Protein AF-A0A098RZW2-F1 (afdb_monomer_lite)

Organism: NCBI:txid1524460

pLDDT: mean 72.77, std 22.87, range [28.34, 98.12]

Structure (mmCIF, N/CA/C/O backbone):
data_AF-A0A098RZW2-F1
#
_entry.id   AF-A0A098RZW2-F1
#
loop_
_atom_site.group_PDB
_atom_site.id
_atom_site.type_symbol
_atom_site.label_atom_id
_atom_site.label_alt_id
_atom_site.label_comp_id
_atom_site.label_asym_id
_atom_site.label_entity_id
_atom_site.label_seq_id
_atom_site.pdbx_PDB_ins_code
_atom_site.Cartn_x
_atom_site.Cartn_y
_atom_site.Cartn_z
_atom_site.occupancy
_atom_site.B_iso_or_equiv
_atom_site.auth_seq_id
_atom_site.auth_comp_id
_atom_site.auth_asym_id
_atom_site.auth_atom_id
_atom_site.pdbx_PDB_model_num
ATOM 1 N N . MET A 1 1 ? -29.520 7.492 3.521 1.00 73.06 1 MET A N 1
ATOM 2 C CA . MET A 1 1 ? -28.733 7.380 4.770 1.00 73.06 1 MET A CA 1
ATOM 3 C C . MET A 1 1 ? -27.603 8.402 4.726 1.00 73.06 1 MET A C 1
ATOM 5 O O . MET A 1 1 ? -27.168 8.719 3.629 1.00 73.06 1 MET A O 1
ATOM 9 N N . ASN A 1 2 ? -27.138 8.924 5.867 1.00 81.81 2 ASN A N 1
ATOM 10 C CA . ASN A 1 2 ? -25.893 9.693 5.912 1.00 81.81 2 ASN A CA 1
ATOM 11 C C . ASN A 1 2 ? -24.693 8.715 5.957 1.00 81.81 2 ASN A C 1
ATOM 13 O O . ASN A 1 2 ? -24.561 8.015 6.963 1.00 81.81 2 ASN A O 1
ATOM 17 N N . PRO A 1 3 ? -23.817 8.656 4.932 1.00 80.69 3 PRO A N 1
ATOM 18 C CA . PRO A 1 3 ? -22.719 7.680 4.871 1.00 80.69 3 PRO A CA 1
ATOM 19 C C . PRO A 1 3 ? -21.754 7.750 6.066 1.00 80.69 3 PRO A C 1
ATOM 21 O O . PRO A 1 3 ? -21.123 6.758 6.421 1.00 80.69 3 PRO A O 1
ATOM 24 N N . SER A 1 4 ? -21.683 8.897 6.751 1.00 85.31 4 SER A N 1
ATOM 25 C CA . SER A 1 4 ? -20.840 9.068 7.947 1.00 85.31 4 SER A CA 1
ATOM 26 C C . SER A 1 4 ? -21.289 8.226 9.150 1.00 85.31 4 SER A C 1
ATOM 28 O O . SER A 1 4 ? -20.526 8.035 10.095 1.00 85.31 4 SER A O 1
ATOM 30 N N . GLN A 1 5 ? -22.513 7.688 9.118 1.00 93.06 5 GLN A N 1
ATOM 31 C CA . GLN A 1 5 ? -23.053 6.804 10.155 1.00 93.06 5 GLN A CA 1
ATOM 32 C C . GLN A 1 5 ? -22.566 5.354 10.026 1.00 93.06 5 GLN A C 1
ATOM 34 O O . GLN A 1 5 ? -22.768 4.560 10.952 1.00 93.06 5 GLN A O 1
ATOM 39 N N . ILE A 1 6 ? -21.931 4.987 8.906 1.00 96.81 6 ILE A N 1
ATOM 40 C CA . ILE A 1 6 ? -21.407 3.636 8.685 1.00 96.81 6 ILE A CA 1
ATOM 41 C C . ILE A 1 6 ? -20.361 3.305 9.756 1.00 96.81 6 ILE A C 1
ATOM 43 O O . ILE A 1 6 ? -19.492 4.106 10.080 1.00 96.81 6 ILE A O 1
ATOM 47 N N . ASN A 1 7 ? -20.460 2.108 10.328 1.00 95.75 7 ASN A N 1
ATOM 48 C CA . ASN A 1 7 ? -19.708 1.600 11.475 1.00 95.75 7 ASN A CA 1
ATOM 49 C C . ASN A 1 7 ? -19.841 2.408 12.788 1.00 95.75 7 ASN A C 1
ATOM 51 O O . ASN A 1 7 ? -19.197 2.057 13.781 1.00 95.75 7 ASN A O 1
ATOM 55 N N . GLU A 1 8 ? -20.684 3.441 12.832 1.00 94.69 8 GLU A N 1
ATOM 56 C CA . GLU A 1 8 ? -21.035 4.177 14.055 1.00 94.69 8 GLU A CA 1
ATOM 57 C C . GLU A 1 8 ? -22.432 3.778 14.547 1.00 94.69 8 GLU A C 1
ATOM 59 O O . GLU A 1 8 ? -22.591 3.311 15.678 1.00 94.69 8 GLU A O 1
ATOM 64 N N . GLU A 1 9 ? -23.424 3.863 13.660 1.00 96.38 9 GLU A N 1
ATOM 65 C CA . GLU A 1 9 ? -24.832 3.533 13.927 1.00 96.38 9 GLU A CA 1
ATOM 66 C C . GLU A 1 9 ? -25.322 2.329 13.117 1.00 96.38 9 GLU A C 1
ATOM 68 O O . GLU A 1 9 ? -26.240 1.627 13.535 1.00 96.38 9 GLU A O 1
ATOM 73 N N . VAL A 1 10 ? -24.704 2.069 11.964 1.00 97.50 10 VAL A N 1
ATOM 74 C CA . VAL A 1 10 ? -25.138 1.046 11.004 1.00 97.50 10 VAL A CA 1
ATOM 75 C C . VAL A 1 10 ? -23.948 0.309 10.397 1.00 97.50 10 VAL A C 1
ATOM 77 O O . VAL A 1 10 ? -22.856 0.856 10.296 1.00 97.50 10 VAL A O 1
ATOM 80 N N . ILE A 1 11 ? -24.146 -0.930 9.965 1.00 98.12 11 ILE A N 1
ATOM 81 C CA . ILE A 1 11 ? -23.205 -1.682 9.132 1.00 98.12 11 ILE A CA 1
ATOM 82 C C . ILE A 1 11 ? -23.680 -1.583 7.686 1.00 98.12 11 ILE A C 1
ATOM 84 O O . ILE A 1 11 ? -24.841 -1.876 7.413 1.00 98.12 11 ILE A O 1
ATOM 88 N N . CYS A 1 12 ? -22.793 -1.184 6.776 1.00 98.06 12 CYS A N 1
ATOM 89 C CA . CYS A 1 12 ? -23.043 -1.241 5.337 1.00 98.06 12 CYS A CA 1
ATOM 90 C C . CYS A 1 12 ? -22.848 -2.686 4.868 1.00 98.06 12 CYS A C 1
ATOM 92 O O . CYS A 1 12 ? -21.824 -3.296 5.190 1.00 98.06 12 CYS A O 1
ATOM 94 N N . VAL A 1 13 ? -23.822 -3.249 4.158 1.00 97.75 13 VAL A N 1
ATOM 95 C CA . VAL A 1 13 ? -23.821 -4.650 3.726 1.00 97.75 13 VAL A CA 1
ATOM 96 C C . VAL A 1 13 ? -24.128 -4.782 2.238 1.00 97.75 13 VAL A C 1
ATOM 98 O O . VAL A 1 13 ? -24.783 -3.927 1.651 1.00 97.75 13 VAL A O 1
ATOM 101 N N . LEU A 1 14 ? -23.670 -5.880 1.642 1.00 97.62 14 LEU A N 1
ATOM 102 C CA . LEU A 1 14 ? -24.132 -6.351 0.338 1.00 97.62 14 LEU A CA 1
ATOM 103 C C . LEU A 1 14 ? -25.110 -7.504 0.532 1.00 97.62 14 LEU A C 1
ATOM 105 O O . LEU A 1 14 ? -24.832 -8.422 1.306 1.00 97.62 14 LEU A O 1
ATOM 109 N N . VAL A 1 15 ? -26.231 -7.457 -0.181 1.00 97.44 15 VAL A N 1
ATOM 110 C CA . VAL A 1 15 ? -27.291 -8.474 -0.151 1.00 97.44 15 VAL A CA 1
ATOM 111 C C . VAL A 1 15 ? -27.825 -8.713 -1.560 1.00 97.44 15 VAL A C 1
ATOM 113 O O . VAL A 1 15 ? -27.774 -7.809 -2.397 1.00 97.44 15 VAL A O 1
ATOM 116 N N . PHE A 1 16 ? -28.379 -9.898 -1.811 1.00 96.00 16 PHE A N 1
ATOM 117 C CA . PHE A 1 16 ? -29.177 -10.136 -3.015 1.00 96.00 16 PHE A CA 1
ATOM 118 C C . PHE A 1 16 ? -30.482 -9.336 -2.972 1.00 96.00 16 PHE A C 1
ATOM 120 O O . PHE A 1 16 ? -31.093 -9.158 -1.912 1.00 96.00 16 PHE A O 1
ATOM 127 N N . ILE A 1 17 ? -30.913 -8.852 -4.132 1.00 93.69 17 ILE A N 1
ATOM 128 C CA . ILE A 1 17 ? -32.257 -8.315 -4.323 1.00 93.69 17 ILE A CA 1
ATOM 129 C C . ILE A 1 17 ? -33.229 -9.501 -4.341 1.00 93.69 17 ILE A C 1
ATOM 131 O O . ILE A 1 17 ? -32.948 -10.551 -4.911 1.00 93.69 17 ILE A O 1
ATOM 135 N N . GLU A 1 18 ? -34.371 -9.366 -3.666 1.00 88.94 18 GLU A N 1
ATOM 136 C CA . GLU A 1 18 ? -35.338 -10.461 -3.596 1.00 88.94 18 GLU A CA 1
ATOM 137 C C . GLU A 1 18 ? -35.838 -10.843 -4.994 1.00 88.94 18 GLU A C 1
ATOM 139 O O . GLU A 1 18 ? -36.313 -9.993 -5.746 1.00 88.94 18 GLU A O 1
ATOM 144 N N . ASN A 1 19 ? -35.776 -12.141 -5.301 1.00 86.94 19 ASN A N 1
ATOM 145 C CA . ASN A 1 19 ? -36.199 -12.737 -6.571 1.00 86.94 19 ASN A CA 1
ATOM 146 C C . ASN A 1 19 ? -35.394 -12.292 -7.805 1.00 86.94 19 ASN A C 1
ATOM 148 O O . ASN A 1 19 ? -35.893 -12.422 -8.922 1.00 86.94 19 ASN A O 1
ATOM 152 N N . THR A 1 20 ? -34.168 -11.791 -7.633 1.00 90.25 20 THR A N 1
ATOM 153 C CA . THR A 1 20 ? -33.243 -11.557 -8.750 1.00 90.25 20 THR A CA 1
ATOM 154 C C . THR A 1 20 ? -31.840 -12.060 -8.408 1.00 90.25 20 THR A C 1
ATOM 156 O O . THR A 1 20 ? -31.501 -12.231 -7.237 1.00 90.25 20 THR A O 1
ATOM 159 N N . ASP A 1 21 ? -31.008 -12.254 -9.432 1.00 90.12 21 ASP A N 1
ATOM 160 C CA . ASP A 1 21 ? -29.583 -12.586 -9.275 1.00 90.12 21 ASP A CA 1
ATOM 161 C C . ASP A 1 21 ? -28.707 -11.332 -9.140 1.00 90.12 21 ASP A C 1
ATOM 163 O O . ASP A 1 21 ? -27.492 -11.391 -9.291 1.00 90.12 21 ASP A O 1
ATOM 167 N N . GLN A 1 22 ? -29.310 -10.172 -8.873 1.00 94.81 22 GLN A N 1
ATOM 168 C CA . GLN A 1 22 ? -28.591 -8.922 -8.659 1.00 94.81 22 GLN A CA 1
ATOM 169 C C . GLN A 1 22 ? -28.338 -8.690 -7.170 1.00 94.81 22 GLN A C 1
ATOM 171 O O . GLN A 1 22 ? -29.108 -9.106 -6.302 1.00 94.81 22 GLN A O 1
ATOM 176 N N . ILE A 1 23 ? -27.297 -7.924 -6.867 1.00 97.12 23 ILE A N 1
ATOM 177 C CA . ILE A 1 23 ? -26.988 -7.468 -5.516 1.00 97.12 23 ILE A CA 1
ATOM 178 C C . ILE A 1 23 ? -27.193 -5.963 -5.380 1.00 97.12 23 ILE A C 1
ATOM 180 O O . ILE A 1 23 ? -27.094 -5.193 -6.339 1.00 97.12 23 ILE A O 1
ATOM 184 N N . LYS A 1 24 ? -27.446 -5.533 -4.149 1.00 97.38 24 LYS A N 1
ATOM 185 C CA . LYS A 1 24 ? -27.540 -4.123 -3.771 1.00 97.38 24 LYS A CA 1
ATOM 186 C C . LYS A 1 24 ? -26.815 -3.857 -2.461 1.00 97.38 24 LYS A C 1
ATOM 188 O O . LYS A 1 24 ? -26.574 -4.764 -1.662 1.00 97.38 24 LYS A O 1
ATOM 193 N N . VAL A 1 25 ? -26.522 -2.581 -2.241 1.00 97.56 25 VAL A N 1
ATOM 194 C CA . VAL A 1 25 ? -26.095 -2.077 -0.938 1.00 97.56 25 VAL A CA 1
ATOM 195 C C . VAL A 1 25 ? -27.316 -1.938 -0.034 1.00 97.56 25 VAL A C 1
ATOM 197 O O . VAL A 1 25 ? -28.351 -1.414 -0.448 1.00 97.56 25 VAL A O 1
ATOM 200 N N . ASP A 1 26 ? -27.188 -2.411 1.199 1.00 97.19 26 ASP A N 1
ATOM 201 C CA . ASP A 1 26 ? -28.191 -2.276 2.251 1.00 97.19 26 ASP A CA 1
ATOM 202 C C . ASP A 1 26 ? -27.504 -1.975 3.593 1.00 97.19 26 ASP A C 1
ATOM 204 O O . ASP A 1 26 ? -26.272 -1.889 3.678 1.00 97.19 26 ASP A O 1
ATOM 208 N N . TYR A 1 27 ? -28.285 -1.793 4.656 1.00 96.94 27 TYR A N 1
ATOM 209 C CA . TYR A 1 27 ? -27.768 -1.396 5.956 1.00 96.94 27 TYR A CA 1
ATOM 210 C C . TYR A 1 27 ? -28.439 -2.112 7.119 1.00 96.94 27 TYR A C 1
ATOM 212 O O . TYR A 1 27 ? -29.646 -2.336 7.142 1.00 96.94 27 TYR A O 1
ATOM 220 N N . ILE A 1 28 ? -27.641 -2.407 8.144 1.00 96.50 28 ILE A N 1
ATOM 221 C CA . ILE A 1 28 ? -28.104 -3.072 9.363 1.00 96.50 28 ILE A CA 1
ATOM 222 C C . ILE A 1 28 ? -27.774 -2.209 10.568 1.00 96.50 28 ILE A C 1
ATOM 224 O O . ILE A 1 28 ? -26.615 -1.865 10.791 1.00 96.50 28 ILE A O 1
ATOM 228 N N . GLU A 1 29 ? -28.776 -1.900 11.383 1.00 96.81 29 GLU A N 1
ATOM 229 C CA . GLU A 1 29 ? -28.581 -1.128 12.608 1.00 96.81 29 GLU A CA 1
ATOM 230 C C . GLU A 1 29 ? -27.676 -1.842 13.621 1.00 96.81 29 GLU A C 1
ATOM 232 O O . GLU A 1 29 ? -27.773 -3.052 13.871 1.00 96.81 29 GLU A O 1
ATOM 237 N N . ILE A 1 30 ? -26.798 -1.061 14.249 1.00 97.38 30 ILE A N 1
ATOM 238 C CA . ILE A 1 30 ? -25.941 -1.510 15.339 1.00 97.38 30 ILE A CA 1
ATOM 239 C C . ILE A 1 30 ? -26.738 -1.433 16.646 1.00 97.38 30 ILE A C 1
ATOM 241 O O . ILE A 1 30 ? -27.025 -0.364 17.177 1.00 97.38 30 ILE A O 1
ATOM 245 N N . GLU A 1 31 ? -27.054 -2.592 17.220 1.00 95.62 31 GLU A N 1
ATOM 246 C CA . GLU A 1 31 ? -27.819 -2.678 18.469 1.00 95.62 31 GLU A CA 1
ATOM 247 C C . GLU A 1 31 ? -27.019 -2.186 19.697 1.00 95.62 31 GLU A C 1
ATOM 249 O O . GLU A 1 31 ? -26.135 -2.885 20.215 1.00 95.62 31 GLU A O 1
ATOM 254 N N . LYS A 1 32 ? -27.393 -1.024 20.248 1.00 94.31 32 LYS A N 1
ATOM 255 C CA . LYS A 1 32 ? -26.732 -0.392 21.407 1.00 94.31 32 LYS A CA 1
ATOM 256 C C . LYS A 1 32 ? -27.305 -0.827 22.763 1.00 94.31 32 LYS A C 1
ATOM 258 O O . LYS A 1 32 ? -27.933 -0.076 23.502 1.00 94.31 32 LYS A O 1
ATOM 263 N N . GLY A 1 33 ? -27.043 -2.074 23.147 1.00 92.12 33 GLY A N 1
ATOM 264 C CA . GLY A 1 33 ? -27.660 -2.698 24.332 1.00 92.12 33 GLY A CA 1
ATOM 265 C C . GLY A 1 33 ? -27.181 -2.246 25.728 1.00 92.12 33 GLY A C 1
ATOM 266 O O . GLY A 1 33 ? -27.674 -2.785 26.722 1.00 92.12 33 GLY A O 1
ATOM 267 N N . LEU A 1 34 ? -26.210 -1.330 25.850 1.00 94.62 34 LEU A N 1
ATOM 268 C CA . LEU A 1 34 ? -25.591 -0.945 27.136 1.00 94.62 34 LEU A CA 1
ATOM 269 C C . LEU A 1 34 ? -25.679 0.557 27.465 1.00 94.62 34 LEU A C 1
ATOM 271 O O . LEU A 1 34 ? -25.070 1.005 28.439 1.00 94.62 34 LEU A O 1
ATOM 275 N N . GLU A 1 35 ? -26.451 1.340 26.711 1.00 91.88 35 GLU A N 1
ATOM 276 C CA . GLU A 1 35 ? -26.533 2.801 26.873 1.00 91.88 35 GLU A CA 1
ATOM 277 C C . GLU A 1 35 ? -26.961 3.229 28.278 1.00 91.88 35 GLU A C 1
ATOM 279 O O . GLU A 1 35 ? -26.336 4.103 28.877 1.00 91.88 35 GLU A O 1
ATOM 284 N N . LYS A 1 36 ? -27.976 2.571 28.855 1.00 92.81 36 LYS A N 1
ATOM 285 C CA . LYS A 1 36 ? -28.454 2.877 30.213 1.00 92.81 36 LYS A CA 1
ATOM 286 C C . LYS A 1 36 ? -27.355 2.678 31.260 1.00 92.81 36 LYS A C 1
ATOM 288 O O . LYS A 1 36 ? -27.180 3.519 32.139 1.00 92.81 36 LYS A O 1
ATOM 293 N N . GLN A 1 37 ? -26.614 1.570 31.178 1.00 94.81 37 GLN A N 1
ATOM 294 C CA . GLN A 1 37 ? -25.516 1.282 32.106 1.00 94.81 37 GLN A CA 1
ATOM 295 C C . GLN A 1 37 ? -24.357 2.259 31.899 1.00 94.81 37 GLN A C 1
ATOM 297 O O . GLN A 1 37 ? -23.789 2.747 32.874 1.00 94.81 37 GLN A O 1
ATOM 302 N N . PHE A 1 38 ? -24.035 2.580 30.645 1.00 94.19 38 PHE A N 1
ATOM 303 C CA . PHE A 1 38 ? -22.964 3.516 30.328 1.00 94.19 38 PHE A CA 1
ATOM 304 C C . PHE A 1 38 ? -23.295 4.948 30.766 1.00 94.19 38 PHE A C 1
ATOM 306 O O . PHE A 1 38 ? -22.446 5.617 31.343 1.00 94.19 38 PHE A O 1
ATOM 313 N N . LYS A 1 39 ? -24.546 5.400 30.616 1.00 93.19 39 LYS A N 1
ATOM 314 C CA . LYS A 1 39 ? -25.008 6.697 31.138 1.00 93.19 39 LYS A CA 1
ATOM 315 C C . LYS A 1 39 ? -24.866 6.780 32.663 1.00 93.19 39 LYS A C 1
ATOM 317 O O . LYS A 1 39 ? -24.437 7.803 33.185 1.00 93.19 39 LYS A O 1
ATOM 322 N N . GLY A 1 40 ? -25.140 5.681 33.373 1.00 92.25 40 GLY A N 1
ATOM 323 C CA . GLY A 1 40 ? -24.851 5.571 34.807 1.00 92.25 40 GLY A CA 1
ATOM 324 C C . GLY A 1 40 ? -23.356 5.702 35.124 1.00 92.25 40 GLY A C 1
ATOM 325 O O . GLY A 1 40 ? -22.988 6.404 36.064 1.00 92.25 40 GLY A O 1
ATOM 326 N N . LEU A 1 41 ? -22.491 5.090 34.310 1.00 93.75 41 LEU A N 1
ATOM 327 C CA . LEU A 1 41 ? -21.036 5.203 34.431 1.00 93.75 41 LEU A CA 1
ATOM 328 C C . LEU A 1 41 ? -20.537 6.643 34.191 1.00 93.75 41 LEU A C 1
ATOM 330 O O . LEU A 1 41 ? -19.656 7.087 34.923 1.00 93.75 41 LEU A O 1
ATOM 334 N N . LEU A 1 42 ? -21.111 7.389 33.235 1.00 93.88 42 LEU A N 1
ATOM 335 C CA . LEU A 1 42 ? -20.737 8.789 32.956 1.00 93.88 42 LEU A CA 1
ATOM 336 C C . LEU A 1 42 ? -20.842 9.682 34.200 1.00 93.88 42 LEU A C 1
ATOM 338 O O . LEU A 1 42 ? -19.936 10.470 34.464 1.00 93.88 42 LEU A O 1
ATOM 342 N N . SER A 1 43 ? -21.864 9.469 35.036 1.00 92.31 43 SER A N 1
ATOM 343 C CA . SER A 1 43 ? -22.033 10.218 36.291 1.00 92.31 43 SER A CA 1
ATOM 344 C C . SER A 1 43 ? -20.867 10.053 37.281 1.00 92.31 43 SER A C 1
ATOM 346 O O . SER A 1 43 ? -20.690 10.875 38.178 1.00 92.31 43 SER A O 1
ATOM 348 N N . LEU A 1 44 ? -20.057 8.991 37.157 1.00 92.19 44 LEU A N 1
ATOM 349 C CA . LEU A 1 44 ? -18.862 8.789 37.983 1.00 92.19 44 LEU A CA 1
ATOM 350 C C . LEU A 1 44 ? -17.664 9.605 37.489 1.00 92.19 44 LEU A C 1
ATOM 352 O O . LEU A 1 44 ? -16.810 9.963 38.298 1.00 92.19 44 LEU A O 1
ATOM 356 N N . PHE A 1 45 ? -17.601 9.919 36.194 1.00 92.62 45 PHE A N 1
ATOM 357 C CA . PHE A 1 45 ? -16.544 10.760 35.629 1.00 92.62 45 PHE A CA 1
ATOM 358 C C . PHE A 1 45 ? -16.710 12.230 36.032 1.00 92.62 45 PHE A C 1
ATOM 360 O O . PHE A 1 45 ? -15.714 12.904 36.285 1.00 92.62 45 PHE A O 1
ATOM 367 N N . GLU A 1 46 ? -17.952 12.695 36.179 1.00 89.31 46 GLU A N 1
ATOM 368 C CA . GLU A 1 46 ? -18.296 14.069 36.576 1.00 89.31 46 GLU A CA 1
ATOM 369 C C . GLU A 1 46 ? -18.023 14.357 38.064 1.00 89.31 46 GLU A C 1
ATOM 371 O O . GLU A 1 46 ? -17.842 15.506 38.464 1.00 89.31 46 GLU A O 1
ATOM 376 N N . LYS A 1 47 ? -17.958 13.321 38.910 1.00 89.69 47 LYS A N 1
ATOM 377 C CA . LYS A 1 47 ? -17.762 13.481 40.357 1.00 89.69 47 LYS A CA 1
ATOM 378 C C . LYS A 1 47 ? -16.317 13.885 40.689 1.00 89.69 47 LYS A C 1
ATOM 380 O O . LYS A 1 47 ? -15.397 13.104 40.418 1.00 89.69 47 LYS A O 1
ATOM 385 N N . PRO A 1 48 ? -16.082 15.015 41.390 1.00 81.50 48 PRO A N 1
ATOM 386 C CA . PRO A 1 48 ? -14.728 15.477 41.721 1.00 81.50 48 PRO A CA 1
ATOM 387 C C . PRO A 1 48 ? -13.930 14.480 42.573 1.00 81.50 48 PRO A C 1
ATOM 389 O O . PRO A 1 48 ? -12.744 14.270 42.342 1.00 81.50 48 PRO A O 1
ATOM 392 N N . LYS A 1 49 ? -14.595 13.812 43.527 1.00 82.31 49 LYS A N 1
ATOM 393 C CA . LYS A 1 49 ? -13.955 12.885 44.480 1.00 82.31 49 LYS A CA 1
ATOM 394 C C . LYS A 1 49 ? -13.606 11.515 43.894 1.00 82.31 49 LYS A C 1
ATOM 396 O O . LYS A 1 49 ? -12.854 10.764 44.509 1.00 82.31 49 LYS A O 1
ATOM 401 N N . THR A 1 50 ? -14.166 11.155 42.745 1.00 89.88 50 THR A N 1
ATOM 402 C CA . THR A 1 50 ? -13.900 9.860 42.115 1.00 89.88 50 THR A CA 1
ATOM 403 C C . THR A 1 50 ? -12.572 9.930 41.365 1.00 89.88 50 THR A C 1
ATOM 405 O O . THR A 1 50 ? -12.290 10.942 40.740 1.00 89.88 50 THR A O 1
ATOM 408 N N . THR A 1 51 ? -11.743 8.888 41.410 1.00 93.69 51 THR A N 1
ATOM 409 C CA . THR A 1 51 ? -10.481 8.807 40.648 1.00 93.69 51 THR A CA 1
ATOM 410 C C . THR A 1 51 ? -10.622 7.855 39.462 1.00 93.69 51 THR A C 1
ATOM 412 O O . THR A 1 51 ? -11.510 6.999 39.471 1.00 93.69 51 THR A O 1
ATOM 415 N N . ALA A 1 52 ? -9.750 7.959 38.453 1.00 94.69 52 ALA A N 1
ATOM 416 C CA . ALA A 1 52 ? -9.755 7.024 37.324 1.00 94.69 52 ALA A CA 1
ATOM 417 C C . ALA A 1 52 ? -9.561 5.576 37.807 1.00 94.69 52 ALA A C 1
ATOM 419 O O . ALA A 1 52 ? -10.343 4.701 37.436 1.00 94.69 52 ALA A O 1
ATOM 420 N N . LYS A 1 53 ? -8.635 5.342 38.750 1.00 95.19 53 LYS A N 1
ATOM 421 C CA . LYS A 1 53 ? -8.461 4.045 39.425 1.00 95.19 53 LYS A CA 1
ATOM 422 C C . LYS A 1 53 ? -9.752 3.540 40.073 1.00 95.19 53 LYS A C 1
ATOM 424 O O . LYS A 1 53 ? -10.102 2.372 39.926 1.00 95.19 53 LYS A O 1
ATOM 429 N N . GLY A 1 54 ? -10.486 4.414 40.767 1.00 94.56 54 GLY A N 1
ATOM 430 C CA . GLY A 1 54 ? -11.778 4.072 41.365 1.00 94.56 54 GLY A CA 1
ATOM 431 C C . GLY A 1 54 ? -12.814 3.647 40.320 1.00 94.56 54 GLY A C 1
ATOM 432 O O . GLY A 1 54 ? -13.508 2.650 40.511 1.00 94.56 54 GLY A O 1
ATOM 433 N N . ILE A 1 55 ? -12.874 4.349 39.186 1.00 95.75 55 ILE A N 1
ATOM 434 C CA . ILE A 1 55 ? -13.771 4.013 38.069 1.00 95.75 55 ILE A CA 1
ATOM 435 C C . ILE A 1 55 ? -13.389 2.666 37.449 1.00 95.75 55 ILE A C 1
ATOM 437 O O . ILE A 1 55 ? -14.268 1.839 37.211 1.00 95.75 55 ILE A O 1
ATOM 441 N N . VAL A 1 56 ? -12.094 2.403 37.249 1.00 95.94 56 VAL A N 1
ATOM 442 C CA . VAL A 1 56 ? -11.601 1.110 36.747 1.00 95.94 56 VAL A CA 1
ATOM 443 C C . VAL A 1 56 ? -12.064 -0.038 37.649 1.00 95.94 56 VAL A C 1
ATOM 445 O O . VAL A 1 56 ? -12.603 -1.025 37.149 1.00 95.94 56 VAL A O 1
ATOM 448 N N . GLN A 1 57 ? -11.964 0.112 38.975 1.00 94.75 57 GLN A N 1
ATOM 449 C CA . GLN A 1 57 ? -12.457 -0.901 39.919 1.00 94.75 57 GLN A CA 1
ATOM 450 C C . GLN A 1 57 ? -13.972 -1.121 39.821 1.00 94.75 57 GLN A C 1
ATOM 452 O O . GLN A 1 57 ? -14.437 -2.261 39.905 1.00 94.75 57 GLN A O 1
ATOM 457 N N . VAL A 1 58 ? -14.749 -0.052 39.619 1.00 94.38 58 VAL A N 1
ATOM 458 C CA . VAL A 1 58 ? -16.201 -0.154 39.408 1.00 94.38 58 VAL A CA 1
ATOM 459 C C . VAL A 1 58 ? -16.506 -0.926 38.126 1.00 94.38 58 VAL A C 1
ATOM 461 O O . VAL A 1 58 ? -17.298 -1.865 38.169 1.00 94.38 58 VAL A O 1
ATOM 464 N N . ILE A 1 59 ? -15.862 -0.589 37.003 1.00 94.94 59 ILE A N 1
ATOM 465 C CA . ILE A 1 59 ? -16.075 -1.265 35.711 1.00 94.94 59 ILE A CA 1
ATOM 466 C C . ILE A 1 59 ? -15.710 -2.749 35.812 1.00 94.94 59 ILE A C 1
ATOM 468 O O . ILE A 1 59 ? -16.509 -3.597 35.412 1.00 94.94 59 ILE A O 1
ATOM 472 N N . LYS A 1 60 ? -14.555 -3.070 36.410 1.00 93.25 60 LYS A N 1
ATOM 473 C CA . LYS A 1 60 ? -14.064 -4.444 36.601 1.00 93.25 60 LYS A CA 1
ATOM 474 C C . LYS A 1 60 ? -15.063 -5.321 37.359 1.00 93.25 60 LYS A C 1
ATOM 476 O O . LYS A 1 60 ? -15.287 -6.470 36.985 1.00 93.25 60 LYS A O 1
ATOM 481 N N . LYS A 1 61 ? -15.694 -4.776 38.405 1.00 93.81 61 LYS A N 1
ATOM 482 C CA . LYS A 1 61 ? -16.680 -5.493 39.235 1.00 93.81 61 LYS A CA 1
ATOM 483 C C . LYS A 1 61 ? -18.096 -5.475 38.651 1.00 93.81 61 LYS A C 1
ATOM 485 O O . LYS A 1 61 ? -18.952 -6.246 39.081 1.00 93.81 61 LYS A O 1
ATOM 490 N N . HIS A 1 62 ? -18.376 -4.612 37.677 1.00 94.81 62 HIS A N 1
ATOM 491 C CA . HIS A 1 62 ? -19.720 -4.447 37.143 1.00 94.81 62 HIS A CA 1
ATOM 492 C C . HIS A 1 62 ? -20.101 -5.601 36.199 1.00 94.81 62 HIS A C 1
ATOM 494 O O . HIS A 1 62 ? -19.507 -5.785 35.138 1.00 94.81 62 HIS A O 1
ATOM 500 N N . LYS A 1 63 ? -21.205 -6.303 36.504 1.00 93.44 63 LYS A N 1
ATOM 501 C CA . LYS A 1 63 ? -21.682 -7.495 35.767 1.00 93.44 63 LYS A CA 1
ATOM 502 C C . LYS A 1 63 ? -21.730 -7.325 34.239 1.00 93.44 63 LYS A C 1
ATOM 504 O O . LYS A 1 63 ? -21.282 -8.213 33.523 1.00 93.44 63 LYS A O 1
ATOM 509 N N . LYS A 1 64 ? -22.283 -6.202 33.755 1.00 94.12 64 LYS A N 1
ATOM 510 C CA . LYS A 1 64 ? -22.390 -5.883 32.315 1.00 94.12 64 LYS A CA 1
ATOM 511 C C . LYS A 1 64 ? -21.208 -5.094 31.729 1.00 94.12 64 LYS A C 1
ATOM 513 O O . LYS A 1 64 ? -20.772 -5.424 30.640 1.00 94.12 64 LYS A O 1
ATOM 518 N N . LEU A 1 65 ? -20.697 -4.067 32.417 1.00 94.94 65 LEU A N 1
ATOM 519 C CA . LEU A 1 65 ? -19.669 -3.163 31.883 1.00 94.94 65 LEU A CA 1
ATOM 520 C C . LEU A 1 65 ? -18.245 -3.733 31.909 1.00 94.94 65 LEU A C 1
ATOM 522 O O . LEU A 1 65 ? -17.388 -3.183 31.224 1.00 94.94 65 LEU A O 1
ATOM 526 N N . LYS A 1 66 ? -17.985 -4.848 32.607 1.00 93.69 66 LYS A N 1
ATOM 527 C CA . LYS A 1 66 ? -16.672 -5.519 32.571 1.00 93.69 66 LYS A CA 1
ATOM 528 C C . LYS A 1 66 ? -16.193 -5.858 31.151 1.00 93.69 66 LYS A C 1
ATOM 530 O O . LYS A 1 66 ? -14.993 -5.886 30.909 1.00 93.69 66 LYS A O 1
ATOM 535 N N . ILE A 1 67 ? -17.129 -6.032 30.211 1.00 93.06 67 ILE A N 1
ATOM 536 C CA . ILE A 1 67 ? -16.862 -6.231 28.778 1.00 93.06 67 ILE A CA 1
ATOM 537 C C . ILE A 1 67 ? -16.000 -5.119 28.181 1.00 93.06 67 ILE A C 1
ATOM 539 O O . ILE A 1 67 ? -15.281 -5.361 27.219 1.00 93.06 67 ILE A O 1
ATOM 543 N N . LEU A 1 68 ? -16.037 -3.898 28.732 1.00 93.12 68 LEU A N 1
ATOM 544 C CA . LEU A 1 68 ? -15.243 -2.784 28.216 1.00 93.12 68 LEU A CA 1
ATOM 545 C C . LEU A 1 68 ? -13.747 -3.101 28.297 1.00 93.12 68 LEU A C 1
ATOM 547 O O . LEU A 1 68 ? -12.983 -2.640 27.457 1.00 93.12 68 LEU A O 1
ATOM 551 N N . PHE A 1 69 ? -13.328 -3.926 29.255 1.00 91.50 69 PHE A N 1
ATOM 552 C CA . PHE A 1 69 ? -11.931 -4.311 29.448 1.00 91.50 69 PHE A CA 1
ATOM 553 C C . PHE A 1 69 ? -11.548 -5.616 28.739 1.00 91.50 69 PHE A C 1
ATOM 555 O O . PHE A 1 69 ? -10.450 -6.122 28.943 1.00 91.50 69 PHE A O 1
ATOM 562 N N . GLU A 1 70 ? -12.415 -6.152 27.876 1.00 90.69 70 GLU A N 1
ATOM 563 C CA . GLU A 1 70 ? -12.045 -7.241 26.970 1.00 90.69 70 GLU A CA 1
ATOM 564 C C . GLU A 1 70 ? -11.140 -6.757 25.828 1.00 90.69 70 GLU A C 1
ATOM 566 O O . GLU A 1 70 ? -10.957 -5.557 25.595 1.00 90.69 70 GLU A O 1
ATOM 571 N N . ARG A 1 71 ? -10.587 -7.718 25.084 1.00 91.12 71 ARG A N 1
ATOM 572 C CA . ARG A 1 71 ? -9.822 -7.448 23.869 1.00 91.12 71 ARG A CA 1
ATOM 573 C C . ARG A 1 71 ? -10.746 -7.231 22.672 1.00 91.12 71 ARG A C 1
ATOM 575 O O . ARG A 1 71 ? -11.655 -8.035 22.419 1.00 91.12 71 ARG A O 1
ATOM 582 N N . TYR A 1 72 ? -10.469 -6.172 21.916 1.00 91.19 72 TYR A N 1
ATOM 583 C CA . TYR A 1 72 ? -11.180 -5.844 20.687 1.00 91.19 72 TYR A CA 1
ATOM 584 C C . TYR A 1 72 ? -10.223 -5.532 19.544 1.00 91.19 72 TYR A C 1
ATOM 586 O O . TYR A 1 72 ? -9.316 -4.709 19.671 1.00 91.19 72 TYR A O 1
ATOM 594 N N . ASP A 1 73 ? -10.517 -6.162 18.414 1.00 89.12 73 ASP A N 1
ATOM 595 C CA . ASP A 1 73 ? -9.985 -5.824 17.104 1.00 89.12 73 ASP A CA 1
ATOM 596 C C . ASP A 1 73 ? -10.802 -4.652 16.529 1.00 89.12 73 ASP A C 1
ATOM 598 O O . ASP A 1 73 ? -11.856 -4.839 15.914 1.00 89.12 73 ASP A O 1
ATOM 602 N N . TYR A 1 74 ? -10.387 -3.429 16.872 1.00 92.12 74 TYR A N 1
ATOM 603 C CA . TYR A 1 74 ? -11.085 -2.198 16.502 1.00 92.12 74 TYR A CA 1
ATOM 604 C C . TYR A 1 74 ? -10.139 -1.009 16.303 1.00 92.12 74 TYR A C 1
ATOM 606 O O . TYR A 1 74 ? -9.355 -0.662 17.190 1.00 92.12 74 TYR A O 1
ATOM 614 N N . CYS A 1 75 ? -10.276 -0.350 15.155 1.00 93.12 75 CYS A N 1
ATOM 615 C CA . CYS A 1 75 ? -9.492 0.795 14.726 1.00 93.12 75 CYS A CA 1
ATOM 616 C C . CYS A 1 75 ? -10.289 2.095 14.906 1.00 93.12 75 CYS A C 1
ATOM 618 O O . CYS A 1 75 ? -11.245 2.351 14.174 1.00 93.12 75 CYS A O 1
ATOM 620 N N . VAL A 1 76 ? -9.876 2.942 15.856 1.00 90.31 76 VAL A N 1
ATOM 621 C CA . VAL A 1 76 ? -10.540 4.218 16.213 1.00 90.31 76 VAL A CA 1
ATOM 622 C C . VAL A 1 76 ? -10.458 5.268 15.099 1.00 90.31 76 VAL A C 1
ATOM 624 O O . VAL A 1 76 ? -11.342 6.112 14.956 1.00 90.31 76 VAL A O 1
ATOM 627 N N . SER A 1 77 ? -9.414 5.239 14.286 1.00 89.69 77 SER A N 1
ATOM 628 C CA . SER A 1 77 ? -9.160 6.140 13.164 1.00 89.69 77 SER A CA 1
ATOM 629 C C . SER A 1 77 ? -8.396 5.362 12.098 1.00 89.69 77 SER A C 1
ATOM 631 O O . SER A 1 77 ? -7.235 5.012 12.291 1.00 89.69 77 SER A O 1
ATOM 633 N N . LEU A 1 78 ? -9.044 5.109 10.962 1.00 90.06 78 LEU A N 1
ATOM 634 C CA . LEU A 1 78 ? -8.555 4.159 9.957 1.00 90.06 78 LEU A CA 1
ATOM 635 C C . LEU A 1 78 ? -7.148 4.499 9.423 1.00 90.06 78 LEU A C 1
ATOM 637 O O . LEU A 1 78 ? -6.388 3.596 9.083 1.00 90.06 78 LEU A O 1
ATOM 641 N N . ASN A 1 79 ? -6.781 5.785 9.427 1.00 83.12 79 ASN A N 1
ATOM 642 C CA . ASN A 1 79 ? -5.534 6.342 8.894 1.00 83.12 79 ASN A CA 1
ATOM 643 C C . ASN A 1 79 ? -4.450 6.678 9.944 1.00 83.12 79 ASN A C 1
ATOM 645 O O . ASN A 1 79 ? -3.463 7.328 9.602 1.00 83.12 79 ASN A O 1
ATOM 649 N N . LYS A 1 80 ? -4.600 6.308 11.224 1.00 84.50 80 LYS A N 1
ATOM 650 C CA . LYS A 1 80 ? -3.621 6.635 12.287 1.00 84.50 80 LYS A CA 1
ATOM 651 C C . LYS A 1 80 ? -2.927 5.379 12.825 1.00 84.50 80 LYS A C 1
ATOM 653 O O . LYS A 1 80 ? -3.572 4.345 12.901 1.00 84.50 80 LYS A O 1
ATOM 658 N N . PRO A 1 81 ? -1.642 5.433 13.219 1.00 80.75 81 PRO A N 1
ATOM 659 C CA . PRO A 1 81 ? -0.894 4.239 13.614 1.00 80.75 81 PRO A CA 1
ATOM 660 C C . PRO A 1 81 ? -1.217 3.752 15.043 1.00 80.75 81 PRO A C 1
ATOM 662 O O . PRO A 1 81 ? -1.614 4.552 15.894 1.00 80.75 81 PRO A O 1
ATOM 665 N N . TYR A 1 82 ? -0.978 2.459 15.310 1.00 68.19 82 TYR A N 1
ATOM 666 C CA . TYR A 1 82 ? -1.017 1.802 16.634 1.00 68.19 82 TYR A CA 1
ATOM 667 C C . TYR A 1 82 ? -2.369 1.860 17.351 1.00 68.19 82 TYR A C 1
ATOM 669 O O . TYR A 1 82 ? -2.467 2.192 18.534 1.00 68.19 82 TYR A O 1
ATOM 677 N N . GLN A 1 83 ? -3.436 1.538 16.628 1.00 70.00 83 GLN A N 1
ATOM 678 C CA . GLN A 1 83 ? -4.792 1.655 17.146 1.00 70.00 83 GLN A CA 1
ATOM 679 C C . GLN A 1 83 ? -5.419 0.283 17.297 1.00 70.00 83 GLN A C 1
ATOM 681 O O . GLN A 1 83 ? -5.871 -0.271 16.315 1.00 70.00 83 GLN A O 1
ATOM 686 N N . GLY A 1 84 ? -5.444 -0.258 18.513 1.00 73.06 84 GLY A N 1
ATOM 687 C CA . GLY A 1 84 ? -6.147 -1.495 18.839 1.00 73.06 84 GLY A CA 1
ATOM 688 C C . GLY A 1 84 ? -6.325 -1.647 20.345 1.00 73.06 84 GLY A C 1
ATOM 689 O O . GLY A 1 84 ? -5.545 -1.107 21.134 1.00 73.06 84 GLY A O 1
ATOM 690 N N . PHE A 1 85 ? -7.371 -2.355 20.768 1.00 84.12 85 PHE A N 1
ATOM 691 C CA . PHE A 1 85 ? -7.695 -2.530 22.185 1.00 84.12 85 PHE A CA 1
ATOM 692 C C . PHE A 1 85 ? -7.318 -3.927 22.658 1.00 84.12 85 PHE A C 1
ATOM 694 O O . PHE A 1 85 ? -8.176 -4.737 22.998 1.00 84.12 85 PHE A O 1
ATOM 701 N N . TYR A 1 86 ? -6.015 -4.195 22.700 1.00 82.62 86 TYR A N 1
ATOM 702 C CA . TYR A 1 86 ? -5.470 -5.501 23.085 1.00 82.62 86 TYR A CA 1
ATOM 703 C C . TYR A 1 86 ? -5.144 -5.623 24.576 1.00 82.62 86 TYR A C 1
ATOM 705 O O . TYR A 1 86 ? -4.792 -6.712 25.033 1.00 82.62 86 TYR A O 1
ATOM 713 N N . SER A 1 87 ? -5.289 -4.531 25.333 1.00 82.12 87 SER A N 1
ATOM 714 C CA . SER A 1 87 ? -4.849 -4.504 26.724 1.00 82.12 87 SER A CA 1
ATOM 715 C C . SER A 1 87 ? -5.635 -5.465 27.617 1.00 82.12 87 SER A C 1
ATOM 717 O O . SER A 1 87 ? -6.861 -5.539 27.483 1.00 82.12 87 SER A O 1
ATOM 719 N N . THR A 1 88 ? -4.953 -6.156 28.536 1.00 85.75 88 THR A N 1
ATOM 720 C CA . THR A 1 88 ? -5.603 -6.930 29.611 1.00 85.75 88 THR A CA 1
ATOM 721 C C . THR A 1 88 ? -6.223 -6.010 30.665 1.00 85.75 88 THR A C 1
ATOM 723 O O . THR A 1 88 ? -5.984 -4.799 30.681 1.00 85.75 88 THR A O 1
ATOM 726 N N . VAL A 1 89 ? -7.029 -6.574 31.571 1.00 86.19 89 VAL A N 1
ATOM 727 C CA . VAL A 1 89 ? -7.607 -5.814 32.692 1.00 86.19 89 VAL A CA 1
ATOM 728 C C . VAL A 1 89 ? -6.496 -5.229 33.569 1.00 86.19 89 VAL A C 1
ATOM 730 O O . VAL A 1 89 ? -6.576 -4.069 33.964 1.00 86.19 89 VAL A O 1
ATOM 733 N N . GLU A 1 90 ? -5.444 -6.004 33.822 1.00 87.88 90 GLU A N 1
ATOM 734 C CA . GLU A 1 90 ? -4.293 -5.625 34.644 1.00 87.88 90 GLU A CA 1
ATOM 735 C C . GLU A 1 90 ? -3.489 -4.488 33.994 1.00 87.88 90 GLU A C 1
ATOM 737 O O . GLU A 1 90 ? -3.099 -3.532 34.663 1.00 87.88 90 GLU A O 1
ATOM 742 N N . GLU A 1 91 ? -3.293 -4.537 32.673 1.00 90.19 91 GLU A N 1
ATOM 743 C CA . GLU A 1 91 ? -2.635 -3.462 31.921 1.00 90.19 91 GLU A CA 1
ATOM 744 C C . GLU A 1 91 ? -3.464 -2.172 31.937 1.00 90.19 91 GLU A C 1
ATOM 746 O O . GLU A 1 91 ? -2.920 -1.076 32.063 1.00 90.19 91 GLU A O 1
ATOM 751 N N . ILE A 1 92 ? -4.795 -2.273 31.844 1.00 89.69 92 ILE A N 1
ATOM 752 C CA . ILE A 1 92 ? -5.680 -1.111 31.999 1.00 89.69 92 ILE A CA 1
ATOM 753 C C . ILE A 1 92 ? -5.549 -0.540 33.415 1.00 89.69 92 ILE A C 1
ATOM 755 O O . ILE A 1 92 ? -5.387 0.667 33.560 1.00 89.69 92 ILE A O 1
ATOM 759 N N . GLU A 1 93 ? -5.563 -1.376 34.456 1.00 90.44 93 GLU A N 1
ATOM 760 C CA . GLU A 1 93 ? -5.355 -0.932 35.842 1.00 90.44 93 GLU A CA 1
ATOM 761 C C . GLU A 1 93 ? -4.011 -0.212 36.025 1.00 90.44 93 GLU A C 1
ATOM 763 O O . GLU A 1 93 ? -3.959 0.830 36.680 1.00 90.44 93 GLU A O 1
ATOM 768 N N . SER A 1 94 ? -2.944 -0.720 35.403 1.00 91.38 94 SER A N 1
ATOM 769 C CA . SER A 1 94 ? -1.613 -0.106 35.433 1.00 91.38 94 SER A CA 1
ATOM 770 C C . SER A 1 94 ? -1.557 1.254 34.723 1.00 91.38 94 SER A C 1
ATOM 772 O O . SER A 1 94 ? -0.855 2.153 35.183 1.00 91.38 94 SER A O 1
ATOM 774 N N . ASN A 1 95 ? -2.336 1.444 33.652 1.00 92.06 95 ASN A N 1
ATOM 775 C CA . ASN A 1 95 ? -2.395 2.700 32.893 1.00 92.06 95 ASN A CA 1
ATOM 776 C C . ASN A 1 95 ? -3.134 3.842 33.616 1.00 92.06 95 ASN A C 1
ATOM 778 O O . ASN A 1 95 ? -2.999 5.006 33.219 1.00 92.06 95 ASN A O 1
ATOM 782 N N . TYR A 1 96 ? -3.910 3.520 34.657 1.00 94.19 96 TYR A N 1
ATOM 783 C CA . TYR A 1 96 ? -4.692 4.481 35.442 1.00 94.19 96 TYR A CA 1
ATOM 784 C C . TYR A 1 96 ? -4.436 4.322 36.950 1.00 94.19 96 TYR A C 1
ATOM 786 O O . TYR A 1 96 ? -5.354 3.980 37.706 1.00 94.19 96 TYR A O 1
ATOM 794 N N . PRO A 1 97 ? -3.195 4.551 37.423 1.00 93.19 97 PRO A N 1
ATOM 795 C CA . PRO A 1 97 ? -2.839 4.357 38.825 1.00 93.19 97 PRO A CA 1
ATOM 796 C C . PRO A 1 97 ? -3.460 5.415 39.743 1.00 93.19 97 PRO A C 1
ATOM 798 O O . PRO A 1 97 ? -3.573 5.178 40.949 1.00 93.19 97 PRO A O 1
ATOM 801 N N . SER A 1 98 ? -3.848 6.576 39.197 1.00 93.50 98 SER A N 1
ATOM 802 C CA . SER A 1 98 ? -4.262 7.751 39.967 1.00 93.50 98 SER A CA 1
ATOM 803 C C . SER A 1 98 ? -3.270 8.150 41.071 1.00 93.50 98 SER A C 1
ATOM 805 O O . SER A 1 98 ? -3.670 8.655 42.122 1.00 93.50 98 SER A O 1
ATOM 807 N N . ASP A 1 99 ? -1.974 7.925 40.832 1.00 92.19 99 ASP A N 1
ATOM 808 C CA . ASP A 1 99 ? -0.883 8.388 41.689 1.00 92.19 99 ASP A CA 1
ATOM 809 C C . ASP A 1 99 ? -0.330 9.713 41.153 1.00 92.19 99 ASP A C 1
ATOM 811 O O . ASP A 1 99 ? 0.309 9.775 40.104 1.00 92.19 99 ASP A O 1
ATOM 815 N N . PHE A 1 100 ? -0.582 10.783 41.905 1.00 91.56 100 PHE A N 1
ATOM 816 C CA . PHE A 1 100 ? -0.142 12.145 41.594 1.00 91.56 100 PHE A CA 1
ATOM 817 C C . PHE A 1 100 ? 0.773 12.709 42.689 1.00 91.56 100 PHE A C 1
ATOM 819 O O . PHE A 1 100 ? 0.918 13.928 42.822 1.00 91.56 100 PHE A O 1
ATOM 826 N N . SER A 1 101 ? 1.364 11.834 43.513 1.00 89.75 101 SER A N 1
ATOM 827 C CA . SER A 1 101 ? 2.233 12.218 44.634 1.00 89.75 101 SER A CA 1
ATOM 828 C C . SER A 1 101 ? 3.440 13.044 44.183 1.00 89.75 101 SER A C 1
ATOM 830 O O . SER A 1 101 ? 3.798 14.008 44.853 1.00 89.75 101 SER A O 1
ATOM 832 N N . LYS A 1 102 ? 3.993 12.720 43.008 1.00 89.38 102 LYS A N 1
ATOM 833 C CA . LYS A 1 102 ? 5.195 13.332 42.416 1.00 89.38 102 LYS A CA 1
ATOM 834 C C . LYS A 1 102 ? 4.961 14.660 41.679 1.00 89.38 102 LYS A C 1
ATOM 836 O O . LYS A 1 102 ? 5.903 15.207 41.118 1.00 89.38 102 LYS A O 1
ATOM 841 N N . ILE A 1 103 ? 3.723 15.153 41.602 1.00 89.50 103 ILE A N 1
ATOM 842 C CA . ILE A 1 103 ? 3.401 16.404 40.895 1.00 89.50 103 ILE A CA 1
ATOM 843 C C . ILE A 1 103 ? 3.376 17.555 41.896 1.00 89.50 103 ILE A C 1
ATOM 845 O O . ILE A 1 103 ? 2.540 17.559 42.792 1.00 89.50 103 ILE A O 1
ATOM 849 N N . ASP A 1 104 ? 4.213 18.572 41.718 1.00 87.75 104 ASP A N 1
ATOM 850 C CA . ASP A 1 104 ? 4.194 19.748 42.592 1.00 87.75 104 ASP A CA 1
ATOM 851 C C . ASP A 1 104 ? 3.117 20.763 42.179 1.00 87.75 104 ASP A C 1
ATOM 853 O O . ASP A 1 104 ? 3.026 21.177 41.020 1.00 87.75 104 ASP A O 1
ATOM 857 N N . GLY A 1 105 ? 2.311 21.199 43.154 1.00 89.25 105 GLY A N 1
ATOM 858 C CA . GLY A 1 105 ? 1.268 22.218 42.992 1.00 89.25 105 GLY A CA 1
ATOM 859 C C . GLY A 1 105 ? -0.155 21.666 42.814 1.00 89.25 105 GLY A C 1
ATOM 860 O O . GLY A 1 105 ? -0.421 20.819 41.962 1.00 89.25 105 GLY A O 1
ATOM 861 N N . LEU A 1 106 ? -1.098 22.205 43.597 1.00 88.19 106 LEU A N 1
ATOM 862 C CA . LEU A 1 106 ? -2.519 21.812 43.614 1.00 88.19 106 LEU A CA 1
ATOM 863 C C . LEU A 1 106 ? -3.184 21.893 42.233 1.00 88.19 106 LEU A C 1
ATOM 865 O O . LEU A 1 106 ? -3.818 20.935 41.801 1.00 88.19 106 LEU A O 1
ATOM 869 N N . VAL A 1 107 ? -2.978 22.995 41.508 1.00 90.62 107 VAL A N 1
ATOM 870 C CA . VAL A 1 107 ? -3.573 23.204 40.175 1.00 90.62 107 VAL A CA 1
ATOM 871 C C . VAL A 1 107 ? -3.089 22.153 39.170 1.00 90.62 107 VAL A C 1
ATOM 873 O O . VAL A 1 107 ? -3.884 21.605 38.409 1.00 90.62 107 VAL A O 1
ATOM 876 N N . LYS A 1 108 ? -1.792 21.818 39.190 1.00 90.75 108 LYS A N 1
ATOM 877 C CA . LYS A 1 108 ? -1.218 20.797 38.299 1.00 90.75 108 LYS A CA 1
ATOM 878 C C . LYS A 1 108 ? -1.719 19.395 38.650 1.00 90.75 108 LYS A C 1
ATOM 880 O O . LYS A 1 108 ? -1.988 18.615 37.741 1.00 90.75 108 LYS A O 1
ATOM 885 N N . LYS A 1 109 ? -1.893 19.091 39.944 1.00 91.12 109 LYS A N 1
ATOM 886 C CA . LYS A 1 109 ? -2.488 17.825 40.406 1.00 91.12 109 LYS A CA 1
ATOM 887 C C . LYS A 1 109 ? -3.931 17.664 39.935 1.00 91.12 109 LYS A C 1
ATOM 889 O O . LYS A 1 109 ? -4.271 16.607 39.416 1.00 91.12 109 LYS A O 1
ATOM 894 N N . GLU A 1 110 ? -4.767 18.689 40.091 1.00 89.69 110 GLU A N 1
ATOM 895 C CA . GLU A 1 110 ? -6.166 18.620 39.645 1.00 89.69 110 GLU A CA 1
ATOM 896 C C . GLU A 1 110 ? -6.277 18.497 38.123 1.00 89.69 110 GLU A C 1
ATOM 898 O O . GLU A 1 110 ? -7.049 17.673 37.635 1.00 89.69 110 GLU A O 1
ATOM 903 N N . LYS A 1 111 ? -5.433 19.212 37.368 1.00 91.56 111 LYS A N 1
ATOM 904 C CA . LYS A 1 111 ? -5.358 19.040 35.912 1.00 91.56 111 LYS A CA 1
ATOM 905 C C . LYS A 1 111 ? -4.968 17.610 35.524 1.00 91.56 111 LYS A C 1
ATOM 907 O O . LYS A 1 111 ? -5.668 16.988 34.738 1.00 91.56 111 LYS A O 1
ATOM 912 N N . ALA A 1 112 ? -3.921 17.049 36.131 1.00 91.50 112 ALA A N 1
ATOM 913 C CA . ALA A 1 112 ? -3.482 15.683 35.838 1.00 91.50 112 ALA A CA 1
ATOM 914 C C . ALA A 1 112 ? -4.551 14.622 36.169 1.00 91.50 112 ALA A C 1
ATOM 916 O O . ALA A 1 112 ? -4.716 13.659 35.419 1.00 91.50 112 ALA A O 1
ATOM 917 N N . LYS A 1 113 ? -5.311 14.807 37.259 1.00 91.81 113 LYS A N 1
ATOM 918 C CA . LYS A 1 113 ? -6.468 13.957 37.592 1.00 91.81 113 LYS A CA 1
ATOM 919 C C . LYS A 1 113 ? -7.545 14.020 36.516 1.00 91.81 113 LYS A C 1
ATOM 921 O O . LYS A 1 113 ? -8.095 12.983 36.145 1.00 91.81 113 LYS A O 1
ATOM 926 N N . GLN A 1 114 ? -7.862 15.225 36.048 1.00 91.62 114 GLN A N 1
ATOM 927 C CA . GLN A 1 114 ? -8.870 15.429 35.015 1.00 91.62 114 GLN A CA 1
ATOM 928 C C . GLN A 1 114 ? -8.429 14.824 33.679 1.00 91.62 114 GLN A C 1
ATOM 930 O O . GLN A 1 114 ? -9.196 14.078 33.075 1.00 91.62 114 GLN A O 1
ATOM 935 N N . ASP A 1 115 ? -7.176 15.047 33.281 1.00 92.88 115 ASP A N 1
ATOM 936 C CA . ASP A 1 115 ? -6.590 14.479 32.067 1.00 92.88 115 ASP A CA 1
ATOM 937 C C . ASP A 1 115 ? -6.617 12.936 32.118 1.00 92.88 115 ASP A C 1
ATOM 939 O O . ASP A 1 115 ? -7.010 12.275 31.155 1.00 92.88 115 ASP A O 1
ATOM 943 N N . GLU A 1 116 ? -6.266 12.324 33.260 1.00 94.81 116 GLU A N 1
ATOM 944 C CA . GLU A 1 116 ? -6.324 10.865 33.435 1.00 94.81 116 GLU A CA 1
ATOM 945 C C . GLU A 1 116 ? -7.759 10.322 33.291 1.00 94.81 116 GLU A C 1
ATOM 947 O O . GLU A 1 116 ? -7.973 9.323 32.594 1.00 94.81 116 GLU A O 1
ATOM 952 N N . LYS A 1 117 ? -8.749 10.994 33.898 1.00 94.69 117 LYS A N 1
ATOM 953 C CA . LYS A 1 117 ? -10.174 10.647 33.757 1.00 94.69 117 LYS A CA 1
ATOM 954 C C . LYS A 1 117 ? -10.659 10.768 32.322 1.00 94.69 117 LYS A C 1
ATOM 956 O O . LYS A 1 117 ? -11.375 9.885 31.856 1.00 94.69 117 LYS A O 1
ATOM 961 N N . GLU A 1 118 ? -10.299 11.844 31.632 1.00 94.38 118 GLU A N 1
ATOM 962 C CA . GLU A 1 118 ? -10.728 12.089 30.258 1.00 94.38 118 GLU A CA 1
ATOM 963 C C . GLU A 1 118 ? -10.172 11.024 29.307 1.00 94.38 118 GLU A C 1
ATOM 965 O O . GLU A 1 118 ? -10.915 10.469 28.491 1.00 94.38 118 GLU A O 1
ATOM 970 N N . ARG A 1 119 ? -8.899 10.638 29.474 1.00 94.19 119 ARG A N 1
ATOM 971 C CA . ARG A 1 119 ? -8.310 9.505 28.740 1.00 94.19 119 ARG A CA 1
ATOM 972 C C . ARG A 1 119 ? -9.085 8.210 28.982 1.00 94.19 119 ARG A C 1
ATOM 974 O O . ARG A 1 119 ? -9.436 7.534 28.014 1.00 94.19 119 ARG A O 1
ATOM 981 N N . LEU A 1 120 ? -9.391 7.885 30.244 1.00 95.19 120 LEU A N 1
ATOM 982 C CA . LEU A 1 120 ? -10.167 6.689 30.585 1.00 95.19 120 LEU A CA 1
ATOM 983 C C . LEU A 1 120 ? -11.572 6.737 29.969 1.00 95.19 120 LEU A C 1
ATOM 985 O O . LEU A 1 120 ? -12.036 5.731 29.432 1.00 95.19 120 LEU A O 1
ATOM 989 N N . LEU A 1 121 ? -12.241 7.893 30.007 1.00 95.38 121 LEU A N 1
ATOM 990 C CA . LEU A 1 121 ? -13.569 8.082 29.426 1.00 95.38 121 LEU A CA 1
ATOM 991 C C . LEU A 1 121 ? -13.560 7.830 27.916 1.00 95.38 121 LEU A C 1
ATOM 993 O O . LEU A 1 121 ? -14.384 7.064 27.414 1.00 95.38 121 LEU A O 1
ATOM 997 N N . ASN A 1 122 ? -12.614 8.437 27.199 1.00 93.25 122 ASN A N 1
ATOM 998 C CA . ASN A 1 122 ? -12.466 8.251 25.757 1.00 93.25 122 ASN A CA 1
ATOM 999 C C . ASN A 1 122 ? -12.156 6.789 25.417 1.00 93.25 122 ASN A C 1
ATOM 1001 O O . ASN A 1 122 ? -12.762 6.221 24.507 1.00 93.25 122 ASN A O 1
ATOM 1005 N N . GLN A 1 123 ? -11.296 6.133 26.201 1.00 92.44 123 GLN A N 1
ATOM 1006 C CA . GLN A 1 123 ? -11.023 4.708 26.029 1.00 92.44 123 GLN A CA 1
ATOM 1007 C C . GLN A 1 123 ? -12.280 3.850 26.257 1.00 92.44 123 GLN A C 1
ATOM 1009 O O . GLN A 1 123 ? -12.540 2.932 25.481 1.00 92.44 123 GLN A O 1
ATOM 1014 N N . CYS A 1 124 ? -13.087 4.159 27.278 1.00 94.56 124 CYS A N 1
ATOM 1015 C CA . CYS A 1 124 ? -14.342 3.459 27.559 1.00 94.56 124 CYS A CA 1
ATOM 1016 C C . CYS A 1 124 ? -15.369 3.639 26.432 1.00 94.56 124 CYS A C 1
ATOM 1018 O O . CYS A 1 124 ? -16.007 2.662 26.047 1.00 94.56 124 CYS A O 1
ATOM 1020 N N . LYS A 1 125 ? -15.503 4.851 25.873 1.00 94.69 125 LYS A N 1
ATOM 1021 C CA . LYS A 1 125 ? -16.387 5.127 24.726 1.00 94.69 125 LYS A CA 1
ATOM 1022 C C . LYS A 1 125 ? -15.991 4.299 23.503 1.00 94.69 125 LYS A C 1
ATOM 1024 O O . LYS A 1 125 ? -16.831 3.615 22.928 1.00 94.69 125 LYS A O 1
ATOM 1029 N N . HIS A 1 126 ? -14.708 4.289 23.147 1.00 93.81 126 HIS A N 1
ATOM 1030 C CA . HIS A 1 126 ? -14.238 3.510 22.001 1.00 93.81 126 HIS A CA 1
ATOM 1031 C C . HIS A 1 126 ? -14.371 1.996 22.218 1.00 93.81 126 HIS A C 1
ATOM 1033 O O . HIS A 1 126 ? -14.755 1.278 21.300 1.00 93.81 126 HIS A O 1
ATOM 1039 N N . ARG A 1 127 ? -14.097 1.498 23.432 1.00 93.81 127 ARG A N 1
ATOM 1040 C CA . ARG A 1 127 ? -14.280 0.078 23.785 1.00 93.81 127 ARG A CA 1
ATOM 1041 C C . ARG A 1 127 ? -15.755 -0.335 23.764 1.00 93.81 127 ARG A C 1
ATOM 1043 O O . ARG A 1 127 ? -16.063 -1.457 23.372 1.00 93.81 127 ARG A O 1
ATOM 1050 N N . LEU A 1 128 ? -16.665 0.570 24.128 1.00 95.38 128 LEU A N 1
ATOM 1051 C CA . LEU A 1 128 ? -18.103 0.344 24.001 1.00 95.38 128 LEU A CA 1
ATOM 1052 C C . LEU A 1 128 ? -18.519 0.211 22.530 1.00 95.38 128 LEU A C 1
ATOM 1054 O O . LEU A 1 128 ? -19.225 -0.736 22.186 1.00 95.38 128 LEU A O 1
ATOM 1058 N N . GLN A 1 129 ? -18.035 1.103 21.661 1.00 95.44 129 GLN A N 1
ATOM 1059 C CA . GLN A 1 129 ? -18.304 1.018 20.223 1.00 95.44 129 GLN A CA 1
ATOM 1060 C C . GLN A 1 129 ? -17.738 -0.270 19.615 1.00 95.44 129 GLN A C 1
ATOM 1062 O O . GLN A 1 129 ? -18.428 -0.979 18.884 1.00 95.44 129 GLN A O 1
ATOM 1067 N N . ALA A 1 130 ? -16.508 -0.631 19.988 1.00 95.25 130 ALA A N 1
ATOM 1068 C CA . ALA A 1 130 ? -15.874 -1.872 19.558 1.00 95.25 130 ALA A CA 1
ATOM 1069 C C . ALA A 1 130 ? -16.691 -3.116 19.954 1.00 95.25 130 ALA A C 1
ATOM 1071 O O . ALA A 1 130 ? -16.814 -4.059 19.170 1.00 95.25 130 ALA A O 1
ATOM 1072 N N . TYR A 1 131 ? -17.292 -3.110 21.148 1.00 95.81 131 TYR A N 1
ATOM 1073 C CA . TYR A 1 131 ? -18.202 -4.165 21.589 1.00 95.81 131 TYR A CA 1
ATOM 1074 C C . TYR A 1 131 ? -19.458 -4.262 20.718 1.00 95.81 131 TYR A C 1
ATOM 1076 O O . TYR A 1 131 ? -19.813 -5.362 20.281 1.00 95.81 131 TYR A O 1
ATOM 1084 N N . TYR A 1 132 ? -20.116 -3.134 20.443 1.00 97.12 132 TYR A N 1
ATOM 1085 C CA . TYR A 1 132 ? -21.317 -3.117 19.610 1.00 97.12 132 TYR A CA 1
ATOM 1086 C C . TYR A 1 132 ? -21.031 -3.605 18.189 1.00 97.12 132 TYR A C 1
ATOM 1088 O O . TYR A 1 132 ? -21.731 -4.491 17.696 1.00 97.12 132 TYR A O 1
ATOM 1096 N N . LEU A 1 133 ? -19.937 -3.143 17.582 1.00 96.56 133 LEU A N 1
ATOM 1097 C CA . LEU A 1 133 ? -19.487 -3.620 16.276 1.00 96.56 133 LEU A CA 1
ATOM 1098 C C . LEU A 1 133 ? -19.162 -5.112 16.284 1.00 96.56 133 LEU A C 1
ATOM 1100 O O . LEU A 1 133 ? -19.613 -5.839 15.406 1.00 96.56 133 LEU A O 1
ATOM 1104 N N . LYS A 1 134 ? -18.460 -5.619 17.305 1.00 95.62 134 LYS A N 1
ATOM 1105 C CA . LYS A 1 134 ? -18.178 -7.060 17.438 1.00 95.62 134 LYS A CA 1
ATOM 1106 C C . LYS A 1 134 ? -19.464 -7.890 17.471 1.00 95.62 134 LYS A C 1
ATOM 1108 O O . LYS A 1 134 ? -19.495 -8.984 16.906 1.00 95.62 134 LYS A O 1
ATOM 1113 N N . LYS A 1 135 ? -20.525 -7.396 18.122 1.00 96.00 135 LYS A N 1
ATOM 1114 C CA . LYS A 1 135 ? -21.844 -8.048 18.122 1.00 96.00 135 LYS A CA 1
ATOM 1115 C C . LYS A 1 135 ? -22.496 -7.976 16.737 1.00 96.00 135 LYS A C 1
ATOM 1117 O O . LYS A 1 135 ? -22.971 -9.003 16.255 1.00 96.00 135 LYS A O 1
ATOM 1122 N N . ALA A 1 136 ? -22.467 -6.810 16.094 1.00 97.44 136 ALA A N 1
ATOM 1123 C CA . ALA A 1 136 ? -23.020 -6.604 14.758 1.00 97.44 136 ALA A CA 1
ATOM 1124 C C . ALA A 1 136 ? -22.327 -7.489 13.709 1.00 97.44 136 ALA A C 1
ATOM 1126 O O . ALA A 1 136 ? -23.006 -8.192 12.968 1.00 97.44 136 ALA A O 1
ATOM 1127 N N . TYR A 1 137 ? -20.994 -7.584 13.722 1.00 96.75 137 TYR A N 1
ATOM 1128 C CA . TYR A 1 137 ? -20.241 -8.477 12.835 1.00 96.75 137 TYR A CA 1
ATOM 1129 C C . TYR A 1 137 ? -20.622 -9.945 13.031 1.00 96.75 137 TYR A C 1
ATOM 1131 O O . TYR A 1 137 ? -20.756 -10.676 12.058 1.00 96.75 137 TYR A O 1
ATOM 1139 N N . LYS A 1 138 ? -20.831 -10.390 14.279 1.00 96.06 138 LYS A N 1
ATOM 1140 C CA . LYS A 1 138 ? -21.295 -11.761 14.554 1.00 96.06 138 LYS A CA 1
ATOM 1141 C C . LYS A 1 138 ? -22.703 -12.019 14.022 1.00 96.06 138 LYS A C 1
ATOM 1143 O O . LYS A 1 138 ? -22.984 -13.148 13.639 1.00 96.06 138 LYS A O 1
ATOM 1148 N N . LYS A 1 139 ? -23.582 -11.013 14.043 1.00 96.12 139 LYS A N 1
ATOM 1149 C CA . LYS A 1 139 ? -24.917 -11.095 13.437 1.00 96.12 139 LYS A CA 1
ATOM 1150 C C . LYS A 1 139 ? -24.787 -11.194 11.918 1.00 96.12 139 LYS A C 1
ATOM 1152 O O . LYS A 1 139 ? -25.336 -12.125 11.346 1.00 96.12 139 LYS A O 1
ATOM 1157 N N . CYS A 1 140 ? -23.969 -10.327 11.317 1.00 96.31 140 CYS A N 1
ATOM 1158 C CA . CYS A 1 140 ? -23.749 -10.314 9.875 1.00 96.31 140 CYS A CA 1
ATOM 1159 C C . CYS A 1 140 ? -23.175 -11.643 9.372 1.00 96.31 140 CYS A C 1
ATOM 1161 O O . CYS A 1 140 ? -23.716 -12.247 8.463 1.00 96.31 140 CYS A O 1
ATOM 1163 N N . ALA A 1 141 ? -22.145 -12.165 10.042 1.00 94.44 141 ALA A N 1
ATOM 1164 C CA . ALA A 1 141 ? -21.509 -13.430 9.676 1.00 94.44 141 ALA A CA 1
ATOM 1165 C C . ALA A 1 141 ? -22.407 -14.675 9.839 1.00 94.44 141 ALA A C 1
ATOM 1167 O O . ALA A 1 141 ? -22.052 -15.745 9.355 1.00 94.44 141 ALA A O 1
ATOM 1168 N N . ARG A 1 142 ? -23.528 -14.578 10.569 1.00 95.62 142 ARG A N 1
ATOM 1169 C CA . ARG A 1 142 ? -24.488 -15.683 10.748 1.00 95.62 142 ARG A CA 1
ATOM 1170 C C . ARG A 1 142 ? -25.648 -15.626 9.764 1.00 95.62 142 ARG A C 1
ATOM 1172 O O . ARG A 1 142 ? -26.305 -16.646 9.564 1.00 95.62 142 ARG A O 1
ATOM 1179 N N . ASP A 1 143 ? -25.928 -14.455 9.210 1.00 95.44 143 ASP A N 1
ATOM 1180 C CA . ASP A 1 143 ? -27.021 -14.265 8.273 1.00 95.44 143 ASP A CA 1
ATOM 1181 C C . ASP A 1 143 ? -26.526 -14.541 6.853 1.00 95.44 143 ASP A C 1
ATOM 1183 O O . ASP A 1 143 ? -25.762 -13.771 6.279 1.00 95.44 143 ASP A O 1
ATOM 1187 N N . LYS A 1 144 ? -26.984 -15.659 6.287 1.00 91.44 144 LYS A N 1
ATOM 1188 C CA . LYS A 1 144 ? -26.602 -16.099 4.940 1.00 91.44 144 LYS A CA 1
ATOM 1189 C C . LYS A 1 144 ? -27.075 -15.150 3.836 1.00 91.44 144 LYS A C 1
ATOM 1191 O O . LYS A 1 144 ? -26.599 -15.277 2.715 1.00 91.44 144 LYS A O 1
ATOM 1196 N N . LYS A 1 145 ? -28.003 -14.228 4.125 1.00 93.69 145 LYS A N 1
ATOM 1197 C CA . LYS A 1 145 ? -28.441 -13.208 3.162 1.00 93.69 145 LYS A CA 1
ATOM 1198 C C . LYS A 1 145 ? -27.399 -12.106 2.963 1.00 93.69 145 LYS A C 1
ATOM 1200 O O . LYS A 1 145 ? -27.456 -11.397 1.962 1.00 93.69 145 LYS A O 1
ATOM 1205 N N . ILE A 1 146 ? -26.472 -11.948 3.908 1.00 96.50 146 ILE A N 1
ATOM 1206 C CA . ILE A 1 146 ? -25.420 -10.935 3.853 1.00 96.50 146 ILE A CA 1
ATOM 1207 C C . ILE A 1 146 ? -24.198 -11.527 3.168 1.00 96.50 146 ILE A C 1
ATOM 1209 O O . ILE A 1 146 ? -23.566 -12.453 3.672 1.00 96.50 146 ILE A O 1
ATOM 1213 N N . LEU A 1 147 ? -23.847 -10.938 2.033 1.00 96.31 147 LEU A N 1
ATOM 1214 C CA . LEU A 1 147 ? -22.754 -11.380 1.176 1.00 96.31 147 LEU A CA 1
ATOM 1215 C C . LEU A 1 147 ? -21.420 -10.802 1.632 1.00 96.31 147 LEU A C 1
ATOM 1217 O O . LEU A 1 147 ? -20.420 -11.506 1.675 1.00 96.31 147 LEU A O 1
ATOM 1221 N N . ALA A 1 148 ? -21.412 -9.526 2.012 1.00 96.81 148 ALA A N 1
ATOM 1222 C CA . ALA A 1 148 ? -20.256 -8.829 2.562 1.00 96.81 148 ALA A CA 1
ATOM 1223 C C . ALA A 1 148 ? -20.722 -7.705 3.491 1.00 96.81 148 ALA A C 1
ATOM 1225 O O . ALA A 1 148 ? -21.865 -7.258 3.408 1.00 96.81 148 ALA A O 1
ATOM 1226 N N . TYR A 1 149 ? -19.845 -7.232 4.378 1.00 97.44 149 TYR A N 1
ATOM 1227 C CA . TYR A 1 149 ? -20.185 -6.158 5.308 1.00 97.44 149 TYR A CA 1
ATOM 1228 C C . TYR A 1 149 ? -18.983 -5.282 5.682 1.00 97.44 149 TYR A C 1
ATOM 1230 O O . TYR A 1 149 ? -17.834 -5.734 5.679 1.00 97.44 149 TYR A O 1
ATOM 1238 N N . SER A 1 150 ? -19.260 -4.021 6.017 1.00 97.31 150 SER A N 1
ATOM 1239 C CA . SER A 1 150 ? -18.264 -3.036 6.430 1.00 97.31 150 SER A CA 1
ATOM 1240 C C . SER A 1 150 ? -17.652 -3.355 7.784 1.00 97.31 150 SER A C 1
ATOM 1242 O O . SER A 1 150 ? -18.288 -3.950 8.657 1.00 97.31 150 SER A O 1
ATOM 1244 N N . HIS A 1 151 ? -16.407 -2.929 7.994 1.00 95.62 151 HIS A N 1
ATOM 1245 C CA . HIS A 1 151 ? -15.745 -3.136 9.273 1.00 95.62 151 HIS A CA 1
ATOM 1246 C C . HIS A 1 151 ? -14.735 -2.050 9.641 1.00 95.62 151 HIS A C 1
ATOM 1248 O O . HIS A 1 151 ? -14.255 -1.274 8.820 1.00 95.62 151 HIS A O 1
ATOM 1254 N N . ARG A 1 152 ? -14.306 -2.095 10.903 1.00 94.88 152 ARG A N 1
ATOM 1255 C CA . ARG A 1 152 ? -13.222 -1.287 11.480 1.00 94.88 152 ARG A CA 1
ATOM 1256 C C . ARG A 1 152 ? -12.163 -2.141 12.183 1.00 94.88 152 ARG A C 1
ATOM 1258 O O . ARG A 1 152 ? -11.682 -1.759 13.242 1.00 94.88 152 ARG A O 1
ATOM 1265 N N . ARG A 1 153 ? -11.850 -3.321 11.645 1.00 93.12 153 ARG A N 1
ATOM 1266 C CA . ARG A 1 153 ? -10.770 -4.187 12.149 1.00 93.12 153 ARG A CA 1
ATOM 1267 C C . ARG A 1 153 ? -9.406 -3.528 11.950 1.00 93.12 153 ARG A C 1
ATOM 1269 O O . ARG A 1 153 ? -9.230 -2.763 11.009 1.00 93.12 153 ARG A O 1
ATOM 1276 N N . VAL A 1 154 ? -8.485 -3.781 12.863 1.00 91.50 154 VAL A N 1
ATOM 1277 C CA . VAL A 1 154 ? -7.122 -3.249 12.888 1.00 91.50 154 VAL A CA 1
ATOM 1278 C C . VAL A 1 154 ? -6.207 -4.184 12.121 1.00 91.50 154 VAL A C 1
ATOM 1280 O O . VAL A 1 154 ? -6.296 -5.401 12.246 1.00 91.50 154 VAL A O 1
ATOM 1283 N N . GLY A 1 155 ? -5.256 -3.603 11.402 1.00 89.44 155 GLY A N 1
ATOM 1284 C CA . GLY A 1 155 ? -4.291 -4.340 10.610 1.00 89.44 155 GLY A CA 1
ATOM 1285 C C . GLY A 1 155 ? -4.944 -5.085 9.464 1.00 89.44 155 GLY A C 1
ATOM 1286 O O . GLY A 1 155 ? -6.041 -4.736 9.021 1.00 89.44 155 GLY A O 1
ATOM 1287 N N . TRP A 1 156 ? -4.208 -6.057 8.934 1.00 91.12 156 TRP A N 1
ATOM 1288 C CA . TRP A 1 156 ? -4.585 -6.750 7.714 1.00 91.12 156 TRP A CA 1
ATOM 1289 C C . TRP A 1 156 ? -5.896 -7.515 7.884 1.00 91.12 156 TRP A C 1
ATOM 1291 O O . TRP A 1 156 ? -6.023 -8.436 8.688 1.00 91.12 156 TRP A O 1
ATOM 1301 N N . SER A 1 157 ? -6.866 -7.143 7.064 1.00 92.06 157 SER A N 1
ATOM 1302 C CA . SER A 1 157 ? -8.129 -7.839 6.878 1.00 92.06 157 SER A CA 1
ATOM 1303 C C . SER A 1 157 ? -8.353 -7.933 5.379 1.00 92.06 157 SER A C 1
ATOM 1305 O O . SER A 1 157 ? -8.273 -6.932 4.671 1.00 92.06 157 SER A O 1
ATOM 1307 N N . ALA A 1 158 ? -8.562 -9.149 4.889 1.00 91.69 158 ALA A N 1
ATOM 1308 C CA . ALA A 1 158 ? -8.749 -9.414 3.469 1.00 91.69 158 ALA A CA 1
ATOM 1309 C C . ALA A 1 158 ? -9.832 -10.484 3.241 1.00 91.69 158 ALA A C 1
ATOM 1311 O O . ALA A 1 158 ? -9.552 -11.495 2.582 1.00 91.69 158 ALA A O 1
ATOM 1312 N N . PRO A 1 159 ? -11.037 -10.325 3.835 1.00 92.50 159 PRO A N 1
ATOM 1313 C CA . PRO A 1 159 ? -12.112 -11.289 3.676 1.00 92.50 159 PRO A CA 1
ATOM 1314 C C . PRO A 1 159 ? -12.448 -11.466 2.196 1.00 92.50 159 PRO A C 1
ATOM 1316 O O . PRO A 1 159 ? -12.562 -10.491 1.449 1.00 92.50 159 PRO A O 1
ATOM 1319 N N . LYS A 1 160 ? -12.568 -12.733 1.799 1.00 93.88 160 LYS A N 1
ATOM 1320 C CA . LYS A 1 160 ? -12.959 -13.153 0.457 1.00 93.88 160 LYS A CA 1
ATOM 1321 C C . LYS A 1 160 ? -14.435 -13.519 0.482 1.00 93.88 160 LYS A C 1
ATOM 1323 O O . LYS A 1 160 ? -14.851 -14.267 1.366 1.00 93.88 160 LYS A O 1
ATOM 1328 N N . TYR A 1 161 ? -15.188 -13.012 -0.481 1.00 94.50 161 TYR A N 1
ATOM 1329 C CA . TYR A 1 161 ? -16.615 -13.272 -0.609 1.00 94.50 161 TYR A CA 1
ATOM 1330 C C . TYR A 1 161 ? -16.892 -13.807 -2.019 1.00 94.50 161 TYR A C 1
ATOM 1332 O O . TYR A 1 161 ? -16.835 -13.027 -2.975 1.00 94.50 161 TYR A O 1
ATOM 1340 N N . PRO A 1 162 ? -17.122 -15.123 -2.181 1.00 94.19 162 PRO A N 1
ATOM 1341 C CA . PRO A 1 162 ? -17.639 -15.667 -3.430 1.00 94.19 162 PRO A CA 1
ATOM 1342 C C . PRO A 1 162 ? -19.101 -15.237 -3.570 1.00 94.19 162 PRO A C 1
ATOM 1344 O O . PRO A 1 162 ? -19.916 -15.542 -2.700 1.00 94.19 162 PRO A O 1
ATOM 1347 N N . LEU A 1 163 ? -19.410 -14.469 -4.614 1.00 94.38 163 LEU A N 1
ATOM 1348 C CA . LEU A 1 163 ? -20.767 -13.981 -4.872 1.00 94.38 163 LEU A CA 1
ATOM 1349 C C . LEU A 1 163 ? -21.525 -14.954 -5.784 1.00 94.38 163 LEU A C 1
ATOM 1351 O O . LEU A 1 163 ? -22.710 -15.186 -5.575 1.00 94.38 163 LEU A O 1
ATOM 1355 N N . ASN A 1 164 ? -20.828 -15.556 -6.750 1.00 93.06 164 ASN A N 1
ATOM 1356 C CA . ASN A 1 164 ? -21.247 -16.740 -7.504 1.00 93.06 164 ASN A CA 1
ATOM 1357 C C . ASN A 1 164 ? -19.993 -17.530 -7.950 1.00 93.06 164 ASN A C 1
ATOM 1359 O O . ASN A 1 164 ? -18.889 -17.240 -7.478 1.00 93.06 164 ASN A O 1
ATOM 1363 N N . ASP A 1 165 ? -20.162 -18.524 -8.825 1.00 92.56 165 ASP A N 1
ATOM 1364 C CA . ASP A 1 165 ? -19.069 -19.394 -9.286 1.00 92.56 165 ASP A CA 1
ATOM 1365 C C . ASP A 1 165 ? -17.993 -18.636 -10.081 1.00 92.56 165 ASP A C 1
ATOM 1367 O O . ASP A 1 165 ? -16.803 -18.929 -9.958 1.00 92.56 165 ASP A O 1
ATOM 1371 N N . ASP A 1 166 ? -18.397 -17.605 -10.826 1.00 93.44 166 ASP A N 1
ATOM 1372 C CA . ASP A 1 166 ? -17.498 -16.827 -11.676 1.00 93.44 166 ASP A CA 1
ATOM 1373 C C . ASP A 1 166 ? -16.991 -15.551 -11.001 1.00 93.44 166 ASP A C 1
ATOM 1375 O O . ASP A 1 166 ? -15.944 -15.040 -11.374 1.00 93.44 166 ASP A O 1
ATOM 1379 N N . PHE A 1 167 ? -17.684 -15.015 -10.001 1.00 96.31 167 PHE A N 1
ATOM 1380 C CA . PHE A 1 167 ? -17.428 -13.693 -9.448 1.00 96.31 167 PHE A CA 1
ATOM 1381 C C . PHE A 1 167 ? -17.196 -13.765 -7.944 1.00 96.31 167 PHE A C 1
ATOM 1383 O O . PHE A 1 167 ? -18.070 -14.121 -7.148 1.00 96.31 167 PHE A O 1
ATOM 1390 N N . SER A 1 168 ? -16.015 -13.323 -7.526 1.00 97.06 168 SER A N 1
ATOM 1391 C CA . SER A 1 168 ? -15.687 -13.150 -6.117 1.00 97.06 168 SER A CA 1
ATOM 1392 C C . SER A 1 168 ? -14.987 -11.826 -5.873 1.00 97.06 168 SER A C 1
ATOM 1394 O O . SER A 1 168 ? -14.378 -11.230 -6.761 1.00 97.06 168 SER A O 1
ATOM 1396 N N . ILE A 1 169 ? -15.083 -11.350 -4.640 1.00 96.81 169 ILE A N 1
ATOM 1397 C CA . ILE A 1 169 ? -14.434 -10.115 -4.216 1.00 96.81 169 ILE A CA 1
ATOM 1398 C C . ILE A 1 169 ? -13.522 -10.366 -3.025 1.00 96.81 169 ILE A C 1
ATOM 1400 O O . ILE A 1 169 ? -13.727 -11.278 -2.221 1.00 96.81 169 ILE A O 1
ATOM 1404 N N . GLN A 1 170 ? -12.549 -9.483 -2.866 1.00 96.50 170 GLN A N 1
ATOM 1405 C CA . GLN A 1 170 ? -11.747 -9.359 -1.668 1.00 96.50 170 GLN A CA 1
ATOM 1406 C C . GLN A 1 170 ? -11.665 -7.886 -1.265 1.00 96.50 170 GLN A C 1
ATOM 1408 O O . GLN A 1 170 ? -11.237 -7.036 -2.044 1.00 96.50 170 GLN A O 1
ATOM 1413 N N . LEU A 1 171 ? -12.057 -7.586 -0.028 1.00 96.00 171 LEU A N 1
ATOM 1414 C CA . LEU A 1 171 ? -11.943 -6.244 0.551 1.00 96.00 171 LEU A CA 1
ATOM 1415 C C . LEU A 1 171 ? -10.661 -6.197 1.384 1.00 96.00 171 LEU A C 1
ATOM 1417 O O . LEU A 1 171 ? -10.643 -6.704 2.502 1.00 96.00 171 LEU A O 1
ATOM 1421 N N . LYS A 1 172 ? -9.572 -5.660 0.825 1.00 95.19 172 LYS A N 1
ATOM 1422 C CA . LYS A 1 172 ? -8.254 -5.621 1.478 1.00 95.19 172 LYS A CA 1
ATOM 1423 C C . LYS A 1 172 ? -8.081 -4.311 2.238 1.00 95.19 172 LYS A C 1
ATOM 1425 O O . LYS A 1 172 ? -8.148 -3.232 1.659 1.00 95.19 172 LYS A O 1
ATOM 1430 N N . THR A 1 173 ? -7.795 -4.400 3.527 1.00 94.75 173 THR A N 1
ATOM 1431 C CA . THR A 1 173 ? -7.535 -3.243 4.392 1.00 94.75 173 THR A CA 1
ATOM 1432 C C . THR A 1 173 ? -6.378 -3.537 5.332 1.00 94.75 173 THR A C 1
ATOM 1434 O O . THR A 1 173 ? -6.257 -4.678 5.774 1.00 94.75 173 THR A O 1
ATOM 1437 N N . ASN A 1 174 ? -5.619 -2.523 5.736 1.00 92.38 174 ASN A N 1
ATOM 1438 C CA . ASN A 1 174 ? -4.700 -2.604 6.879 1.00 92.38 174 ASN A CA 1
ATOM 1439 C C . ASN A 1 174 ? -4.835 -1.374 7.799 1.00 92.38 174 ASN A C 1
ATOM 1441 O O . ASN A 1 174 ? -3.895 -0.615 8.041 1.00 92.38 174 ASN A O 1
ATOM 1445 N N . PHE A 1 175 ? -6.045 -1.140 8.305 1.00 93.44 175 PHE A N 1
ATOM 1446 C CA . PHE A 1 175 ? -6.338 0.044 9.114 1.00 93.44 175 PHE A CA 1
ATOM 1447 C C . PHE A 1 175 ? -5.467 0.130 10.367 1.00 93.44 175 PHE A C 1
ATOM 1449 O O . PHE A 1 175 ? -5.138 -0.876 10.990 1.00 93.44 175 PHE A O 1
ATOM 1456 N N . GLY A 1 176 ? -5.130 1.342 10.800 1.00 89.00 176 GLY A N 1
ATOM 1457 C CA . GLY A 1 176 ? -4.355 1.513 12.030 1.00 89.00 176 GLY A CA 1
ATOM 1458 C C . GLY A 1 176 ? -2.834 1.524 11.829 1.00 89.00 176 GLY A C 1
ATOM 1459 O O . GLY A 1 176 ? -2.097 1.358 12.803 1.00 89.00 176 GLY A O 1
ATOM 1460 N N . TYR A 1 177 ? -2.360 1.714 10.592 1.00 86.06 177 TYR A N 1
ATOM 1461 C CA . TYR A 1 177 ? -0.944 1.737 10.187 1.00 86.06 177 TYR A CA 1
ATOM 1462 C C . TYR A 1 177 ? -0.459 3.132 9.760 1.00 86.06 177 TYR A C 1
ATOM 1464 O O . TYR A 1 177 ? 0.591 3.294 9.138 1.00 86.06 177 TYR A O 1
ATOM 1472 N N . GLY A 1 178 ? -1.207 4.180 10.115 1.00 83.38 178 GLY A N 1
ATOM 1473 C CA . GLY A 1 178 ? -0.837 5.550 9.780 1.00 83.38 178 GLY A CA 1
ATOM 1474 C C . GLY A 1 178 ? -0.807 5.765 8.269 1.00 83.38 178 GLY A C 1
ATOM 1475 O O . GLY A 1 178 ? -1.712 5.338 7.550 1.00 83.38 178 GLY A O 1
ATOM 1476 N N . SER A 1 179 ? 0.310 6.319 7.802 1.00 73.94 179 SER A N 1
ATOM 1477 C CA . SER A 1 179 ? 0.631 6.491 6.387 1.00 73.94 179 SER A CA 1
ATOM 1478 C C . SER A 1 179 ? 0.815 5.186 5.606 1.00 73.94 179 SER A C 1
ATOM 1480 O O . SER A 1 179 ? 1.012 5.232 4.406 1.00 73.94 179 SER A O 1
ATOM 1482 N N . ALA A 1 180 ? 0.756 4.011 6.219 1.00 80.31 180 ALA A N 1
ATOM 1483 C CA . ALA A 1 180 ? 0.762 2.748 5.478 1.00 80.31 180 ALA A CA 1
ATOM 1484 C C . ALA A 1 180 ? -0.630 2.087 5.407 1.00 80.31 180 ALA A C 1
ATOM 1486 O O . ALA A 1 180 ? -0.738 0.998 4.859 1.00 80.31 180 ALA A O 1
ATOM 1487 N N . SER A 1 181 ? -1.688 2.721 5.938 1.00 87.94 181 SER A N 1
ATOM 1488 C CA . SER A 1 181 ? -3.039 2.123 5.998 1.00 87.94 181 SER A CA 1
ATOM 1489 C C . SER A 1 181 ? -3.798 2.263 4.681 1.00 87.94 181 SER A C 1
ATOM 1491 O O . SER A 1 181 ? -3.972 3.381 4.247 1.00 87.94 181 SER A O 1
ATOM 1493 N N . TYR A 1 182 ? -4.367 1.223 4.097 1.00 91.12 182 TYR A N 1
ATOM 1494 C CA . TYR A 1 182 ? -5.102 1.249 2.836 1.00 91.12 182 TYR A CA 1
ATOM 1495 C C . TYR A 1 182 ? -6.500 0.642 2.952 1.00 91.12 182 TYR A C 1
ATOM 1497 O O . TYR A 1 182 ? -6.826 -0.063 3.913 1.00 91.12 182 TYR A O 1
ATOM 1505 N N . PHE A 1 183 ? -7.306 0.905 1.923 1.00 94.44 183 PHE A N 1
ATOM 1506 C CA . PHE A 1 183 ? -8.596 0.279 1.677 1.00 94.44 183 PHE A CA 1
ATOM 1507 C C . PHE A 1 183 ? -8.759 0.028 0.173 1.00 94.44 183 PHE A C 1
ATOM 1509 O O . PHE A 1 183 ? -8.867 0.969 -0.613 1.00 94.44 183 PHE A O 1
ATOM 1516 N N . TYR A 1 184 ? -8.777 -1.244 -0.217 1.00 94.56 184 TYR A N 1
ATOM 1517 C CA . TYR A 1 184 ? -8.866 -1.681 -1.603 1.00 94.56 184 TYR A CA 1
ATOM 1518 C C . TYR A 1 184 ? -9.989 -2.697 -1.813 1.00 94.56 184 TYR A C 1
ATOM 1520 O O . TYR A 1 184 ? -10.255 -3.542 -0.954 1.00 94.56 184 TYR A O 1
ATOM 1528 N N . THR A 1 185 ? -10.576 -2.665 -3.006 1.00 94.94 185 THR A N 1
ATOM 1529 C CA . THR A 1 185 ? -11.393 -3.752 -3.551 1.00 94.94 185 THR A CA 1
ATOM 1530 C C . THR A 1 185 ? -10.584 -4.486 -4.611 1.00 94.94 185 THR A C 1
ATOM 1532 O O . THR A 1 185 ? -10.029 -3.857 -5.512 1.00 94.94 185 THR A O 1
ATOM 1535 N N . LYS A 1 186 ? -10.555 -5.814 -4.529 1.00 94.81 186 LYS A N 1
ATOM 1536 C CA . LYS A 1 186 ? -10.043 -6.703 -5.572 1.00 94.81 186 LYS A CA 1
ATOM 1537 C C . LYS A 1 186 ? -11.184 -7.594 -6.062 1.00 94.81 186 LYS A C 1
ATOM 1539 O O . LYS A 1 186 ? -11.827 -8.256 -5.251 1.00 94.81 186 LYS A O 1
ATOM 1544 N N . ILE A 1 187 ? -11.451 -7.566 -7.360 1.00 95.12 187 ILE A N 1
ATOM 1545 C CA . ILE A 1 187 ? -12.444 -8.399 -8.040 1.00 95.12 187 ILE A CA 1
ATOM 1546 C C . ILE A 1 187 ? -11.717 -9.569 -8.695 1.00 95.12 187 ILE A C 1
ATOM 1548 O O . ILE A 1 187 ? -10.643 -9.399 -9.271 1.00 95.12 187 ILE A O 1
ATOM 1552 N N . LYS A 1 188 ? -12.332 -10.745 -8.622 1.00 94.69 188 LYS A N 1
ATOM 1553 C CA . LYS A 1 188 ? -11.962 -11.922 -9.393 1.00 94.69 188 LYS A CA 1
ATOM 1554 C C . LYS A 1 188 ? -13.154 -12.354 -10.239 1.00 94.69 188 LYS A C 1
ATOM 1556 O O . LYS A 1 188 ? -14.236 -12.544 -9.685 1.00 94.69 188 LYS A O 1
ATOM 1561 N N . TYR A 1 189 ? -12.934 -12.508 -11.540 1.00 94.06 189 TYR A N 1
ATOM 1562 C CA . TYR A 1 189 ? -13.936 -12.902 -12.525 1.00 94.06 189 TYR A CA 1
ATOM 1563 C C . TYR A 1 189 ? -13.449 -14.095 -13.357 1.00 94.06 189 TYR A C 1
ATOM 1565 O O . TYR A 1 189 ? -12.336 -14.052 -13.871 1.00 94.06 189 TYR A O 1
ATOM 1573 N N . LYS A 1 190 ? -14.249 -15.161 -13.467 1.00 91.31 190 LYS A N 1
ATOM 1574 C CA . LYS A 1 190 ? -13.920 -16.432 -14.142 1.00 91.31 190 LYS A CA 1
ATOM 1575 C C . LYS A 1 190 ? -12.538 -16.970 -13.752 1.00 91.31 190 LYS A C 1
ATOM 1577 O O . LYS A 1 190 ? -11.728 -17.373 -14.576 1.00 91.31 190 LYS A O 1
ATOM 1582 N N . GLY A 1 191 ? -12.238 -16.906 -12.453 1.00 88.06 191 GLY A N 1
ATOM 1583 C CA . GLY A 1 191 ? -10.948 -17.313 -11.885 1.00 88.06 191 GLY A CA 1
ATOM 1584 C C . GLY A 1 191 ? -9.823 -16.272 -11.987 1.00 88.06 191 GLY A C 1
ATOM 1585 O O . GLY A 1 191 ? -8.872 -16.358 -11.199 1.00 88.06 191 GLY A O 1
ATOM 1586 N N . LEU A 1 192 ? -9.965 -15.255 -12.842 1.00 87.69 192 LEU A N 1
ATOM 1587 C CA . LEU A 1 192 ? -8.962 -14.224 -13.110 1.00 87.69 192 LEU A CA 1
ATOM 1588 C C . LEU A 1 192 ? -9.061 -13.040 -12.154 1.00 87.69 192 LEU A C 1
ATOM 1590 O O . LEU A 1 192 ? -10.144 -12.516 -11.904 1.00 87.69 192 LEU A O 1
ATOM 1594 N N . ASP A 1 193 ? -7.925 -12.577 -11.647 1.00 88.19 193 ASP A N 1
ATOM 1595 C CA . ASP A 1 193 ? -7.866 -11.359 -10.843 1.00 88.19 193 ASP A CA 1
ATOM 1596 C C . ASP A 1 193 ? -7.915 -10.116 -11.746 1.00 88.19 193 ASP A C 1
ATOM 1598 O O . ASP A 1 193 ? -7.034 -9.908 -12.574 1.00 88.19 193 ASP A O 1
ATOM 1602 N N . ILE A 1 194 ? -8.909 -9.245 -11.556 1.00 87.12 194 ILE A N 1
ATOM 1603 C CA . ILE A 1 194 ? -8.982 -7.949 -12.246 1.00 87.12 194 ILE A CA 1
ATOM 1604 C C . ILE A 1 194 ? -8.100 -6.963 -11.477 1.00 87.12 194 ILE A C 1
ATOM 1606 O O . ILE A 1 194 ? -8.545 -6.337 -10.512 1.00 87.12 194 ILE A O 1
ATOM 1610 N N . ILE A 1 195 ? -6.829 -6.858 -11.858 1.00 78.25 195 ILE A N 1
ATOM 1611 C CA . ILE A 1 195 ? -5.805 -6.068 -11.149 1.00 78.25 195 ILE A CA 1
ATOM 1612 C C . ILE A 1 195 ? -5.152 -4.999 -12.043 1.00 78.25 195 ILE A C 1
ATOM 1614 O O . ILE A 1 195 ? -3.957 -5.064 -12.317 1.00 78.25 195 ILE A O 1
ATOM 1618 N N . PRO A 1 196 ? -5.914 -3.980 -12.472 1.00 70.75 196 PRO A N 1
ATOM 1619 C CA . PRO A 1 196 ? -5.389 -2.879 -13.278 1.00 70.75 196 PRO A CA 1
ATOM 1620 C C . PRO A 1 196 ? -4.390 -1.977 -12.536 1.00 70.75 196 PRO A C 1
ATOM 1622 O O . PRO A 1 196 ? -3.708 -1.179 -13.169 1.00 70.75 196 PRO A O 1
ATOM 1625 N N . PHE A 1 197 ? -4.307 -2.049 -11.201 1.00 78.56 197 PHE A N 1
ATOM 1626 C CA . PHE A 1 197 ? -3.473 -1.142 -10.411 1.00 78.56 197 PHE A CA 1
ATOM 1627 C C . PHE A 1 197 ? -2.680 -1.857 -9.317 1.00 78.56 197 PHE A C 1
ATOM 1629 O O . PHE A 1 197 ? -3.095 -2.893 -8.787 1.00 78.56 197 PHE A O 1
ATOM 1636 N N . SER A 1 198 ? -1.564 -1.238 -8.922 1.00 76.38 198 SER A N 1
ATOM 1637 C CA . SER A 1 198 ? -0.721 -1.664 -7.807 1.00 76.38 198 SER A CA 1
ATOM 1638 C C . SER A 1 198 ? -0.211 -0.474 -6.979 1.00 76.38 198 SER A C 1
ATOM 1640 O O . SER A 1 198 ? 0.253 0.546 -7.500 1.00 76.38 198 SER A O 1
ATOM 1642 N N . ASP A 1 199 ? -0.281 -0.615 -5.654 1.00 74.19 199 ASP A N 1
ATOM 1643 C CA . ASP A 1 199 ? 0.321 0.312 -4.693 1.00 74.19 199 ASP A CA 1
ATOM 1644 C C . ASP A 1 199 ? 1.486 -0.379 -3.981 1.00 74.19 199 ASP A C 1
ATOM 1646 O O . ASP A 1 199 ? 1.356 -1.508 -3.514 1.00 74.19 199 ASP A O 1
ATOM 1650 N N . TRP A 1 200 ? 2.604 0.326 -3.831 1.00 66.19 200 TRP A N 1
ATOM 1651 C CA . TRP A 1 200 ? 3.728 -0.125 -3.016 1.00 66.19 200 TRP A CA 1
ATOM 1652 C C . TRP A 1 200 ? 3.567 0.464 -1.612 1.00 66.19 200 TRP A C 1
ATOM 1654 O O . TRP A 1 200 ? 3.617 1.679 -1.399 1.00 66.19 200 TRP A O 1
ATOM 1664 N N . VAL A 1 201 ? 3.319 -0.397 -0.636 1.00 71.88 201 VAL A N 1
ATOM 1665 C CA . VAL A 1 201 ? 3.069 -0.016 0.751 1.00 71.88 201 VAL A CA 1
ATOM 1666 C C . VAL A 1 201 ? 4.348 -0.231 1.548 1.00 71.88 201 VAL A C 1
ATOM 1668 O O . VAL A 1 201 ? 4.766 -1.359 1.793 1.00 71.88 201 VAL A O 1
ATOM 1671 N N . ASN A 1 202 ? 4.986 0.865 1.960 1.00 63.62 202 ASN A N 1
ATOM 1672 C CA . ASN A 1 202 ? 6.249 0.824 2.695 1.00 63.62 202 ASN A CA 1
ATOM 1673 C C . ASN A 1 202 ? 6.030 0.959 4.212 1.00 63.62 202 ASN A C 1
ATOM 1675 O O . ASN A 1 202 ? 5.621 2.010 4.723 1.00 63.62 202 ASN A O 1
ATOM 1679 N N . TYR A 1 203 ? 6.380 -0.088 4.959 1.00 71.19 203 TYR A N 1
ATOM 1680 C CA . TYR A 1 203 ? 6.359 -0.099 6.417 1.00 71.19 203 TYR A CA 1
ATOM 1681 C C . TYR A 1 203 ? 7.710 0.341 6.979 1.00 71.19 203 TYR A C 1
ATOM 1683 O O . TYR A 1 203 ? 8.510 -0.452 7.478 1.00 71.19 203 TYR A O 1
ATOM 1691 N N . ARG A 1 204 ? 7.937 1.657 6.949 1.00 62.03 204 ARG A N 1
ATOM 1692 C CA . ARG A 1 204 ? 9.220 2.297 7.298 1.00 62.03 204 ARG A CA 1
ATOM 1693 C C . ARG A 1 204 ? 9.854 1.830 8.611 1.00 62.03 204 ARG A C 1
ATOM 1695 O O . ARG A 1 204 ? 11.071 1.735 8.696 1.00 62.03 204 ARG A O 1
ATOM 1702 N N . ILE A 1 205 ? 9.046 1.576 9.642 1.00 68.44 205 ILE A N 1
ATOM 1703 C CA . ILE A 1 205 ? 9.545 1.186 10.971 1.00 68.44 205 ILE A CA 1
ATOM 1704 C C . ILE A 1 205 ? 10.087 -0.248 10.955 1.00 68.44 205 ILE A C 1
ATOM 1706 O O . ILE A 1 205 ? 11.124 -0.512 11.556 1.00 68.44 205 ILE A O 1
ATOM 1710 N N . SER A 1 206 ? 9.402 -1.159 10.265 1.00 67.94 206 SER A N 1
ATOM 1711 C CA . SER A 1 206 ? 9.789 -2.567 10.147 1.00 67.94 206 SER A CA 1
ATOM 1712 C C . SER A 1 206 ? 10.719 -2.845 8.965 1.00 67.94 206 SER A C 1
ATOM 1714 O O . SER A 1 206 ? 11.192 -3.967 8.850 1.00 67.94 206 SER A O 1
ATOM 1716 N N . LYS A 1 207 ? 11.007 -1.841 8.122 1.00 62.28 207 LYS A N 1
ATOM 1717 C CA . LYS A 1 207 ? 11.854 -1.957 6.921 1.00 62.28 207 LYS A CA 1
ATOM 1718 C C . LYS A 1 207 ? 11.405 -3.069 5.964 1.00 62.28 207 LYS A C 1
ATOM 1720 O O . LYS A 1 207 ? 12.225 -3.696 5.310 1.00 62.28 207 LYS A O 1
ATOM 1725 N N . ILE A 1 208 ? 10.100 -3.301 5.899 1.00 68.38 208 ILE A N 1
ATOM 1726 C CA . ILE A 1 208 ? 9.480 -4.219 4.942 1.00 68.38 208 ILE A CA 1
ATOM 1727 C C . ILE A 1 208 ? 8.556 -3.420 4.035 1.00 68.38 208 ILE A C 1
ATOM 1729 O O . ILE A 1 208 ? 8.052 -2.359 4.423 1.00 68.38 208 ILE A O 1
ATOM 1733 N N . TYR A 1 209 ? 8.304 -3.944 2.849 1.00 64.12 209 TYR A N 1
ATOM 1734 C CA . TYR A 1 209 ? 7.338 -3.390 1.922 1.00 64.12 209 TYR A CA 1
ATOM 1735 C C . TYR A 1 209 ? 6.439 -4.494 1.370 1.00 64.12 209 TYR A C 1
ATOM 1737 O O . TYR A 1 209 ? 6.797 -5.667 1.415 1.00 64.12 209 TYR A O 1
ATOM 1745 N N . GLU A 1 210 ? 5.270 -4.118 0.862 1.00 71.12 210 GLU A N 1
ATOM 1746 C CA . GLU A 1 210 ? 4.415 -5.013 0.083 1.00 71.12 210 GLU A CA 1
ATOM 1747 C C . GLU A 1 210 ? 3.900 -4.299 -1.168 1.00 71.12 210 GLU A C 1
ATOM 1749 O O . GLU A 1 210 ? 3.605 -3.104 -1.123 1.00 71.12 210 GLU A O 1
ATOM 1754 N N . ILE A 1 211 ? 3.768 -5.030 -2.275 1.00 72.50 211 ILE A N 1
ATOM 1755 C CA . ILE A 1 211 ? 3.060 -4.562 -3.469 1.00 72.50 211 ILE A CA 1
ATOM 1756 C C . ILE A 1 211 ? 1.631 -5.098 -3.389 1.00 72.50 211 ILE A C 1
ATOM 1758 O O . ILE A 1 211 ? 1.390 -6.306 -3.377 1.00 72.50 211 ILE A O 1
ATOM 1762 N N . VAL A 1 212 ? 0.659 -4.193 -3.295 1.00 80.94 212 VAL A N 1
ATOM 1763 C CA . VAL A 1 212 ? -0.758 -4.534 -3.182 1.00 80.94 212 VAL A CA 1
ATOM 1764 C C . VAL A 1 212 ? -1.458 -4.211 -4.489 1.00 80.94 212 VAL A C 1
ATOM 1766 O O . VAL A 1 212 ? -1.661 -3.050 -4.829 1.00 80.94 212 VAL A O 1
ATOM 1769 N N . GLN A 1 213 ? -1.861 -5.258 -5.199 1.00 83.50 213 GLN A N 1
ATOM 1770 C CA . GLN A 1 213 ? -2.666 -5.161 -6.412 1.00 83.50 213 GLN A CA 1
ATOM 1771 C C . GLN A 1 213 ? -4.162 -5.052 -6.085 1.00 83.50 213 GLN A C 1
ATOM 1773 O O . GLN A 1 213 ? -4.653 -5.722 -5.164 1.00 83.50 213 GLN A O 1
ATOM 1778 N N . TYR A 1 214 ? -4.892 -4.232 -6.845 1.00 87.31 214 TYR A N 1
ATOM 1779 C CA . TYR A 1 214 ? -6.315 -3.967 -6.623 1.00 87.31 214 TYR A CA 1
ATOM 1780 C C . TYR A 1 214 ? -7.066 -3.555 -7.897 1.00 87.31 214 TYR A C 1
ATOM 1782 O O . TYR A 1 214 ? -6.472 -3.110 -8.874 1.00 87.31 214 TYR A O 1
ATOM 1790 N N . SER A 1 215 ? -8.397 -3.671 -7.848 1.00 88.62 215 SER A N 1
ATOM 1791 C CA . SER A 1 215 ? -9.319 -3.175 -8.883 1.00 88.62 215 SER A CA 1
ATOM 1792 C C . SER A 1 215 ? -9.769 -1.743 -8.608 1.00 88.62 215 SER A C 1
ATOM 1794 O O . SER A 1 215 ? -9.924 -0.955 -9.530 1.00 88.62 215 SER A O 1
ATOM 1796 N N . SER A 1 216 ? -9.967 -1.389 -7.332 1.00 88.94 216 SER A N 1
ATOM 1797 C CA . SER A 1 216 ? -10.303 -0.021 -6.922 1.00 88.94 216 SER A CA 1
ATOM 1798 C C . SER A 1 216 ? -9.714 0.334 -5.559 1.00 88.94 216 SER A C 1
ATOM 1800 O O . SER A 1 216 ? -9.632 -0.511 -4.662 1.00 88.94 216 SER A O 1
ATOM 1802 N N . LYS A 1 217 ? -9.354 1.610 -5.396 1.00 90.19 217 LYS A N 1
ATOM 1803 C CA . LYS A 1 217 ? -8.855 2.208 -4.154 1.00 90.19 217 LYS A CA 1
ATOM 1804 C C . LYS A 1 217 ? -9.884 3.146 -3.547 1.00 90.19 217 LYS A C 1
ATOM 1806 O O . LYS A 1 217 ? -10.484 3.958 -4.244 1.00 90.19 217 LYS A O 1
ATOM 1811 N N . HIS A 1 218 ? -10.016 3.072 -2.228 1.00 91.12 218 HIS A N 1
ATOM 1812 C CA . HIS A 1 218 ? -11.007 3.803 -1.446 1.00 91.12 218 HIS A CA 1
ATOM 1813 C C . HIS A 1 218 ? -10.330 4.688 -0.401 1.00 91.12 218 HIS A C 1
ATOM 1815 O O . HIS A 1 218 ? -9.182 4.448 -0.012 1.00 91.12 218 HIS A O 1
ATOM 1821 N N . ARG A 1 219 ? -11.018 5.738 0.062 1.00 91.00 219 ARG A N 1
ATOM 1822 C CA . ARG A 1 219 ? -10.467 6.607 1.115 1.00 91.00 219 ARG A CA 1
ATOM 1823 C C . ARG A 1 219 ? -10.573 5.927 2.480 1.00 91.00 219 ARG A C 1
ATOM 1825 O O . ARG A 1 219 ? -11.368 5.018 2.700 1.00 91.00 219 ARG A O 1
ATOM 1832 N N . LEU A 1 220 ? -9.763 6.389 3.428 1.00 90.81 220 LEU A N 1
ATOM 1833 C CA . LEU A 1 220 ? -9.662 5.808 4.771 1.00 90.81 220 LEU A CA 1
ATOM 1834 C C . LEU A 1 220 ? -10.674 6.430 5.732 1.00 90.81 220 LEU A C 1
ATOM 1836 O O . LEU A 1 220 ? -10.318 6.952 6.791 1.00 90.81 220 LEU A O 1
ATOM 1840 N N . ASN A 1 221 ? -11.947 6.375 5.359 1.00 91.69 221 ASN A N 1
ATOM 1841 C CA . ASN A 1 221 ? -13.052 6.869 6.167 1.00 91.69 221 ASN A CA 1
ATOM 1842 C C . ASN A 1 221 ? -14.242 5.898 6.114 1.00 91.69 221 ASN A C 1
ATOM 1844 O O . ASN A 1 221 ? -14.232 4.922 5.363 1.00 91.69 221 ASN A O 1
ATOM 1848 N N . ASN A 1 222 ? -15.233 6.116 6.977 1.00 93.56 222 ASN A N 1
ATOM 1849 C CA . ASN A 1 222 ? -16.372 5.206 7.082 1.00 93.56 222 ASN A CA 1
ATOM 1850 C C . ASN A 1 222 ? -17.283 5.297 5.850 1.00 93.56 222 ASN A C 1
ATOM 1852 O O . ASN A 1 222 ? -17.824 4.280 5.426 1.00 93.56 222 ASN A O 1
ATOM 1856 N N . GLU A 1 223 ? -17.408 6.488 5.264 1.00 94.50 223 GLU A N 1
ATOM 1857 C CA . GLU A 1 223 ? -18.242 6.770 4.096 1.00 94.50 223 GLU A CA 1
ATOM 1858 C C . GLU A 1 223 ? -17.822 5.931 2.886 1.00 94.50 223 GLU A C 1
ATOM 1860 O O . GLU A 1 223 ? -18.670 5.408 2.170 1.00 94.50 223 GLU A O 1
ATOM 1865 N N . SER A 1 224 ? -16.513 5.723 2.713 1.00 95.31 224 SER A N 1
ATOM 1866 C CA . SER A 1 224 ? -15.952 4.985 1.574 1.00 95.31 224 SER A CA 1
ATOM 1867 C C . SER A 1 224 ? -16.353 3.510 1.533 1.00 95.31 224 SER A C 1
ATOM 1869 O O . SER A 1 224 ? -16.167 2.853 0.514 1.00 95.31 224 SER A O 1
ATOM 1871 N N . TRP A 1 225 ? -16.910 2.957 2.616 1.00 97.06 225 TRP A N 1
ATOM 1872 C CA . TRP A 1 225 ? -17.509 1.623 2.558 1.00 97.06 225 TRP A CA 1
ATOM 1873 C C . TRP A 1 225 ? -18.717 1.582 1.629 1.00 97.06 225 TRP A C 1
ATOM 1875 O O . TRP A 1 225 ? -18.915 0.569 0.970 1.00 97.06 225 TRP A O 1
ATOM 1885 N N . GLN A 1 226 ? -19.512 2.650 1.559 1.00 96.50 226 GLN A N 1
ATOM 1886 C CA . GLN A 1 226 ? -20.611 2.722 0.603 1.00 96.50 226 GLN A CA 1
ATOM 1887 C C . GLN A 1 226 ? -20.073 2.730 -0.828 1.00 96.50 226 GLN A C 1
ATOM 1889 O O . GLN A 1 226 ? -20.461 1.862 -1.601 1.00 96.50 226 GLN A O 1
ATOM 1894 N N . ASP A 1 227 ? -19.109 3.604 -1.134 1.00 95.12 227 ASP A N 1
ATOM 1895 C CA . ASP A 1 227 ? -18.468 3.670 -2.455 1.00 95.12 227 ASP A CA 1
ATOM 1896 C C . ASP A 1 227 ? -17.889 2.305 -2.872 1.00 95.12 227 ASP A C 1
ATOM 1898 O O . ASP A 1 227 ? -18.070 1.851 -4.003 1.00 95.12 227 ASP A O 1
ATOM 1902 N N . ALA A 1 228 ? -17.235 1.605 -1.936 1.00 96.31 228 ALA A N 1
ATOM 1903 C CA . ALA A 1 228 ? -16.684 0.275 -2.170 1.00 96.31 228 ALA A CA 1
ATOM 1904 C C . ALA A 1 228 ? -17.762 -0.768 -2.486 1.00 96.31 228 ALA A C 1
ATOM 1906 O O . ALA A 1 228 ? -17.601 -1.539 -3.436 1.00 96.31 228 ALA A O 1
ATOM 1907 N N . MET A 1 229 ? -18.852 -0.799 -1.714 1.00 97.31 229 MET A N 1
ATOM 1908 C CA . MET A 1 229 ? -19.944 -1.749 -1.931 1.00 97.31 229 MET A CA 1
ATOM 1909 C C . MET A 1 229 ? -20.749 -1.416 -3.196 1.00 97.31 229 MET A C 1
ATOM 1911 O O . MET A 1 229 ? -21.131 -2.329 -3.920 1.00 97.31 229 MET A O 1
ATOM 1915 N N . GLU A 1 230 ? -20.959 -0.139 -3.519 1.00 97.31 230 GLU A N 1
ATOM 1916 C CA . GLU A 1 230 ? -21.627 0.292 -4.755 1.00 97.31 230 GLU A CA 1
ATOM 1917 C C . GLU A 1 230 ? -20.797 -0.049 -5.996 1.00 97.31 230 GLU A C 1
ATOM 1919 O O . GLU A 1 230 ? -21.337 -0.562 -6.978 1.00 97.31 230 GLU A O 1
ATOM 1924 N N . TYR A 1 231 ? -19.476 0.163 -5.941 1.00 95.88 231 TYR A N 1
ATOM 1925 C CA . TYR A 1 231 ? -18.553 -0.260 -6.994 1.00 95.88 231 TYR A CA 1
ATOM 1926 C C . TYR A 1 231 ? -18.660 -1.768 -7.256 1.00 95.88 231 TYR A C 1
ATOM 1928 O O . TYR A 1 231 ? -18.764 -2.185 -8.411 1.00 95.88 231 TYR A O 1
ATOM 1936 N N . ILE A 1 232 ? -18.692 -2.573 -6.187 1.00 97.25 232 ILE A N 1
ATOM 1937 C CA . ILE A 1 232 ? -18.867 -4.027 -6.272 1.00 97.25 232 ILE A CA 1
ATOM 1938 C C . ILE A 1 232 ? -20.228 -4.385 -6.864 1.00 97.25 232 ILE A C 1
ATOM 1940 O O . ILE A 1 232 ? -20.281 -5.187 -7.791 1.00 97.25 232 ILE A O 1
ATOM 1944 N N . ALA A 1 233 ? -21.314 -3.810 -6.343 1.00 97.50 233 ALA A N 1
ATOM 1945 C CA . ALA A 1 233 ? -22.667 -4.120 -6.791 1.00 97.50 233 ALA A CA 1
ATOM 1946 C C . ALA A 1 233 ? -22.838 -3.829 -8.281 1.00 97.50 233 ALA A C 1
ATOM 1948 O O . ALA A 1 233 ? -23.347 -4.663 -9.025 1.00 97.50 233 ALA A O 1
ATOM 1949 N N . LYS A 1 234 ? -22.324 -2.684 -8.739 1.00 97.06 234 LYS A N 1
ATOM 1950 C CA . LYS A 1 234 ? -22.333 -2.319 -10.154 1.00 97.06 234 LYS A CA 1
ATOM 1951 C C . LYS A 1 234 ? -21.530 -3.301 -11.008 1.00 97.06 234 LYS A C 1
ATOM 1953 O O . LYS A 1 234 ? -22.009 -3.700 -12.064 1.00 97.06 234 LYS A O 1
ATOM 1958 N N . ALA A 1 235 ? -20.336 -3.691 -10.559 1.00 96.06 235 ALA A N 1
ATOM 1959 C CA . ALA A 1 235 ? -19.489 -4.636 -11.283 1.00 96.06 235 ALA A CA 1
ATOM 1960 C C . ALA A 1 235 ? -20.144 -6.021 -11.389 1.00 96.06 235 ALA A C 1
ATOM 1962 O O . ALA A 1 235 ? -20.216 -6.588 -12.475 1.00 96.06 235 ALA A O 1
ATOM 1963 N N . TYR A 1 236 ? -20.669 -6.527 -10.273 1.00 97.31 236 TYR A N 1
ATOM 1964 C CA . TYR A 1 236 ? -21.317 -7.830 -10.204 1.00 97.31 236 TYR A CA 1
ATOM 1965 C C . TYR A 1 236 ? -22.586 -7.876 -11.055 1.00 97.31 236 TYR A C 1
ATOM 1967 O O . TYR A 1 236 ? -22.692 -8.736 -11.925 1.00 97.31 236 TYR A O 1
ATOM 1975 N N . ASN A 1 237 ? -23.504 -6.920 -10.882 1.00 97.06 237 ASN A N 1
ATOM 1976 C CA . ASN A 1 237 ? -24.756 -6.897 -11.642 1.00 97.06 237 ASN A CA 1
ATOM 1977 C C . ASN A 1 237 ? -24.480 -6.810 -13.145 1.00 97.06 237 ASN A C 1
ATOM 1979 O O . ASN A 1 237 ? -25.083 -7.540 -13.922 1.00 97.06 237 ASN A O 1
ATOM 1983 N N . LEU A 1 238 ? -23.500 -5.994 -13.555 1.00 96.12 238 LEU A N 1
ATOM 1984 C CA . LEU A 1 238 ? -23.120 -5.905 -14.962 1.00 96.12 238 LEU A CA 1
ATOM 1985 C C . LEU A 1 238 ? -22.524 -7.219 -15.485 1.00 96.12 238 LEU A C 1
ATOM 1987 O O . LEU A 1 238 ? -22.767 -7.565 -16.635 1.00 96.12 238 LEU A O 1
ATOM 1991 N N . SER A 1 239 ? -21.777 -7.954 -14.656 1.00 94.94 239 SER A N 1
ATOM 1992 C CA . SER A 1 239 ? -21.205 -9.253 -15.038 1.00 94.94 239 SER A CA 1
ATOM 1993 C C . SER A 1 239 ? -22.259 -10.344 -15.235 1.00 94.94 239 SER A C 1
ATOM 1995 O O . SER A 1 239 ? -22.057 -11.225 -16.064 1.00 94.94 239 SER A O 1
ATOM 1997 N N . VAL A 1 240 ? -23.376 -10.261 -14.504 1.00 93.50 240 VAL A N 1
ATOM 1998 C CA . VAL A 1 240 ? -24.507 -11.197 -14.604 1.00 93.50 240 VAL A CA 1
ATOM 1999 C C . VAL A 1 240 ? -25.436 -10.823 -15.762 1.00 93.50 240 VAL A C 1
ATOM 2001 O O . VAL A 1 240 ? -25.879 -11.697 -16.498 1.00 93.50 240 VAL A O 1
ATOM 2004 N N . GLU A 1 241 ? -25.728 -9.535 -15.955 1.00 93.38 241 GLU A N 1
ATOM 2005 C CA . GLU A 1 241 ? -26.729 -9.096 -16.940 1.00 93.38 241 GLU A CA 1
ATOM 2006 C C . GLU A 1 241 ? -26.150 -8.854 -18.335 1.00 93.38 241 GLU A C 1
ATOM 2008 O O . GLU A 1 241 ? -26.801 -9.119 -19.347 1.00 93.38 241 GLU A O 1
ATOM 2013 N N . HIS A 1 242 ? -24.931 -8.316 -18.403 1.00 93.62 242 HIS A N 1
ATOM 2014 C CA . HIS A 1 242 ? -24.324 -7.822 -19.634 1.00 93.62 242 HIS A CA 1
ATOM 2015 C C . HIS A 1 242 ? -22.808 -8.052 -19.626 1.00 93.62 242 HIS A C 1
ATOM 2017 O O . HIS A 1 242 ? -22.026 -7.098 -19.590 1.00 93.62 242 HIS A O 1
ATOM 2023 N N . GLU A 1 243 ? -22.387 -9.318 -19.704 1.00 91.25 243 GLU A N 1
ATOM 2024 C CA . GLU A 1 243 ? -20.973 -9.719 -19.638 1.00 91.25 243 GLU A CA 1
ATOM 2025 C C . GLU A 1 243 ? -20.067 -8.886 -20.565 1.00 91.25 243 GLU A C 1
ATOM 2027 O O . GLU A 1 243 ? -19.033 -8.386 -20.129 1.00 91.25 243 GLU A O 1
ATOM 2032 N N . ALA A 1 244 ? -20.478 -8.636 -21.812 1.00 91.06 244 ALA A N 1
ATOM 2033 C CA . ALA A 1 244 ? -19.696 -7.821 -22.746 1.00 91.06 244 ALA A CA 1
ATOM 2034 C C . ALA A 1 244 ? -19.446 -6.388 -22.229 1.00 91.06 244 ALA A C 1
ATOM 2036 O O . ALA A 1 244 ? -18.337 -5.861 -22.335 1.00 91.06 244 ALA A O 1
ATOM 2037 N N . LEU A 1 245 ? -20.453 -5.756 -21.613 1.00 93.12 245 LEU A N 1
ATOM 2038 C CA . LEU A 1 245 ? -20.298 -4.431 -21.002 1.00 93.12 245 LEU A CA 1
ATOM 2039 C C . LEU A 1 245 ? -19.435 -4.486 -19.740 1.00 93.12 245 LEU A C 1
ATOM 2041 O O . LEU A 1 245 ? -18.722 -3.523 -19.446 1.00 93.12 245 LEU A O 1
ATOM 2045 N N . PHE A 1 246 ? -19.492 -5.587 -18.990 1.00 94.06 246 PHE A N 1
ATOM 2046 C CA . PHE A 1 246 ? -18.614 -5.813 -17.850 1.00 94.06 246 PHE A CA 1
ATOM 2047 C C . PHE A 1 246 ? -17.150 -5.903 -18.282 1.00 94.06 246 PHE A C 1
ATOM 2049 O O . PHE A 1 246 ? -16.335 -5.125 -17.779 1.00 94.06 246 PHE A O 1
ATOM 2056 N N . VAL A 1 247 ? -16.839 -6.763 -19.257 1.00 90.75 247 VAL A N 1
ATOM 2057 C CA . VAL A 1 247 ? -15.492 -6.912 -19.827 1.00 90.75 247 VAL A CA 1
ATOM 2058 C C . VAL A 1 247 ? -14.985 -5.564 -20.339 1.00 90.75 247 VAL A C 1
ATOM 2060 O O . VAL A 1 247 ? -13.901 -5.123 -19.955 1.00 90.75 247 VAL A O 1
ATOM 2063 N N . GLN A 1 248 ? -15.806 -4.837 -21.101 1.00 91.12 248 GLN A N 1
ATOM 2064 C CA . GLN A 1 248 ? -15.434 -3.516 -21.603 1.00 91.12 248 GLN A CA 1
ATOM 2065 C C . GLN A 1 248 ? -15.098 -2.523 -20.479 1.00 91.12 248 GLN A C 1
ATOM 2067 O O . GLN A 1 248 ? -14.137 -1.762 -20.588 1.00 91.12 248 GLN A O 1
ATOM 2072 N N . ASN A 1 249 ? -15.901 -2.470 -19.414 1.00 88.56 249 ASN A N 1
ATOM 2073 C CA . ASN A 1 249 ? -15.770 -1.430 -18.392 1.00 88.56 249 ASN A CA 1
ATOM 2074 C C . ASN A 1 249 ? -14.729 -1.740 -17.317 1.00 88.56 249 ASN A C 1
ATOM 2076 O O . ASN A 1 249 ? -14.048 -0.821 -16.868 1.00 88.56 249 ASN A O 1
ATOM 2080 N N . TYR A 1 250 ? -14.634 -2.995 -16.885 1.00 89.38 250 TYR A N 1
ATOM 2081 C CA . TYR A 1 250 ? -13.826 -3.388 -15.729 1.00 89.38 250 TYR A CA 1
ATOM 2082 C C . TYR A 1 250 ? -12.516 -4.072 -16.110 1.00 89.38 250 TYR A C 1
ATOM 2084 O O . TYR A 1 250 ? -11.625 -4.132 -15.270 1.00 89.38 250 TYR A O 1
ATOM 2092 N N . ILE A 1 251 ? -12.378 -4.536 -17.355 1.00 87.19 251 ILE A N 1
ATOM 2093 C CA . ILE A 1 251 ? -11.151 -5.163 -17.854 1.00 87.19 251 ILE A CA 1
ATOM 2094 C C . ILE A 1 251 ? -10.497 -4.240 -18.889 1.00 87.19 251 ILE A C 1
ATOM 2096 O O . ILE A 1 251 ? -9.470 -3.637 -18.587 1.00 87.19 251 ILE A O 1
ATOM 2100 N N . ILE A 1 252 ? -11.132 -4.028 -20.050 1.00 86.56 252 ILE A N 1
ATOM 2101 C CA . ILE A 1 252 ? -10.542 -3.284 -21.185 1.00 86.56 252 ILE A CA 1
ATOM 2102 C C . ILE A 1 252 ? -10.233 -1.831 -20.809 1.00 86.56 252 ILE A C 1
ATOM 2104 O O . ILE A 1 252 ? -9.075 -1.416 -20.825 1.00 86.56 252 ILE A O 1
ATOM 2108 N N . LYS A 1 253 ? -11.245 -1.050 -20.400 1.00 85.31 253 LYS A N 1
ATOM 2109 C CA . LYS A 1 253 ? -11.048 0.371 -20.046 1.00 85.31 253 LYS A CA 1
ATOM 2110 C C . LYS A 1 253 ? -10.076 0.565 -18.886 1.00 85.31 253 LYS A C 1
ATOM 2112 O O . LYS A 1 253 ? -9.354 1.555 -18.864 1.00 85.31 253 LYS A O 1
ATOM 2117 N N . GLN A 1 254 ? -10.065 -0.349 -17.917 1.00 85.00 254 GLN A N 1
ATOM 2118 C CA . GLN A 1 254 ? -9.148 -0.261 -16.781 1.00 85.00 254 GLN A CA 1
ATOM 2119 C C . GLN A 1 254 ? -7.703 -0.562 -17.203 1.00 85.00 254 GLN A C 1
ATOM 2121 O O . GLN A 1 254 ? -6.793 0.154 -16.790 1.00 85.00 254 GLN A O 1
ATOM 2126 N N . GLY A 1 255 ? -7.496 -1.545 -18.086 1.00 83.56 255 GLY A N 1
ATOM 2127 C CA . GLY A 1 255 ? -6.203 -1.785 -18.729 1.00 83.56 255 GLY A CA 1
ATOM 2128 C C . GLY A 1 255 ? -5.733 -0.577 -19.545 1.00 83.56 255 GLY A C 1
ATOM 2129 O O . GLY A 1 255 ? -4.601 -0.126 -19.391 1.00 83.56 255 GLY A O 1
ATOM 2130 N N . GLU A 1 256 ? -6.615 0.028 -20.346 1.00 86.12 256 GLU A N 1
ATOM 2131 C CA . GLU A 1 256 ? -6.300 1.245 -21.112 1.00 86.12 256 GLU A CA 1
ATOM 2132 C C . GLU A 1 256 ? -5.934 2.427 -20.200 1.00 86.12 256 GLU A C 1
ATOM 2134 O O . GLU A 1 256 ? -5.018 3.196 -20.498 1.00 86.12 256 GLU A O 1
ATOM 2139 N N . GLU A 1 257 ? -6.644 2.600 -19.081 1.00 84.62 257 GLU A N 1
ATOM 2140 C CA . GLU A 1 257 ? -6.341 3.630 -18.085 1.00 84.62 257 GLU A CA 1
ATOM 2141 C C . GLU A 1 257 ? -4.980 3.410 -17.424 1.00 84.62 257 GLU A C 1
ATOM 2143 O O . GLU A 1 257 ? -4.246 4.384 -17.227 1.00 84.62 257 GLU A O 1
ATOM 2148 N N . MET A 1 258 ? -4.621 2.158 -17.134 1.00 84.69 258 MET A N 1
ATOM 2149 C CA . MET A 1 258 ? -3.309 1.785 -16.612 1.00 84.69 258 MET A CA 1
ATOM 2150 C C . MET A 1 258 ? -2.195 2.137 -17.609 1.00 84.69 258 MET A C 1
ATOM 2152 O O . MET A 1 258 ? -1.285 2.883 -17.243 1.00 84.69 258 MET A O 1
ATOM 2156 N N . ILE A 1 259 ? -2.293 1.700 -18.873 1.00 87.00 259 ILE A N 1
ATOM 2157 C CA . ILE A 1 259 ? -1.304 2.021 -19.923 1.00 87.00 259 ILE A CA 1
ATOM 2158 C C . ILE A 1 259 ? -1.177 3.534 -20.118 1.00 87.00 259 ILE A C 1
ATOM 2160 O O . ILE A 1 259 ? -0.077 4.090 -20.114 1.00 87.00 259 ILE A O 1
ATOM 2164 N N . ARG A 1 260 ? -2.308 4.246 -20.194 1.00 85.50 260 ARG A N 1
ATOM 2165 C CA . ARG A 1 260 ? -2.326 5.714 -20.279 1.00 85.50 260 ARG A CA 1
ATOM 2166 C C . ARG A 1 260 ? -1.659 6.360 -19.061 1.00 85.50 260 ARG A C 1
ATOM 2168 O O . ARG A 1 260 ? -1.057 7.427 -19.186 1.00 85.50 260 ARG A O 1
ATOM 2175 N N . GLY A 1 261 ? -1.787 5.750 -17.885 1.00 83.38 261 GLY A N 1
ATOM 2176 C CA . GLY A 1 261 ? -1.092 6.141 -16.662 1.00 83.38 261 GLY A CA 1
ATOM 2177 C C . GLY A 1 261 ? 0.425 6.005 -16.788 1.00 83.38 261 GLY A C 1
ATOM 2178 O O . GLY A 1 261 ? 1.131 6.975 -16.514 1.00 83.38 261 GLY A O 1
ATOM 2179 N N . LEU A 1 262 ? 0.915 4.856 -17.265 1.00 86.88 262 LEU A N 1
ATOM 2180 C CA . LEU A 1 262 ? 2.345 4.603 -17.493 1.00 86.88 262 LEU A CA 1
ATOM 2181 C C . LEU A 1 262 ? 2.942 5.601 -18.490 1.00 86.88 262 LEU A C 1
ATOM 2183 O O . LEU A 1 262 ? 3.921 6.279 -18.172 1.00 86.88 262 LEU A O 1
ATOM 2187 N N . ARG A 1 263 ? 2.282 5.801 -19.638 1.00 88.50 263 ARG A N 1
ATOM 2188 C CA . ARG A 1 263 ? 2.694 6.794 -20.644 1.00 88.50 263 ARG A CA 1
ATOM 2189 C C . ARG A 1 263 ? 2.767 8.207 -20.061 1.00 88.50 263 ARG A C 1
ATOM 2191 O O . ARG A 1 263 ? 3.744 8.916 -20.275 1.00 88.50 263 ARG A O 1
ATOM 2198 N N . LYS A 1 264 ? 1.784 8.611 -19.246 1.00 84.81 264 LYS A N 1
ATOM 2199 C CA . LYS A 1 264 ? 1.811 9.916 -18.555 1.00 84.81 264 LYS A CA 1
ATOM 2200 C C . LYS A 1 264 ? 2.973 10.049 -17.572 1.00 84.81 264 LYS A C 1
ATOM 2202 O O . LYS A 1 264 ? 3.511 11.147 -17.441 1.00 84.81 264 LYS A O 1
ATOM 2207 N N . ILE A 1 265 ? 3.324 8.985 -16.849 1.00 83.38 265 ILE A N 1
ATOM 2208 C CA . ILE A 1 265 ? 4.459 8.985 -15.911 1.00 83.38 265 ILE A CA 1
ATOM 2209 C C . ILE A 1 265 ? 5.774 9.191 -16.673 1.00 83.38 265 ILE A C 1
ATOM 2211 O O . ILE A 1 265 ? 6.616 9.984 -16.243 1.00 83.38 265 ILE A O 1
ATOM 2215 N N . LEU A 1 266 ? 5.905 8.547 -17.832 1.00 83.69 266 LEU A N 1
ATOM 2216 C CA . LEU A 1 266 ? 7.064 8.665 -18.708 1.00 83.69 266 LEU A CA 1
ATOM 2217 C C . LEU A 1 266 ? 7.217 10.082 -19.289 1.00 83.69 266 LEU A C 1
ATOM 2219 O O . LEU A 1 266 ? 8.283 10.684 -19.177 1.00 83.69 266 LEU A O 1
ATOM 2223 N N . THR A 1 267 ? 6.148 10.660 -19.850 1.00 80.06 267 THR A N 1
ATOM 2224 C CA . THR A 1 267 ? 6.236 11.911 -20.629 1.00 80.06 267 THR A CA 1
ATOM 2225 C C . THR A 1 267 ? 6.172 13.191 -19.797 1.00 80.06 267 THR A C 1
ATOM 2227 O O . THR A 1 267 ? 6.684 14.235 -20.208 1.00 80.06 267 THR A O 1
ATOM 2230 N N . ASN A 1 268 ? 5.507 13.176 -18.639 1.00 74.31 268 ASN A N 1
ATOM 2231 C CA . ASN A 1 268 ? 5.254 14.411 -17.900 1.00 74.31 268 ASN A CA 1
ATOM 2232 C C . ASN A 1 268 ? 6.503 14.878 -17.148 1.00 74.31 268 ASN A C 1
ATOM 2234 O O . ASN A 1 268 ? 6.975 14.200 -16.239 1.00 74.31 268 ASN A O 1
ATOM 2238 N N . LYS A 1 269 ? 6.987 16.082 -17.481 1.00 64.25 269 LYS A N 1
ATOM 2239 C CA . LYS A 1 269 ? 8.088 16.768 -16.770 1.00 64.25 269 LYS A CA 1
ATOM 2240 C C . LYS A 1 269 ? 7.729 17.158 -15.335 1.00 64.25 269 LYS A C 1
ATOM 2242 O O . LYS A 1 269 ? 8.603 17.297 -14.495 1.00 64.25 269 LYS A O 1
ATOM 2247 N N . GLU A 1 270 ? 6.440 17.322 -15.060 1.00 58.75 270 GLU A N 1
ATOM 2248 C CA . GLU A 1 270 ? 5.921 17.616 -13.733 1.00 58.75 270 GLU A CA 1
ATOM 2249 C C . GLU A 1 270 ? 4.760 16.676 -13.456 1.00 58.75 270 GLU A C 1
ATOM 2251 O O . GLU A 1 270 ? 3.712 16.756 -14.103 1.00 58.75 270 GLU A O 1
ATOM 2256 N N . ILE A 1 271 ? 4.919 15.795 -12.475 1.00 55.84 271 ILE A N 1
ATOM 2257 C CA . ILE A 1 271 ? 3.799 14.989 -12.015 1.00 55.84 271 ILE A CA 1
ATOM 2258 C C . ILE A 1 271 ? 3.245 15.660 -10.766 1.00 55.84 271 ILE A C 1
ATOM 2260 O O . ILE A 1 271 ? 3.769 15.509 -9.664 1.00 55.84 271 ILE A O 1
ATOM 2264 N N . LYS A 1 272 ? 2.158 16.426 -10.941 1.00 48.56 272 LYS A N 1
ATOM 2265 C CA . LYS A 1 272 ? 1.329 16.885 -9.819 1.00 48.56 272 LYS A CA 1
ATOM 2266 C C . LYS A 1 272 ? 0.568 15.690 -9.276 1.00 48.56 272 LYS A C 1
ATOM 2268 O O . LYS A 1 272 ? -0.597 15.451 -9.596 1.00 48.56 272 LYS A O 1
ATOM 2273 N N . LEU A 1 273 ? 1.262 14.921 -8.457 1.00 46.06 273 LEU A N 1
ATOM 2274 C CA . LEU A 1 273 ? 0.719 13.773 -7.772 1.00 46.06 273 LEU A CA 1
ATOM 2275 C C . LEU A 1 273 ? -0.251 14.269 -6.689 1.00 46.06 273 LEU A C 1
ATOM 2277 O O . LEU A 1 273 ? 0.120 14.481 -5.534 1.00 46.06 273 LEU A O 1
ATOM 2281 N N . LYS A 1 274 ? -1.525 14.471 -7.044 1.00 37.25 274 LYS A N 1
ATOM 2282 C CA . LYS A 1 274 ? -2.583 14.646 -6.044 1.00 37.25 274 LYS A CA 1
ATOM 2283 C C . LYS A 1 274 ? -2.733 13.318 -5.306 1.00 37.25 274 LYS A C 1
ATOM 2285 O O . LYS A 1 274 ? -3.352 12.394 -5.817 1.00 37.25 274 LYS A O 1
ATOM 2290 N N . GLY A 1 275 ? -2.146 13.220 -4.118 1.00 34.19 275 GLY A N 1
ATOM 2291 C CA . GLY A 1 275 ? -2.297 12.038 -3.279 1.00 34.19 275 GLY A CA 1
ATOM 2292 C C . GLY A 1 275 ? -1.625 10.767 -3.807 1.00 34.19 275 GLY A C 1
ATOM 2293 O O . GLY A 1 275 ? -2.118 9.688 -3.479 1.00 34.19 275 GLY A O 1
ATOM 2294 N N . TYR A 1 276 ? -0.494 10.842 -4.531 1.00 33.94 276 TYR A N 1
ATOM 2295 C CA . TYR A 1 276 ? 0.372 9.652 -4.634 1.00 33.94 276 TYR A CA 1
ATOM 2296 C C . TYR A 1 276 ? 1.188 9.484 -3.363 1.00 33.94 276 TYR A C 1
ATOM 2298 O O . TYR A 1 276 ? 2.344 9.843 -3.182 1.00 33.94 276 TYR A O 1
ATOM 2306 N N . VAL A 1 277 ? 0.429 8.929 -2.451 1.00 38.88 277 VAL A N 1
ATOM 2307 C CA . VAL A 1 277 ? 0.774 8.072 -1.356 1.00 38.88 277 VAL A CA 1
ATOM 2308 C C . VAL A 1 277 ? 1.606 6.885 -1.870 1.00 38.88 277 VAL A C 1
ATOM 2310 O O . VAL A 1 277 ? 1.060 5.875 -2.282 1.00 38.88 277 VAL A O 1
ATOM 2313 N N . PHE A 1 278 ? 2.923 6.948 -1.710 1.00 38.16 278 PHE A N 1
ATOM 2314 C CA . PHE A 1 278 ? 3.627 5.798 -1.117 1.00 38.16 278 PHE A CA 1
ATOM 2315 C C . PHE A 1 278 ? 3.417 5.763 0.416 1.00 38.16 278 PHE A C 1
ATOM 2317 O O . PHE A 1 278 ? 4.024 4.973 1.133 1.00 38.16 278 PHE A O 1
ATOM 2324 N N . LEU A 1 279 ? 2.587 6.682 0.949 1.00 37.59 279 LEU A N 1
ATOM 2325 C CA . LEU A 1 279 ? 2.502 7.057 2.361 1.00 37.59 279 LEU A CA 1
ATOM 2326 C C . LEU A 1 279 ? 1.119 7.572 2.839 1.00 37.59 279 LEU A C 1
ATOM 2328 O O . LEU A 1 279 ? 1.116 8.606 3.485 1.00 37.59 279 LEU A O 1
ATOM 2332 N N . ASN A 1 280 ? -0.027 6.923 2.582 1.00 38.28 280 ASN A N 1
ATOM 2333 C CA . ASN A 1 280 ? -1.402 7.222 3.069 1.00 38.28 280 ASN A CA 1
ATOM 2334 C C . ASN A 1 280 ? -1.567 8.479 3.927 1.00 38.28 280 ASN A C 1
ATOM 2336 O O . ASN A 1 280 ? -1.901 8.438 5.110 1.00 38.28 280 ASN A O 1
ATOM 2340 N N . GLN A 1 281 ? -1.327 9.626 3.314 1.00 37.88 281 GLN A N 1
ATOM 2341 C CA . GLN A 1 281 ? -1.435 10.919 3.935 1.00 37.88 281 GLN A CA 1
ATOM 2342 C C . GLN A 1 281 ? -2.392 11.675 3.043 1.00 37.88 281 GLN A C 1
ATOM 2344 O O . GLN A 1 281 ? -2.048 12.127 1.958 1.00 37.88 281 GLN A O 1
ATOM 2349 N N . GLU A 1 282 ? -3.607 11.850 3.545 1.00 37.56 282 GLU A N 1
ATOM 2350 C CA . GLU A 1 282 ? -4.608 12.790 3.037 1.00 37.56 282 GLU A CA 1
ATOM 2351 C C . GLU A 1 282 ? -4.131 14.261 3.145 1.00 37.56 282 GLU A C 1
ATOM 2353 O O . GLU A 1 282 ? -4.936 15.188 3.178 1.00 37.56 282 GLU A O 1
ATOM 2358 N N . ARG A 1 283 ? -2.817 14.509 3.244 1.00 37.16 283 ARG A N 1
ATOM 2359 C CA . ARG A 1 283 ? -2.211 15.818 3.465 1.00 37.16 283 ARG A CA 1
ATOM 2360 C C . ARG A 1 283 ? -1.199 16.134 2.370 1.00 37.16 283 ARG A C 1
ATOM 2362 O O . ARG A 1 283 ? -0.026 15.814 2.494 1.00 37.16 283 ARG A O 1
ATOM 2369 N N . GLY A 1 284 ? -1.674 16.874 1.373 1.00 39.09 284 GLY A N 1
ATOM 2370 C CA . GLY A 1 284 ? -0.833 17.745 0.555 1.00 39.09 284 GLY A CA 1
ATOM 2371 C C . GLY A 1 284 ? -0.422 17.195 -0.808 1.00 39.09 284 GLY A C 1
ATOM 2372 O O . GLY A 1 284 ? -0.339 15.992 -1.036 1.00 39.09 284 GLY A O 1
ATOM 2373 N N . TYR A 1 285 ? -0.191 18.136 -1.723 1.00 40.41 285 TYR A N 1
ATOM 2374 C CA . TYR A 1 285 ? 0.511 17.912 -2.979 1.00 40.41 285 TYR A CA 1
ATOM 2375 C C . TYR A 1 285 ? 1.989 17.654 -2.657 1.00 40.41 285 TYR A C 1
ATOM 2377 O O . TYR A 1 285 ? 2.586 18.445 -1.928 1.00 40.41 285 TYR A O 1
ATOM 2385 N N . VAL A 1 286 ? 2.580 16.584 -3.194 1.00 40.81 286 VAL A N 1
ATOM 2386 C CA . VAL A 1 286 ? 4.037 16.545 -3.364 1.00 40.81 286 VAL A CA 1
ATOM 2387 C C . VAL A 1 286 ? 4.293 17.167 -4.721 1.00 40.81 286 VAL A C 1
ATOM 2389 O O . VAL A 1 286 ? 3.941 16.590 -5.750 1.00 40.81 286 VAL A O 1
ATOM 2392 N N . ASP A 1 287 ? 4.824 18.383 -4.712 1.00 42.19 287 ASP A N 1
ATOM 2393 C CA . ASP A 1 287 ? 5.332 18.987 -5.929 1.00 42.19 287 ASP A CA 1
ATOM 2394 C C . ASP A 1 287 ? 6.714 18.375 -6.183 1.00 42.19 287 ASP A C 1
ATOM 2396 O O . ASP A 1 287 ? 7.686 18.726 -5.520 1.00 42.19 287 ASP A O 1
ATOM 2400 N N . LEU A 1 288 ? 6.801 17.400 -7.095 1.00 50.44 288 LEU A N 1
ATOM 2401 C CA . LEU A 1 288 ? 8.088 16.831 -7.526 1.00 50.44 288 LEU A CA 1
ATOM 2402 C C . LEU A 1 288 ? 8.924 17.835 -8.345 1.00 50.44 288 LEU A C 1
ATOM 2404 O O . LEU A 1 288 ? 10.033 17.508 -8.752 1.00 50.44 288 LEU A O 1
ATOM 2408 N N . LYS A 1 289 ? 8.417 19.059 -8.556 1.00 44.03 289 LYS A N 1
ATOM 2409 C CA . LYS A 1 289 ? 9.054 20.144 -9.317 1.00 44.03 289 LYS A CA 1
ATOM 2410 C C . LYS A 1 289 ? 10.469 20.525 -8.879 1.00 44.03 289 LYS A C 1
ATOM 2412 O O . LYS A 1 289 ? 11.140 21.206 -9.644 1.00 44.03 289 LYS A O 1
ATOM 2417 N N . GLU A 1 290 ? 10.923 20.134 -7.690 1.00 45.75 290 GLU A N 1
ATOM 2418 C CA . GLU A 1 290 ? 12.232 20.561 -7.174 1.00 45.75 290 GLU A CA 1
ATOM 2419 C C . GLU A 1 290 ? 13.296 19.455 -7.117 1.00 45.75 290 GLU A C 1
ATOM 2421 O O . GLU A 1 290 ? 14.462 19.769 -6.893 1.00 45.75 290 GLU A O 1
ATOM 2426 N N . ASP A 1 291 ? 12.949 18.181 -7.337 1.00 64.25 291 ASP A N 1
ATOM 2427 C CA . ASP A 1 291 ? 13.905 17.076 -7.177 1.00 64.25 291 ASP A CA 1
ATOM 2428 C C . ASP A 1 291 ? 13.786 16.045 -8.307 1.00 64.25 291 ASP A C 1
ATOM 2430 O O . ASP A 1 291 ? 13.061 15.050 -8.210 1.00 64.25 291 ASP A O 1
ATOM 2434 N N . GLN A 1 292 ? 14.502 16.323 -9.402 1.00 72.00 292 GLN A N 1
ATOM 2435 C CA . GLN A 1 292 ? 14.561 15.489 -10.606 1.00 72.00 292 GLN A CA 1
ATOM 2436 C C . GLN A 1 292 ? 14.944 14.031 -10.289 1.00 72.00 292 GLN A C 1
ATOM 2438 O O . GLN A 1 292 ? 14.403 13.121 -10.919 1.00 72.00 292 GLN A O 1
ATOM 2443 N N . HIS A 1 293 ? 15.779 13.809 -9.263 1.00 80.31 293 HIS A N 1
ATOM 2444 C CA . HIS A 1 293 ? 16.197 12.476 -8.823 1.00 80.31 293 HIS A CA 1
ATOM 2445 C C . HIS A 1 293 ? 14.997 11.629 -8.374 1.00 80.31 293 HIS A C 1
ATOM 2447 O O . HIS A 1 293 ? 14.822 10.501 -8.828 1.00 80.31 293 HIS A O 1
ATOM 2453 N N . ASN A 1 294 ? 14.103 12.197 -7.555 1.00 74.38 294 ASN A N 1
ATOM 2454 C CA . ASN A 1 294 ? 12.893 11.496 -7.105 1.00 74.38 294 ASN A CA 1
ATOM 2455 C C . ASN A 1 294 ? 11.925 11.195 -8.252 1.00 74.38 294 ASN A C 1
ATOM 2457 O O . ASN A 1 294 ? 11.201 10.203 -8.213 1.00 74.38 294 ASN A O 1
ATOM 2461 N N . LEU A 1 295 ? 11.829 12.099 -9.232 1.00 77.69 295 LEU A N 1
ATOM 2462 C CA . LEU A 1 295 ? 10.928 11.911 -10.364 1.00 77.69 295 LEU A CA 1
ATOM 2463 C C . LEU A 1 295 ? 11.391 10.737 -11.230 1.00 77.69 295 LEU A C 1
ATOM 2465 O O . LEU A 1 295 ? 10.570 9.922 -11.648 1.00 77.69 295 LEU A O 1
ATOM 2469 N N . ASN A 1 296 ? 12.694 10.646 -11.482 1.00 85.00 296 ASN A N 1
ATOM 2470 C CA . ASN A 1 296 ? 13.275 9.566 -12.268 1.00 85.00 296 ASN A CA 1
ATOM 2471 C C . ASN A 1 296 ? 13.294 8.235 -11.496 1.00 85.00 296 ASN A C 1
ATOM 2473 O O . ASN A 1 296 ? 12.966 7.208 -12.086 1.00 85.00 296 ASN A O 1
ATOM 2477 N N . GLU A 1 297 ? 13.523 8.255 -10.178 1.00 83.56 297 GLU A N 1
ATOM 2478 C CA . GLU A 1 297 ? 13.297 7.094 -9.299 1.00 83.56 297 GLU A CA 1
ATOM 2479 C C . GLU A 1 297 ? 11.849 6.592 -9.409 1.00 83.56 297 GLU A C 1
ATOM 2481 O O . GLU A 1 297 ? 11.615 5.423 -9.702 1.00 83.56 297 GLU A O 1
ATOM 2486 N N . PHE A 1 298 ? 10.868 7.490 -9.277 1.00 79.62 298 PHE A N 1
ATOM 2487 C CA . PHE A 1 298 ? 9.446 7.153 -9.382 1.00 79.62 298 PHE A CA 1
ATOM 2488 C C . PHE A 1 298 ? 9.063 6.568 -10.749 1.00 79.62 298 PHE A C 1
ATOM 2490 O O . PHE A 1 298 ? 8.251 5.643 -10.830 1.00 79.62 298 PHE A O 1
ATOM 2497 N N . ARG A 1 299 ? 9.622 7.114 -11.835 1.00 85.69 299 ARG A N 1
ATOM 2498 C CA . ARG A 1 299 ? 9.417 6.583 -13.190 1.00 85.69 299 ARG A CA 1
ATOM 2499 C C . ARG A 1 299 ? 9.947 5.164 -13.301 1.00 85.69 299 ARG A C 1
ATOM 2501 O O . ARG A 1 299 ? 9.203 4.297 -13.753 1.00 85.69 299 ARG A O 1
ATOM 2508 N N . GLY A 1 300 ? 11.185 4.940 -12.859 1.00 88.25 300 GLY A N 1
ATOM 2509 C CA . GLY A 1 300 ? 11.793 3.616 -12.867 1.00 88.25 300 GLY A CA 1
ATOM 2510 C C . GLY A 1 300 ? 10.962 2.617 -12.075 1.00 88.25 300 GLY A C 1
ATOM 2511 O O . GLY A 1 300 ? 10.600 1.573 -12.606 1.00 88.25 300 GLY A O 1
ATOM 2512 N N . GLU A 1 301 ? 10.531 2.992 -10.874 1.00 84.75 301 GLU A N 1
ATOM 2513 C CA . GLU A 1 301 ? 9.710 2.156 -9.999 1.00 84.75 301 GLU A CA 1
ATOM 2514 C C . GLU A 1 301 ? 8.382 1.737 -10.647 1.00 84.75 301 GLU A C 1
ATOM 2516 O O . GLU A 1 301 ? 8.014 0.562 -10.641 1.00 84.75 301 GLU A O 1
ATOM 2521 N N . LYS A 1 302 ? 7.633 2.695 -11.208 1.00 83.81 302 LYS A N 1
ATOM 2522 C CA . LYS A 1 302 ? 6.295 2.426 -11.753 1.00 83.81 302 LYS A CA 1
ATOM 2523 C C . LYS A 1 302 ? 6.320 1.715 -13.094 1.00 83.81 302 LYS A C 1
ATOM 2525 O O . LYS A 1 302 ? 5.452 0.879 -13.331 1.00 83.81 302 LYS A O 1
ATOM 2530 N N . ILE A 1 303 ? 7.274 2.052 -13.954 1.00 90.62 303 ILE A N 1
ATOM 2531 C CA . ILE A 1 303 ? 7.341 1.496 -15.303 1.00 90.62 303 ILE A CA 1
ATOM 2532 C C . ILE A 1 303 ? 7.962 0.093 -15.270 1.00 90.62 303 ILE A C 1
ATOM 2534 O O . ILE A 1 303 ? 7.324 -0.831 -15.772 1.00 90.62 303 ILE A O 1
ATOM 2538 N N . SER A 1 304 ? 9.087 -0.107 -14.568 1.00 90.44 304 SER A N 1
ATOM 2539 C CA . SER A 1 304 ? 9.646 -1.460 -14.350 1.00 90.44 304 SER A CA 1
ATOM 2540 C C . SER A 1 304 ? 8.700 -2.339 -13.536 1.00 90.44 304 SER A C 1
ATOM 2542 O O . SER A 1 304 ? 8.518 -3.519 -13.828 1.00 90.44 304 SER A O 1
ATOM 2544 N N . GLY A 1 305 ? 7.998 -1.754 -12.559 1.00 84.81 305 GLY A N 1
ATOM 2545 C CA . GLY A 1 305 ? 6.928 -2.402 -11.804 1.00 84.81 305 GLY A CA 1
ATOM 2546 C C . GLY A 1 305 ? 5.836 -3.020 -12.678 1.00 84.81 305 GLY A C 1
ATOM 2547 O O . GLY A 1 305 ? 5.317 -4.081 -12.337 1.00 84.81 305 GLY A O 1
ATOM 2548 N N . ALA A 1 306 ? 5.503 -2.389 -13.807 1.00 88.31 306 ALA A N 1
ATOM 2549 C CA . ALA A 1 306 ? 4.434 -2.844 -14.690 1.00 88.31 306 ALA A CA 1
ATOM 2550 C C . ALA A 1 306 ? 4.765 -4.140 -15.448 1.00 88.31 306 ALA A C 1
ATOM 2552 O O . ALA A 1 306 ? 3.834 -4.829 -15.859 1.00 88.31 306 ALA A O 1
ATOM 2553 N N . LEU A 1 307 ? 6.044 -4.517 -15.578 1.00 90.06 307 LEU A N 1
ATOM 2554 C CA . LEU A 1 307 ? 6.442 -5.794 -16.191 1.00 90.06 307 LEU A CA 1
ATOM 2555 C C . LEU A 1 307 ? 5.854 -6.994 -15.432 1.00 90.06 307 LEU A C 1
ATOM 2557 O O . LEU A 1 307 ? 5.384 -7.949 -16.043 1.00 90.06 307 LEU A O 1
ATOM 2561 N N . GLU A 1 308 ? 5.739 -6.900 -14.103 1.00 84.94 308 GLU A N 1
ATOM 2562 C CA . GLU A 1 308 ? 5.108 -7.942 -13.274 1.00 84.94 308 GLU A CA 1
ATOM 2563 C C . GLU A 1 308 ? 3.608 -8.121 -13.557 1.00 84.94 308 GLU A C 1
ATOM 2565 O O . GLU A 1 308 ? 3.013 -9.100 -13.108 1.00 84.94 308 GLU A O 1
ATOM 2570 N N . LEU A 1 309 ? 2.967 -7.184 -14.266 1.00 82.00 309 LEU A N 1
ATOM 2571 C CA . LEU A 1 309 ? 1.551 -7.274 -14.627 1.00 82.00 309 LEU A CA 1
ATOM 2572 C C . LEU A 1 309 ? 1.325 -8.089 -15.906 1.00 82.00 309 LEU A C 1
ATOM 2574 O O . LEU A 1 309 ? 0.216 -8.585 -16.102 1.00 82.00 309 LEU A O 1
ATOM 2578 N N . ILE A 1 310 ? 2.350 -8.272 -16.744 1.00 88.62 310 ILE A N 1
ATOM 2579 C CA . ILE A 1 310 ? 2.239 -8.949 -18.046 1.00 88.62 310 ILE A CA 1
ATOM 2580 C C . ILE A 1 310 ? 1.687 -10.378 -17.915 1.00 88.62 310 ILE A C 1
ATOM 2582 O O . ILE A 1 310 ? 0.684 -10.665 -18.577 1.00 88.62 310 ILE A O 1
ATOM 2586 N N . PRO A 1 311 ? 2.194 -11.245 -17.012 1.00 87.12 311 PRO A N 1
ATOM 2587 C CA . PRO A 1 311 ? 1.641 -12.590 -16.841 1.00 87.12 311 PRO A CA 1
ATOM 2588 C C . PRO A 1 311 ? 0.164 -12.595 -16.435 1.00 87.12 311 PRO A C 1
ATOM 2590 O O . PRO A 1 311 ? -0.569 -13.529 -16.746 1.00 87.12 311 PRO A O 1
ATOM 2593 N N . TYR A 1 312 ? -0.303 -11.557 -15.735 1.00 83.31 312 TYR A N 1
ATOM 2594 C CA . TYR A 1 312 ? -1.707 -11.433 -15.344 1.00 83.31 312 TYR A CA 1
ATOM 2595 C C . TYR A 1 312 ? -2.576 -10.932 -16.491 1.00 83.31 312 TYR A C 1
ATOM 2597 O O . TYR A 1 312 ? -3.683 -11.431 -16.662 1.00 83.31 312 TYR A O 1
ATOM 2605 N N . ILE A 1 313 ? -2.077 -9.990 -17.294 1.00 85.75 313 ILE A N 1
ATOM 2606 C CA . ILE A 1 313 ? -2.754 -9.517 -18.508 1.00 85.75 313 ILE A CA 1
ATOM 2607 C C . ILE A 1 313 ? -2.947 -10.685 -19.476 1.00 85.75 313 ILE A C 1
ATOM 2609 O O . ILE A 1 313 ? -4.056 -10.896 -19.955 1.00 85.75 313 ILE A O 1
ATOM 2613 N N . GLN A 1 314 ? -1.915 -11.507 -19.681 1.00 88.25 314 GLN A N 1
ATOM 2614 C CA . GLN A 1 314 ? -1.973 -12.678 -20.562 1.00 88.25 314 GLN A CA 1
ATOM 2615 C C . GLN A 1 314 ? -3.027 -13.713 -20.140 1.00 88.25 314 GLN A C 1
ATOM 2617 O O . GLN A 1 314 ? -3.579 -14.407 -20.993 1.00 88.25 314 GLN A O 1
ATOM 2622 N N . GLN A 1 315 ? -3.395 -13.789 -18.854 1.00 87.44 315 GLN A N 1
ATOM 2623 C CA . GLN A 1 315 ? -4.489 -14.667 -18.416 1.00 87.44 315 GLN A CA 1
ATOM 2624 C C . GLN A 1 315 ? -5.844 -14.276 -19.030 1.00 87.44 315 GLN A C 1
ATOM 2626 O O . GLN A 1 315 ? -6.725 -15.127 -19.155 1.00 87.44 315 GLN A O 1
ATOM 2631 N N . PHE A 1 316 ? -6.006 -13.021 -19.463 1.00 86.25 316 PHE A N 1
ATOM 2632 C CA . PHE A 1 316 ? -7.212 -12.521 -20.123 1.00 86.25 316 PHE A CA 1
ATOM 2633 C C . PHE A 1 316 ? -7.243 -12.772 -21.639 1.00 86.25 316 PHE A C 1
ATOM 2635 O O . PHE A 1 316 ? -8.225 -12.391 -22.269 1.00 86.25 316 PHE A O 1
ATOM 2642 N N . LYS A 1 317 ? -6.248 -13.454 -22.228 1.00 89.00 317 LYS A N 1
ATOM 2643 C CA . LYS A 1 317 ? -6.156 -13.706 -23.683 1.00 89.00 317 LYS A CA 1
ATOM 2644 C C . LYS A 1 317 ? -7.375 -14.419 -24.285 1.00 89.00 317 LYS A C 1
ATOM 2646 O O . LYS A 1 317 ? -7.674 -14.275 -25.463 1.00 89.00 317 LYS A O 1
ATOM 2651 N N . HIS A 1 318 ? -8.102 -15.190 -23.476 1.00 86.44 318 HIS A N 1
ATOM 2652 C CA . HIS A 1 318 ? -9.341 -15.852 -23.900 1.00 86.44 318 HIS A CA 1
ATOM 2653 C C . HIS A 1 318 ? -10.585 -14.946 -23.838 1.00 86.44 318 HIS A C 1
ATOM 2655 O O . HIS A 1 318 ? -11.643 -15.339 -24.323 1.00 86.44 318 HIS A O 1
ATOM 2661 N N . LEU A 1 319 ? -10.478 -13.766 -23.219 1.00 83.88 319 LEU A N 1
ATOM 2662 C CA . LEU A 1 319 ? -11.557 -12.783 -23.076 1.00 83.88 319 LEU A CA 1
ATOM 2663 C C . LEU A 1 319 ? -11.340 -11.553 -23.961 1.00 83.88 319 LEU A C 1
ATOM 2665 O O . LEU A 1 319 ? -12.314 -11.006 -24.474 1.00 83.88 319 LEU A O 1
ATOM 2669 N N . ILE A 1 320 ? -10.094 -11.095 -24.100 1.00 87.62 320 ILE A N 1
ATOM 2670 C CA . ILE A 1 320 ? -9.723 -9.875 -24.826 1.00 87.62 320 ILE A CA 1
ATOM 2671 C C . ILE A 1 320 ? -8.390 -10.062 -25.556 1.00 87.62 320 ILE A C 1
ATOM 2673 O O . ILE A 1 320 ? -7.602 -10.939 -25.210 1.00 87.62 320 ILE A O 1
ATOM 2677 N N . GLU A 1 321 ? -8.120 -9.195 -26.529 1.00 88.44 321 GLU A N 1
ATOM 2678 C CA . GLU A 1 321 ? -6.793 -9.063 -27.133 1.00 88.44 321 GLU A CA 1
ATOM 2679 C C . GLU A 1 321 ? -5.813 -8.475 -26.107 1.00 88.44 321 GLU A C 1
ATOM 2681 O O . GLU A 1 321 ? -6.087 -7.438 -25.498 1.00 88.44 321 GLU A O 1
ATOM 2686 N N . THR A 1 322 ? -4.693 -9.162 -25.872 1.00 89.00 322 THR A N 1
ATOM 2687 C CA . THR A 1 322 ? -3.760 -8.837 -24.776 1.00 89.00 322 THR A CA 1
ATOM 2688 C C . THR A 1 322 ? -2.428 -8.283 -25.258 1.00 89.00 322 THR A C 1
ATOM 2690 O O . THR A 1 322 ? -1.769 -7.541 -24.534 1.00 89.00 322 THR A O 1
ATOM 2693 N N . GLU A 1 323 ? -2.049 -8.620 -26.484 1.00 89.25 323 GLU A N 1
ATOM 2694 C CA . GLU A 1 323 ? -0.741 -8.383 -27.082 1.00 89.25 323 GLU A CA 1
ATOM 2695 C C . GLU A 1 323 ? -0.415 -6.885 -27.129 1.00 89.25 323 GLU A C 1
ATOM 2697 O O . GLU A 1 323 ? 0.633 -6.482 -26.632 1.00 89.25 323 GLU A O 1
ATOM 2702 N N . GLY A 1 324 ? -1.362 -6.042 -27.553 1.00 89.88 324 GLY A N 1
ATOM 2703 C CA . GLY A 1 324 ? -1.166 -4.588 -27.566 1.00 89.88 324 GLY A CA 1
ATOM 2704 C C . GLY A 1 324 ? -0.909 -3.973 -26.181 1.00 89.88 324 GLY A C 1
ATOM 2705 O O . GLY A 1 324 ? -0.172 -2.999 -26.064 1.00 89.88 324 GLY A O 1
ATOM 2706 N N . TYR A 1 325 ? -1.455 -4.544 -25.098 1.00 89.38 325 TYR A N 1
ATOM 2707 C CA . TYR A 1 325 ? -1.144 -4.076 -23.738 1.00 89.38 325 TYR A CA 1
ATOM 2708 C C . TYR A 1 325 ? 0.275 -4.462 -23.318 1.00 89.38 325 TYR A C 1
ATOM 2710 O O . TYR A 1 325 ? 0.955 -3.670 -22.666 1.00 89.38 325 TYR A O 1
ATOM 2718 N N . VAL A 1 326 ? 0.709 -5.674 -23.674 1.00 91.44 326 VAL A N 1
ATOM 2719 C CA . VAL A 1 326 ? 2.060 -6.172 -23.388 1.00 91.44 326 VAL A CA 1
ATOM 2720 C C . VAL A 1 326 ? 3.093 -5.327 -24.128 1.00 91.44 326 VAL A C 1
ATOM 2722 O O . VAL A 1 326 ? 4.002 -4.798 -23.493 1.00 91.44 326 VAL A O 1
ATOM 2725 N N . GLU A 1 327 ? 2.898 -5.114 -25.430 1.00 92.94 327 GLU A N 1
ATOM 2726 C CA . GLU A 1 327 ? 3.769 -4.284 -26.271 1.00 92.94 327 GLU A CA 1
ATOM 2727 C C . GLU A 1 327 ? 3.903 -2.857 -25.727 1.00 92.94 327 GLU A C 1
ATOM 2729 O O . GLU A 1 327 ? 5.002 -2.310 -25.664 1.00 92.94 327 GLU A O 1
ATOM 2734 N N . GLU A 1 328 ? 2.808 -2.257 -25.257 1.00 93.50 328 GLU A N 1
ATOM 2735 C CA . GLU A 1 328 ? 2.836 -0.913 -24.678 1.00 93.50 328 GLU A CA 1
ATOM 2736 C C . GLU A 1 328 ? 3.587 -0.841 -23.339 1.00 93.50 328 GLU A C 1
ATOM 2738 O O . GLU A 1 328 ? 4.303 0.135 -23.085 1.00 93.50 328 GLU A O 1
ATOM 2743 N N . ILE A 1 329 ? 3.455 -1.856 -22.473 1.00 92.88 329 ILE A N 1
ATOM 2744 C CA . ILE A 1 329 ? 4.235 -1.938 -21.224 1.00 92.88 329 ILE A CA 1
ATOM 2745 C C . ILE A 1 329 ? 5.722 -2.086 -21.548 1.00 92.88 329 ILE A C 1
ATOM 2747 O O . ILE A 1 329 ? 6.553 -1.394 -20.952 1.00 92.88 329 ILE A O 1
ATOM 2751 N N . GLU A 1 330 ? 6.061 -2.960 -22.493 1.00 93.25 330 GLU A N 1
ATOM 2752 C CA . GLU A 1 330 ? 7.436 -3.188 -22.937 1.00 93.25 330 GLU A CA 1
ATOM 2753 C C . GLU A 1 330 ? 8.041 -1.927 -23.557 1.00 93.25 330 GLU A C 1
ATOM 2755 O O . GLU A 1 330 ? 9.140 -1.527 -23.174 1.00 93.25 330 GLU A O 1
ATOM 2760 N N . ALA A 1 331 ? 7.302 -1.236 -24.427 1.00 92.94 331 ALA A N 1
ATOM 2761 C CA . ALA A 1 331 ? 7.728 0.024 -25.025 1.00 92.94 331 ALA A CA 1
ATOM 2762 C C . ALA A 1 331 ? 8.009 1.095 -23.962 1.00 92.94 331 ALA A C 1
ATOM 2764 O O . ALA A 1 331 ? 9.056 1.742 -23.997 1.00 92.94 331 ALA A O 1
ATOM 2765 N N . CYS A 1 332 ? 7.134 1.237 -22.956 1.00 93.38 332 CYS A N 1
ATOM 2766 C CA . CYS A 1 332 ? 7.390 2.151 -21.839 1.00 93.38 332 CYS A CA 1
ATOM 2767 C C . CYS A 1 332 ? 8.693 1.800 -21.099 1.00 93.38 332 CYS A C 1
ATOM 2769 O O . CYS A 1 332 ? 9.425 2.703 -20.693 1.00 93.38 332 CYS A O 1
ATOM 2771 N N . ASN A 1 333 ? 8.988 0.507 -20.923 1.00 94.25 333 ASN A N 1
ATOM 2772 C CA . ASN A 1 333 ? 10.195 0.034 -20.242 1.00 94.25 333 ASN A CA 1
ATOM 2773 C C . ASN A 1 333 ? 11.472 0.270 -21.056 1.00 94.25 333 ASN A C 1
ATOM 2775 O O . 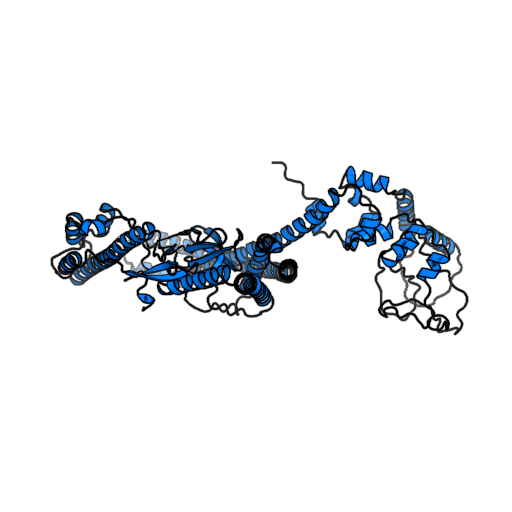ASN A 1 333 ? 12.478 0.722 -20.508 1.00 94.25 333 ASN A O 1
ATOM 2779 N N . ILE A 1 334 ? 11.416 0.046 -22.367 1.00 90.62 334 ILE A N 1
ATOM 2780 C CA . ILE A 1 334 ? 12.512 0.370 -23.287 1.00 90.62 334 ILE A CA 1
ATOM 2781 C C . ILE A 1 334 ? 12.809 1.874 -23.247 1.00 90.62 334 ILE A C 1
ATOM 2783 O O . ILE A 1 334 ? 13.969 2.274 -23.167 1.00 90.62 334 ILE A O 1
ATOM 2787 N N . GLU A 1 335 ? 11.770 2.713 -23.243 1.00 92.62 335 GLU A N 1
ATOM 2788 C CA . GLU A 1 335 ? 11.915 4.171 -23.218 1.00 92.62 335 GLU A CA 1
ATOM 2789 C C . GLU A 1 335 ? 12.395 4.718 -21.861 1.00 92.62 335 GLU A C 1
ATOM 2791 O O . GLU A 1 335 ? 13.139 5.700 -21.829 1.00 92.62 335 GLU A O 1
ATOM 2796 N N . VAL A 1 336 ? 12.006 4.113 -20.728 1.00 92.56 336 VAL A N 1
ATOM 2797 C CA . VAL A 1 336 ? 12.441 4.587 -19.399 1.00 92.56 336 VAL A CA 1
ATOM 2798 C C . VAL A 1 336 ? 13.875 4.171 -19.066 1.00 92.56 336 VAL A C 1
ATOM 2800 O O . VAL A 1 336 ? 14.558 4.897 -18.344 1.00 92.56 336 VAL A O 1
ATOM 2803 N N . LYS A 1 337 ? 14.355 3.034 -19.585 1.00 92.31 337 LYS A N 1
ATOM 2804 C CA . LYS A 1 337 ? 15.697 2.507 -19.294 1.00 92.31 337 LYS A CA 1
ATOM 2805 C C . LYS A 1 337 ? 16.822 3.543 -19.478 1.00 92.31 337 LYS A C 1
ATOM 2807 O O . LYS A 1 337 ? 17.564 3.752 -18.519 1.00 92.31 337 LYS A O 1
ATOM 2812 N N . PRO A 1 338 ? 16.958 4.256 -20.617 1.00 91.19 338 PRO A N 1
ATOM 2813 C CA . PRO A 1 338 ? 18.007 5.268 -20.763 1.00 91.19 338 PRO A CA 1
ATOM 2814 C C . PRO A 1 338 ? 17.876 6.419 -19.753 1.00 91.19 338 PRO A C 1
ATOM 2816 O O . PRO A 1 338 ? 18.892 6.921 -19.279 1.00 91.19 338 PRO A O 1
ATOM 2819 N N . ILE A 1 339 ? 16.649 6.792 -19.362 1.00 90.56 339 ILE A N 1
ATOM 2820 C CA . ILE A 1 339 ? 16.402 7.817 -18.332 1.00 90.56 339 ILE A CA 1
ATOM 2821 C C . ILE A 1 339 ? 16.928 7.342 -16.971 1.00 90.56 339 ILE A C 1
ATOM 2823 O O . ILE A 1 339 ? 17.541 8.120 -16.245 1.00 90.56 339 ILE A O 1
ATOM 2827 N N . ILE A 1 340 ? 16.712 6.068 -16.626 1.00 91.44 340 ILE A N 1
ATOM 2828 C CA . ILE A 1 340 ? 17.223 5.458 -15.389 1.00 91.44 340 ILE A CA 1
ATOM 2829 C C . ILE A 1 340 ? 18.756 5.454 -15.390 1.00 91.44 340 ILE A C 1
ATOM 2831 O O . ILE A 1 340 ? 19.361 5.879 -14.409 1.00 91.44 340 ILE A O 1
ATOM 2835 N N . VAL A 1 341 ? 19.389 5.020 -16.483 1.00 89.25 341 VAL A N 1
ATOM 2836 C CA . VAL A 1 341 ? 20.859 4.921 -16.598 1.00 89.25 341 VAL A CA 1
ATOM 2837 C C . VAL A 1 341 ? 21.532 6.295 -16.519 1.00 89.25 341 VAL A C 1
ATOM 2839 O O . VAL A 1 341 ? 22.520 6.482 -15.797 1.00 89.25 341 VAL A O 1
ATOM 2842 N N . GLU A 1 342 ? 20.983 7.289 -17.219 1.00 89.81 342 GLU A N 1
ATOM 2843 C CA . GLU A 1 342 ? 21.450 8.674 -17.122 1.00 89.81 342 GLU A CA 1
ATOM 2844 C C . GLU A 1 342 ? 21.315 9.190 -15.681 1.00 89.81 342 GLU A C 1
ATOM 2846 O O . GLU A 1 342 ? 22.242 9.788 -15.125 1.00 89.81 342 GLU A O 1
ATOM 2851 N N . GLU A 1 343 ? 20.191 8.888 -15.032 1.00 92.12 343 GLU A N 1
ATOM 2852 C CA . GLU A 1 343 ? 19.938 9.297 -13.658 1.00 92.12 343 GLU A CA 1
ATOM 2853 C C . GLU A 1 343 ? 20.910 8.662 -12.659 1.00 92.12 343 GLU A C 1
ATOM 2855 O O . GLU A 1 343 ? 21.420 9.354 -11.777 1.00 92.12 343 GLU A O 1
ATOM 2860 N N . GLN A 1 344 ? 21.241 7.377 -12.812 1.00 92.00 344 GLN A N 1
ATOM 2861 C CA . GLN A 1 344 ? 22.267 6.735 -11.988 1.00 92.00 344 GLN A CA 1
ATOM 2862 C C . GLN A 1 344 ? 23.600 7.488 -12.076 1.00 92.00 344 GLN A C 1
ATOM 2864 O O . GLN A 1 344 ? 24.259 7.708 -11.057 1.00 92.00 344 GLN A O 1
ATOM 2869 N N . THR A 1 345 ? 23.986 7.922 -13.279 1.00 93.12 345 THR A N 1
ATOM 2870 C CA . THR A 1 345 ? 25.210 8.706 -13.498 1.00 93.12 345 THR A CA 1
ATOM 2871 C C . THR A 1 345 ? 25.144 10.047 -12.766 1.00 93.12 345 THR A C 1
ATOM 2873 O O . THR A 1 345 ? 26.075 10.407 -12.039 1.00 93.12 345 THR A O 1
ATOM 2876 N N . ASN A 1 346 ? 24.018 10.756 -12.876 1.00 92.12 346 ASN A N 1
ATOM 2877 C CA . ASN A 1 346 ? 23.795 12.031 -12.193 1.00 92.12 346 ASN A CA 1
ATOM 2878 C C . ASN A 1 346 ? 23.854 11.881 -10.664 1.00 92.12 346 ASN A C 1
ATOM 2880 O O . ASN A 1 346 ? 24.537 12.650 -9.980 1.00 92.12 346 ASN A O 1
ATOM 2884 N N . VAL A 1 347 ? 23.195 10.859 -10.113 1.00 91.19 347 VAL A N 1
ATOM 2885 C CA . VAL A 1 347 ? 23.184 10.581 -8.670 1.00 91.19 347 VAL A CA 1
ATOM 2886 C C . VAL A 1 347 ? 24.582 10.212 -8.164 1.00 91.19 347 VAL A C 1
ATOM 2888 O O . VAL A 1 347 ? 24.986 10.697 -7.103 1.00 91.19 347 VAL A O 1
ATOM 2891 N N . ARG A 1 348 ? 25.369 9.433 -8.923 1.00 94.00 348 ARG A N 1
ATOM 2892 C CA . ARG A 1 348 ? 26.773 9.120 -8.583 1.00 94.00 348 ARG A CA 1
ATOM 2893 C C . ARG A 1 348 ? 27.627 10.388 -8.479 1.00 94.00 348 ARG A C 1
ATOM 2895 O O . ARG A 1 348 ? 28.323 10.560 -7.481 1.00 94.00 348 ARG A O 1
ATOM 2902 N N . GLN A 1 349 ? 27.507 11.321 -9.425 1.00 93.38 349 GLN A N 1
ATOM 2903 C CA . GLN A 1 349 ? 28.231 12.602 -9.373 1.00 93.38 349 GLN A CA 1
ATOM 2904 C C . GLN A 1 349 ? 27.826 13.461 -8.161 1.00 93.38 349 GLN A C 1
ATOM 2906 O O . GLN A 1 349 ? 28.661 14.124 -7.534 1.00 93.38 349 GLN A O 1
ATOM 2911 N N . VAL A 1 350 ? 26.538 13.460 -7.799 1.00 92.38 350 VAL A N 1
ATOM 2912 C CA . VAL A 1 350 ? 26.052 14.149 -6.593 1.00 92.38 350 VAL A CA 1
ATOM 2913 C C . VAL A 1 350 ? 26.625 13.504 -5.330 1.00 92.38 350 VAL A C 1
ATOM 2915 O O . VAL A 1 350 ? 27.077 14.220 -4.431 1.00 92.38 350 VAL A O 1
ATOM 2918 N N . LEU A 1 351 ? 26.661 12.172 -5.262 1.00 92.62 351 LEU A N 1
ATOM 2919 C CA . LEU A 1 351 ? 27.249 11.433 -4.146 1.00 92.62 351 LEU A CA 1
ATOM 2920 C C . LEU A 1 351 ? 28.743 11.725 -3.983 1.00 92.62 351 LEU A C 1
ATOM 2922 O O . LEU A 1 351 ? 29.178 11.989 -2.863 1.00 92.62 351 LEU A O 1
ATOM 2926 N N . GLU A 1 352 ? 29.522 11.746 -5.065 1.00 94.38 352 GLU A N 1
ATOM 2927 C CA . GLU A 1 352 ? 30.950 12.100 -5.028 1.00 94.38 352 GLU A CA 1
ATOM 2928 C C . GLU A 1 352 ? 31.180 13.491 -4.424 1.00 94.38 352 GLU A C 1
ATOM 2930 O O . GLU A 1 352 ? 32.008 13.673 -3.520 1.00 94.38 352 GLU A O 1
ATOM 2935 N N . ARG A 1 353 ? 30.385 14.476 -4.860 1.00 94.88 353 ARG A N 1
ATOM 2936 C CA . ARG A 1 353 ? 30.434 15.844 -4.331 1.00 94.88 353 ARG A CA 1
ATOM 2937 C C . ARG A 1 353 ? 30.071 15.892 -2.849 1.00 94.88 353 ARG A C 1
ATOM 2939 O O . ARG A 1 353 ? 30.805 16.476 -2.053 1.00 94.88 353 ARG A O 1
ATOM 2946 N N . LEU A 1 354 ? 28.957 15.266 -2.463 1.00 92.94 354 LEU A N 1
ATOM 2947 C CA . LEU A 1 354 ? 28.486 15.257 -1.076 1.00 92.94 354 LEU A CA 1
ATOM 2948 C C . LEU A 1 354 ? 29.467 14.545 -0.139 1.00 92.94 354 LEU A C 1
ATOM 2950 O O . LEU A 1 354 ? 29.671 15.010 0.984 1.00 92.94 354 LEU A O 1
ATOM 2954 N N . ASN A 1 355 ? 30.082 13.447 -0.584 1.00 93.25 355 ASN A N 1
ATOM 2955 C CA . ASN A 1 355 ? 31.097 12.730 0.184 1.00 93.25 355 ASN A CA 1
ATOM 2956 C C . ASN A 1 355 ? 32.358 13.580 0.369 1.00 93.25 355 ASN A C 1
ATOM 2958 O O . ASN A 1 355 ? 32.841 13.704 1.494 1.00 93.25 355 ASN A O 1
ATOM 2962 N N . THR A 1 356 ? 32.812 14.274 -0.678 1.00 94.75 356 THR A N 1
ATOM 2963 C CA . THR A 1 356 ? 33.940 15.217 -0.583 1.00 94.75 356 THR A CA 1
ATOM 2964 C C . THR A 1 356 ? 33.662 16.332 0.433 1.00 94.75 356 THR A C 1
ATOM 2966 O O . THR A 1 356 ? 34.482 16.619 1.307 1.00 94.75 356 THR A O 1
ATOM 2969 N N . GLU A 1 357 ? 32.476 16.946 0.377 1.00 93.75 357 GLU A N 1
ATOM 2970 C CA . GLU A 1 357 ? 32.061 17.977 1.337 1.00 93.75 357 GLU A CA 1
ATOM 2971 C C . GLU A 1 357 ? 31.953 17.430 2.770 1.00 93.75 357 GLU A C 1
ATOM 2973 O O . GLU A 1 357 ? 32.368 18.087 3.730 1.00 93.75 357 GLU A O 1
ATOM 2978 N N . LYS A 1 358 ? 31.422 16.212 2.934 1.00 93.19 358 LYS A N 1
ATOM 2979 C CA . LYS A 1 358 ? 31.317 15.532 4.231 1.00 93.19 358 LYS A CA 1
ATOM 2980 C C . LYS A 1 358 ? 32.692 15.249 4.831 1.00 93.19 358 LYS A C 1
ATOM 2982 O O . LYS A 1 358 ? 32.856 15.449 6.035 1.00 93.19 358 LYS A O 1
ATOM 2987 N N . ASP A 1 359 ? 33.674 14.855 4.026 1.00 93.31 359 ASP A N 1
ATOM 2988 C CA . ASP A 1 359 ? 35.047 14.614 4.480 1.00 93.31 359 ASP A CA 1
ATOM 2989 C C . ASP A 1 359 ? 35.726 15.899 4.964 1.00 93.31 359 ASP A C 1
ATOM 2991 O O . ASP A 1 359 ? 36.397 15.903 6.003 1.00 93.31 359 ASP A O 1
ATOM 2995 N N . ILE A 1 360 ? 35.508 17.021 4.268 1.00 93.75 360 ILE A N 1
ATOM 2996 C CA . ILE A 1 360 ? 35.980 18.344 4.705 1.00 93.75 360 ILE A CA 1
ATOM 2997 C C . ILE A 1 360 ? 35.354 18.708 6.059 1.00 93.75 360 ILE A C 1
ATOM 2999 O O . ILE A 1 360 ? 36.062 19.125 6.986 1.00 93.75 360 ILE A O 1
ATOM 3003 N N . LEU A 1 361 ? 34.039 18.515 6.205 1.00 93.12 361 LEU A N 1
ATOM 3004 C CA . LEU A 1 361 ? 33.325 18.770 7.457 1.00 93.12 361 LEU A CA 1
ATOM 3005 C C . LEU A 1 361 ? 33.796 17.851 8.589 1.00 93.12 361 LEU A C 1
ATOM 3007 O O . LEU A 1 361 ? 33.942 18.319 9.718 1.00 93.12 361 LEU A O 1
ATOM 3011 N N . ASP A 1 362 ? 34.078 16.575 8.314 1.00 92.31 362 ASP A N 1
ATOM 3012 C CA . ASP A 1 362 ? 34.579 15.636 9.320 1.00 92.31 362 ASP A CA 1
ATOM 3013 C C . ASP A 1 362 ? 35.964 16.045 9.828 1.00 92.31 362 ASP A C 1
ATOM 3015 O O . ASP A 1 362 ? 36.187 16.117 11.039 1.00 92.31 362 ASP A O 1
ATOM 3019 N N . ARG A 1 363 ? 36.879 16.420 8.921 1.00 93.62 363 ARG A N 1
ATOM 3020 C CA . ARG A 1 363 ? 38.200 16.956 9.294 1.00 93.62 363 ARG A CA 1
ATOM 3021 C C . ARG A 1 363 ? 38.062 18.198 10.174 1.00 93.62 363 ARG A C 1
ATOM 3023 O O . ARG A 1 363 ? 38.667 18.259 11.247 1.00 93.62 363 ARG A O 1
ATOM 3030 N N . ARG A 1 364 ? 37.217 19.159 9.780 1.00 92.75 364 ARG A N 1
ATOM 3031 C CA . ARG A 1 364 ? 36.963 20.384 10.561 1.00 92.75 364 ARG A CA 1
ATOM 3032 C C . ARG A 1 364 ? 36.359 20.071 11.931 1.00 92.75 364 ARG A C 1
ATOM 3034 O O . ARG A 1 364 ? 36.808 20.609 12.942 1.00 92.75 364 ARG A O 1
ATOM 3041 N N . LYS A 1 365 ? 35.391 19.154 11.992 1.00 91.31 365 LYS A N 1
ATOM 3042 C CA . LYS A 1 365 ? 34.760 18.690 13.234 1.00 91.31 365 LYS A CA 1
ATOM 3043 C C . LYS A 1 365 ? 35.771 18.040 14.178 1.00 91.31 365 LYS A C 1
ATOM 3045 O O . LYS A 1 365 ? 35.739 18.331 15.376 1.00 91.31 365 LYS A O 1
ATOM 3050 N N . ARG A 1 366 ? 36.675 17.193 13.669 1.00 91.69 366 ARG A N 1
ATOM 3051 C CA . ARG A 1 366 ? 37.752 16.569 14.460 1.00 91.69 366 ARG A CA 1
ATOM 3052 C C . ARG A 1 366 ? 38.690 17.625 15.042 1.00 91.69 366 ARG A C 1
ATOM 3054 O O . ARG A 1 366 ? 38.924 17.605 16.247 1.00 91.69 366 ARG A O 1
ATOM 3061 N N . LEU A 1 367 ? 39.143 18.586 14.233 1.00 92.56 367 LEU A N 1
ATOM 3062 C CA . LEU A 1 367 ? 40.004 19.686 14.692 1.00 92.56 367 LEU A CA 1
ATOM 3063 C C . LEU A 1 367 ? 39.336 20.517 15.799 1.00 92.56 367 LEU A C 1
ATOM 3065 O O . LEU A 1 367 ? 39.929 20.736 16.854 1.00 92.56 367 LEU A O 1
ATOM 3069 N N . LEU A 1 368 ? 38.077 20.923 15.607 1.00 90.19 368 LEU A N 1
ATOM 3070 C CA . LEU A 1 368 ? 37.314 21.666 16.619 1.00 90.19 368 LEU A CA 1
ATOM 3071 C C . LEU A 1 368 ? 37.084 20.842 17.896 1.00 90.19 368 LEU A C 1
ATOM 3073 O O . LEU A 1 368 ? 37.113 21.388 18.998 1.00 90.19 368 LEU A O 1
ATOM 3077 N N . SER A 1 369 ? 36.894 19.526 17.764 1.00 88.56 369 SER A N 1
ATOM 3078 C CA . SER A 1 369 ? 36.733 18.616 18.905 1.00 88.56 369 SER A CA 1
ATOM 3079 C C . SER A 1 369 ? 38.023 18.476 19.718 1.00 88.56 369 SER A C 1
ATOM 3081 O O . SER A 1 369 ? 37.958 18.479 20.946 1.00 88.56 369 SER A O 1
ATOM 3083 N N . ILE A 1 370 ? 39.186 18.411 19.058 1.00 90.25 370 ILE A N 1
ATOM 3084 C CA . ILE A 1 370 ? 40.501 18.405 19.719 1.00 90.25 370 ILE A CA 1
ATOM 3085 C C . ILE A 1 370 ? 40.697 19.705 20.506 1.00 90.25 370 ILE A C 1
ATOM 3087 O O . ILE A 1 370 ? 40.946 19.649 21.710 1.00 90.25 370 ILE A O 1
ATOM 3091 N N . ARG A 1 371 ? 40.461 20.869 19.880 1.00 86.81 371 ARG A N 1
ATOM 3092 C CA . ARG A 1 371 ? 40.541 22.174 20.568 1.00 86.81 371 ARG A CA 1
ATOM 3093 C C . ARG A 1 371 ? 39.588 22.242 21.765 1.00 86.81 371 ARG A C 1
ATOM 3095 O O . ARG A 1 371 ? 39.954 22.716 22.837 1.00 86.81 371 ARG A O 1
ATOM 3102 N N . LEU A 1 372 ? 38.373 21.698 21.636 1.00 86.38 372 LEU A N 1
ATOM 3103 C CA . LEU A 1 372 ? 37.424 21.619 22.751 1.00 86.38 372 LEU A CA 1
ATOM 3104 C C . LEU A 1 372 ? 37.945 20.772 23.921 1.00 86.38 372 LEU A C 1
ATOM 3106 O O . LEU A 1 372 ? 37.759 21.151 25.080 1.00 86.38 372 LEU A O 1
ATOM 3110 N N . GLN A 1 373 ? 38.601 19.646 23.638 1.00 85.88 373 GLN A N 1
ATOM 3111 C CA . GLN A 1 373 ? 39.231 18.814 24.664 1.00 85.88 373 GLN A CA 1
ATOM 3112 C C . GLN A 1 373 ? 40.410 19.525 25.335 1.00 85.88 373 GLN A C 1
ATOM 3114 O O . GLN A 1 373 ? 40.560 19.422 26.553 1.00 85.88 373 GLN A O 1
ATOM 3119 N N . GLU A 1 374 ? 41.218 20.276 24.586 1.00 86.06 374 GLU A N 1
ATOM 3120 C CA . GLU A 1 374 ? 42.299 21.103 25.138 1.00 86.06 374 GLU A CA 1
ATOM 3121 C C . GLU A 1 374 ? 41.757 22.148 26.119 1.00 86.06 374 GLU A C 1
ATOM 3123 O O . GLU A 1 374 ? 42.255 22.244 27.243 1.00 86.06 374 GLU A O 1
ATOM 3128 N N . TYR A 1 375 ? 40.661 22.837 25.775 1.00 81.62 375 TYR A N 1
ATOM 3129 C CA . TYR A 1 375 ? 39.991 23.758 26.701 1.00 81.62 375 TYR A CA 1
ATOM 3130 C C . TYR A 1 375 ? 39.494 23.057 27.968 1.00 81.62 375 TYR A C 1
ATOM 3132 O O . TYR A 1 375 ? 39.622 23.589 29.072 1.00 81.62 375 TYR A O 1
ATOM 3140 N N . GLN A 1 376 ? 38.926 21.854 27.841 1.00 81.19 376 GLN A N 1
ATOM 3141 C CA . GLN A 1 376 ? 38.464 21.078 28.995 1.00 81.19 376 GLN A CA 1
ATOM 3142 C C . GLN A 1 376 ? 39.627 20.648 29.899 1.00 81.19 376 GLN A C 1
ATOM 3144 O O . GLN A 1 376 ? 39.505 20.742 31.123 1.00 81.19 376 GLN A O 1
ATOM 3149 N N . LYS A 1 377 ? 40.756 20.229 29.312 1.00 84.38 377 LYS A N 1
ATOM 3150 C CA . LYS A 1 377 ? 41.990 19.893 30.038 1.00 84.38 377 LYS A CA 1
ATOM 3151 C C . LYS A 1 377 ? 42.565 21.119 30.749 1.00 84.38 377 LYS A C 1
ATOM 3153 O O . LYS A 1 377 ? 42.790 21.049 31.954 1.00 84.38 377 LYS A O 1
ATOM 3158 N N . SER A 1 378 ? 42.713 22.247 30.050 1.00 79.81 378 SER A N 1
ATOM 3159 C CA . SER A 1 378 ? 43.172 23.522 30.626 1.00 79.81 378 SER A CA 1
ATOM 3160 C C . SER A 1 378 ? 42.289 23.953 31.803 1.00 79.81 378 SER A C 1
ATOM 3162 O O . SER A 1 378 ? 42.776 24.201 32.907 1.00 79.81 378 SER A O 1
ATOM 3164 N N . ARG A 1 379 ? 40.962 23.897 31.630 1.00 77.06 379 ARG A N 1
ATOM 3165 C CA . ARG A 1 379 ? 39.993 24.190 32.694 1.00 77.06 379 ARG A CA 1
ATOM 3166 C C . ARG A 1 379 ? 40.119 23.264 33.901 1.00 77.06 379 ARG A C 1
ATOM 3168 O O . ARG A 1 379 ? 39.971 23.725 35.033 1.00 77.06 379 ARG A O 1
ATOM 3175 N N . ALA A 1 380 ? 40.356 21.971 33.688 1.00 80.00 380 ALA A N 1
ATOM 3176 C CA . ALA A 1 380 ? 40.559 21.017 34.773 1.00 80.00 380 ALA A CA 1
ATOM 3177 C C . ALA A 1 380 ? 41.860 21.300 35.544 1.00 80.00 380 ALA A C 1
ATOM 3179 O O . ALA A 1 380 ? 41.851 21.253 36.775 1.00 80.00 380 ALA A O 1
ATOM 3180 N N . SER A 1 381 ? 42.943 21.641 34.840 1.00 80.38 381 SER A N 1
ATOM 3181 C CA . SER A 1 381 ? 44.232 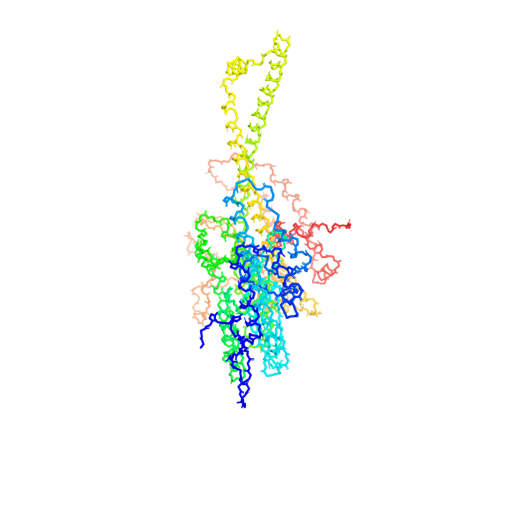22.014 35.435 1.00 80.38 381 SER A CA 1
ATOM 3182 C C . SER A 1 381 ? 44.151 23.315 36.240 1.00 80.38 381 SER A C 1
ATOM 3184 O O . SER A 1 381 ? 44.560 23.327 37.398 1.00 80.38 381 SER A O 1
ATOM 3186 N N . LEU A 1 382 ? 43.534 24.372 35.697 1.00 74.12 382 LEU A N 1
ATOM 3187 C CA . LEU A 1 382 ? 43.281 25.636 36.412 1.00 74.12 382 LEU A CA 1
ATOM 3188 C C . LEU A 1 382 ? 42.435 25.426 37.669 1.00 74.12 382 LEU A C 1
ATOM 3190 O O . LEU A 1 382 ? 42.763 25.926 38.742 1.00 74.12 382 LEU A O 1
ATOM 3194 N N . LYS A 1 383 ? 41.367 24.623 37.566 1.00 73.50 383 LYS A N 1
ATOM 3195 C CA . LYS A 1 383 ? 40.520 24.284 38.717 1.00 73.50 383 LYS A CA 1
ATOM 3196 C C . LYS A 1 383 ? 41.314 23.566 39.815 1.00 73.50 383 LYS A C 1
ATOM 3198 O O . LYS A 1 383 ? 41.072 23.827 40.989 1.00 73.50 383 LYS A O 1
ATOM 3203 N N . LYS A 1 384 ? 42.249 22.678 39.452 1.00 76.56 384 LYS A N 1
ATOM 3204 C CA . LYS A 1 384 ? 43.154 22.021 40.411 1.00 76.56 384 LYS A CA 1
ATOM 3205 C C . LYS A 1 384 ? 44.127 23.016 41.052 1.00 76.56 384 LYS A C 1
ATOM 3207 O O . LYS A 1 384 ? 44.274 22.981 42.267 1.00 76.56 384 LYS A O 1
ATOM 3212 N N . ALA A 1 385 ? 44.740 23.904 40.266 1.00 73.06 385 ALA A N 1
ATOM 3213 C CA . ALA A 1 385 ? 45.688 24.907 40.761 1.00 73.06 385 ALA A CA 1
ATOM 3214 C C . ALA A 1 385 ? 45.039 25.886 41.757 1.00 73.06 385 ALA A C 1
ATOM 3216 O O . ALA A 1 385 ? 45.568 26.102 42.843 1.00 73.06 385 ALA A O 1
ATOM 3217 N N . ILE A 1 386 ? 43.848 26.396 41.432 1.00 67.31 386 ILE A N 1
ATOM 3218 C CA . ILE A 1 386 ? 43.101 27.331 42.289 1.00 67.31 386 ILE A CA 1
ATOM 3219 C C . ILE A 1 386 ? 42.620 26.648 43.578 1.00 67.31 386 ILE A C 1
ATOM 3221 O O . ILE A 1 386 ? 42.768 27.207 44.663 1.00 67.31 386 ILE A O 1
ATOM 3225 N N . ASN A 1 387 ? 42.113 25.411 43.488 1.00 67.06 387 ASN A N 1
ATOM 3226 C CA . ASN A 1 387 ? 41.702 24.640 44.667 1.00 67.06 387 ASN A CA 1
ATOM 3227 C C . ASN A 1 387 ? 42.881 24.263 45.583 1.00 67.06 387 ASN A C 1
ATOM 3229 O O . ASN A 1 387 ? 42.667 24.037 46.770 1.00 67.06 387 ASN A O 1
ATOM 3233 N N . GLY A 1 388 ? 44.100 24.168 45.044 1.00 63.59 388 GLY A N 1
ATOM 3234 C CA . GLY A 1 388 ? 45.313 23.899 45.818 1.00 63.59 388 GLY A CA 1
ATOM 3235 C C . GLY A 1 388 ? 45.870 25.120 46.555 1.00 63.59 388 GLY A C 1
ATOM 3236 O O . GLY A 1 388 ? 46.659 24.940 47.477 1.00 63.59 388 GLY A O 1
ATOM 3237 N N . GLN A 1 389 ? 45.473 26.342 46.175 1.00 59.47 389 GLN A N 1
ATOM 3238 C CA . GLN A 1 389 ? 46.035 27.577 46.733 1.00 59.47 389 GLN A CA 1
ATOM 3239 C C . GLN A 1 389 ? 45.132 28.300 47.738 1.00 59.47 389 GLN A C 1
ATOM 3241 O O . GLN A 1 389 ? 45.678 28.941 48.625 1.00 59.47 389 GLN A O 1
ATOM 3246 N N . ASN A 1 390 ? 43.796 28.215 47.659 1.00 53.47 390 ASN A N 1
ATOM 3247 C CA . ASN A 1 390 ? 42.901 28.863 48.632 1.00 53.47 390 ASN A CA 1
ATOM 3248 C C . ASN A 1 390 ? 41.551 28.134 48.740 1.00 53.47 390 ASN A C 1
ATOM 3250 O O . ASN A 1 390 ? 40.818 28.000 47.763 1.00 53.47 390 ASN A O 1
ATOM 3254 N N . GLY A 1 391 ? 41.198 27.689 49.949 1.00 54.53 391 GLY A N 1
ATOM 3255 C CA . GLY A 1 391 ? 40.031 26.850 50.253 1.00 54.53 391 GLY A CA 1
ATOM 3256 C C . GLY A 1 391 ? 38.643 27.492 50.114 1.00 54.53 391 GLY A C 1
ATOM 3257 O O . GLY A 1 391 ? 37.705 26.997 50.732 1.00 54.53 391 GLY A O 1
ATOM 3258 N N . ILE A 1 392 ? 38.458 28.565 49.337 1.00 52.22 392 ILE A N 1
ATOM 3259 C CA . ILE A 1 392 ? 37.142 29.194 49.142 1.00 52.22 392 ILE A CA 1
ATOM 3260 C C . ILE A 1 392 ? 36.940 29.563 47.667 1.00 52.22 392 ILE A C 1
ATOM 32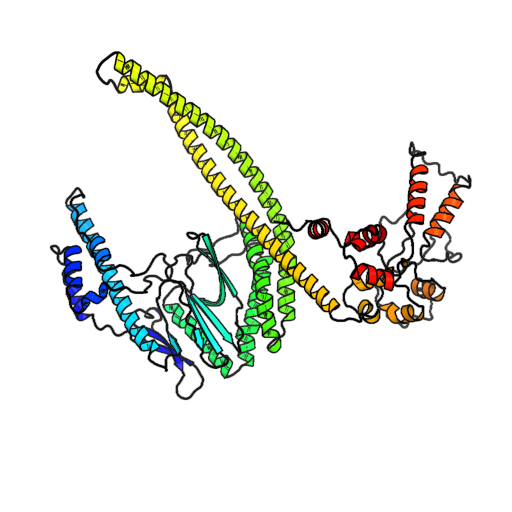62 O O . ILE A 1 392 ? 37.730 30.272 47.052 1.00 52.22 392 ILE A O 1
ATOM 3266 N N . HIS A 1 393 ? 35.848 29.037 47.106 1.00 62.34 393 HIS A N 1
ATOM 3267 C CA . HIS A 1 393 ? 35.400 29.174 45.723 1.00 62.34 393 HIS A CA 1
ATOM 3268 C C . HIS A 1 393 ? 35.166 30.634 45.297 1.00 62.34 393 HIS A C 1
ATOM 3270 O O . HIS A 1 393 ? 34.035 31.118 45.351 1.00 62.34 393 HIS A O 1
ATOM 3276 N N . ASP A 1 394 ? 36.177 31.291 44.730 1.00 62.78 394 ASP A N 1
ATOM 3277 C CA . ASP A 1 394 ? 35.932 32.471 43.901 1.00 62.78 394 ASP A CA 1
ATOM 3278 C C . ASP A 1 394 ? 35.645 32.047 42.450 1.00 62.78 394 ASP A C 1
ATOM 3280 O O . ASP A 1 394 ? 36.508 31.995 41.568 1.00 62.78 394 ASP A O 1
ATOM 3284 N N . LYS A 1 395 ? 34.387 31.656 42.209 1.00 61.75 395 LYS A N 1
ATOM 3285 C CA . LYS A 1 395 ? 33.894 31.292 40.869 1.00 61.75 395 LYS A CA 1
ATOM 3286 C C . LYS A 1 395 ? 34.035 32.443 39.866 1.00 61.75 395 LYS A C 1
ATOM 3288 O O . LYS A 1 395 ? 33.998 32.168 38.666 1.00 61.75 395 LYS A O 1
ATOM 3293 N N . VAL A 1 396 ? 34.154 33.688 40.335 1.00 63.41 396 VAL A N 1
ATOM 3294 C CA . VAL A 1 396 ? 34.286 34.879 39.491 1.00 63.41 396 VAL A CA 1
ATOM 3295 C C . VAL A 1 396 ? 35.706 34.952 38.940 1.00 63.41 396 VAL A C 1
ATOM 3297 O O . VAL A 1 396 ? 35.866 34.936 37.722 1.00 63.41 396 VAL A O 1
ATOM 3300 N N . LYS A 1 397 ? 36.721 34.840 39.804 1.00 67.50 397 LYS A N 1
ATOM 3301 C CA . LYS A 1 397 ? 38.142 34.850 39.412 1.00 67.50 397 LYS A CA 1
ATOM 3302 C C . LYS A 1 397 ? 38.518 33.715 38.449 1.00 67.50 397 LYS A C 1
ATOM 3304 O O . LYS A 1 397 ? 39.136 33.948 37.416 1.00 67.50 397 LYS A O 1
ATOM 3309 N N . LEU A 1 398 ? 38.026 32.496 38.712 1.00 65.56 398 LEU A N 1
ATOM 3310 C CA . LEU A 1 398 ? 38.185 31.344 37.806 1.00 65.56 398 LEU A CA 1
ATOM 3311 C C . LEU A 1 398 ? 37.554 31.606 36.428 1.00 65.56 398 LEU A C 1
ATOM 3313 O O . LEU A 1 398 ? 38.074 31.161 35.408 1.00 65.56 398 LEU A O 1
ATOM 3317 N N . LYS A 1 399 ? 36.399 32.280 36.386 1.00 66.50 399 LYS A N 1
ATOM 3318 C CA . LYS A 1 399 ? 35.692 32.590 35.139 1.00 66.50 399 LYS A CA 1
ATOM 3319 C C . LYS A 1 399 ? 36.404 33.696 34.359 1.00 66.50 399 LYS A C 1
ATOM 3321 O O . LYS A 1 399 ? 36.444 33.616 33.136 1.00 66.50 399 LYS A O 1
ATOM 3326 N N . GLU A 1 400 ? 36.971 34.683 35.045 1.00 69.44 400 GLU A N 1
ATOM 3327 C CA . GLU A 1 400 ? 37.765 35.761 34.449 1.00 69.44 400 GLU A CA 1
ATOM 3328 C C . GLU A 1 400 ? 39.069 35.228 33.840 1.00 69.44 400 GLU A C 1
ATOM 3330 O O . GLU A 1 400 ? 39.297 35.441 32.651 1.00 69.44 400 GLU A O 1
ATOM 3335 N N . GLU A 1 401 ? 39.852 34.431 34.575 1.00 68.94 401 GLU A N 1
ATOM 3336 C CA . GLU A 1 401 ? 41.085 33.807 34.058 1.00 68.94 401 GLU A CA 1
ATOM 3337 C C . GLU A 1 401 ? 40.814 32.820 32.912 1.00 68.94 401 GLU A C 1
ATOM 3339 O O . GLU A 1 401 ? 41.544 32.801 31.919 1.00 68.94 401 GLU A O 1
ATOM 3344 N N . LEU A 1 402 ? 39.725 32.042 32.987 1.00 66.31 402 LEU A N 1
ATOM 3345 C CA . LEU A 1 402 ? 39.316 31.155 31.890 1.00 66.31 402 LEU A CA 1
ATOM 3346 C C . LEU A 1 402 ? 38.891 31.919 30.635 1.00 66.31 402 LEU A C 1
ATOM 3348 O O . LEU A 1 402 ? 39.174 31.449 29.534 1.00 66.31 402 LEU A O 1
ATOM 3352 N N . ASN A 1 403 ? 38.199 33.051 30.789 1.00 66.94 403 ASN A N 1
ATOM 3353 C CA . ASN A 1 403 ? 37.784 33.894 29.669 1.00 66.94 403 ASN A CA 1
ATOM 3354 C C . ASN A 1 403 ? 38.977 34.630 29.038 1.00 66.94 403 ASN A C 1
ATOM 3356 O O . ASN A 1 403 ? 38.983 34.819 27.824 1.00 66.94 403 ASN A O 1
ATOM 3360 N N . LEU A 1 404 ? 39.983 35.007 29.836 1.00 70.19 404 LEU A N 1
ATOM 3361 C CA . LEU A 1 404 ? 41.240 35.605 29.370 1.00 70.19 404 LEU A CA 1
ATOM 3362 C C . LEU A 1 404 ? 42.104 34.603 28.591 1.00 70.19 404 LEU A C 1
ATOM 3364 O O . LEU A 1 404 ? 42.604 34.943 27.523 1.00 70.19 404 LEU A O 1
ATOM 3368 N N . GLN A 1 405 ? 42.246 33.365 29.080 1.00 67.12 405 GLN A N 1
ATOM 3369 C CA . GLN A 1 405 ? 43.045 32.335 28.400 1.00 67.12 405 GLN A CA 1
ATOM 3370 C C . GLN A 1 405 ? 42.340 31.696 27.195 1.00 67.12 405 GLN A C 1
ATOM 3372 O O . GLN A 1 405 ? 43.009 31.186 26.303 1.00 67.12 405 GLN A O 1
ATOM 3377 N N . ASN A 1 406 ? 41.002 31.708 27.156 1.00 67.62 406 ASN A N 1
ATOM 3378 C CA . ASN A 1 406 ? 40.212 31.001 26.141 1.00 67.62 406 ASN A CA 1
ATOM 3379 C C . ASN A 1 406 ? 39.147 31.913 25.521 1.00 67.62 406 ASN A C 1
ATOM 3381 O O . ASN A 1 406 ? 37.956 31.583 25.490 1.00 67.62 406 ASN A O 1
ATOM 3385 N N . SER A 1 407 ? 39.580 33.077 25.039 1.00 69.75 407 SER A N 1
ATOM 3386 C CA . SER A 1 407 ? 38.705 34.114 24.477 1.00 69.75 407 SER A CA 1
ATOM 3387 C C . SER A 1 407 ? 37.868 33.623 23.283 1.00 69.75 407 SER A C 1
ATOM 3389 O O . SER A 1 407 ? 36.755 34.103 23.064 1.00 69.75 407 SER A O 1
ATOM 3391 N N . ASP A 1 408 ? 38.337 32.604 22.559 1.00 79.31 408 ASP A N 1
ATOM 3392 C CA . ASP A 1 408 ? 37.659 31.988 21.417 1.00 79.31 408 ASP A CA 1
ATOM 3393 C C . ASP A 1 408 ? 36.830 30.734 21.765 1.00 79.31 408 ASP A C 1
ATOM 3395 O O . ASP A 1 408 ? 36.151 30.195 20.890 1.00 79.31 408 ASP A O 1
ATOM 3399 N N . PHE A 1 409 ? 36.766 30.294 23.030 1.00 79.19 409 PHE A N 1
ATOM 3400 C CA . PHE A 1 409 ? 36.022 29.086 23.436 1.00 79.19 409 PHE A CA 1
ATOM 3401 C C . PHE A 1 409 ? 34.549 29.106 22.997 1.00 79.19 409 PHE A C 1
ATOM 3403 O O . PHE A 1 409 ? 34.019 28.121 22.474 1.00 79.19 409 PHE A O 1
ATOM 3410 N N . LYS A 1 410 ? 33.866 30.243 23.197 1.00 80.00 410 LYS A N 1
ATOM 3411 C CA . LYS A 1 410 ? 32.459 30.406 22.794 1.00 80.00 410 LYS A CA 1
ATOM 3412 C C . LYS A 1 410 ? 32.306 30.301 21.272 1.00 80.00 410 LYS A C 1
ATOM 3414 O O . LYS A 1 410 ? 31.320 29.726 20.806 1.00 80.00 410 LYS A O 1
ATOM 3419 N N . LYS A 1 411 ? 33.288 30.805 20.517 1.00 85.38 411 LYS A N 1
ATOM 3420 C CA . LYS A 1 411 ? 33.340 30.732 19.053 1.00 85.38 411 LYS A CA 1
ATOM 3421 C C . LYS A 1 411 ? 33.528 29.284 18.594 1.00 85.38 411 LYS A C 1
ATOM 3423 O O . LYS A 1 411 ? 32.681 28.786 17.864 1.00 85.38 411 LYS A O 1
ATOM 3428 N N . VAL A 1 412 ? 34.519 28.571 19.137 1.00 86.50 412 VAL A N 1
ATOM 3429 C CA . VAL A 1 412 ? 34.795 27.153 18.826 1.00 86.50 412 VAL A CA 1
ATOM 3430 C C . VAL A 1 412 ? 33.593 26.254 19.130 1.00 86.50 412 VAL A C 1
ATOM 3432 O O . VAL A 1 412 ? 33.242 25.391 18.329 1.00 86.50 412 VAL A O 1
ATOM 3435 N N . LYS A 1 413 ? 32.913 26.461 20.266 1.00 84.38 413 LYS A N 1
ATOM 3436 C CA . LYS A 1 413 ? 31.721 25.674 20.627 1.00 84.38 413 LYS A CA 1
ATOM 3437 C C . LYS A 1 413 ? 30.543 25.913 19.673 1.00 84.38 413 LYS A C 1
ATOM 3439 O O . LYS A 1 413 ? 29.816 24.969 19.354 1.00 84.38 413 LYS A O 1
ATOM 3444 N N . THR A 1 414 ? 30.340 27.162 19.256 1.00 87.69 414 THR A N 1
ATOM 3445 C CA . THR A 1 414 ? 29.277 27.531 18.307 1.00 87.69 414 THR A CA 1
ATOM 3446 C C . THR A 1 414 ? 29.566 26.914 16.942 1.00 87.69 414 THR A C 1
ATOM 3448 O O . THR A 1 414 ? 28.738 26.170 16.425 1.00 87.69 414 THR A O 1
ATOM 3451 N N . GLU A 1 415 ? 30.793 27.085 16.450 1.00 91.88 415 GLU A N 1
ATOM 3452 C CA . GLU A 1 415 ? 31.256 26.534 15.175 1.00 91.88 415 GLU A CA 1
ATOM 3453 C C . GLU A 1 415 ? 31.168 25.001 15.136 1.00 91.88 415 GLU A C 1
ATOM 3455 O O . GLU A 1 415 ? 30.687 24.429 14.164 1.00 91.88 415 GLU A O 1
ATOM 3460 N N . LEU A 1 416 ? 31.540 24.306 16.220 1.00 90.12 416 LEU A N 1
ATOM 3461 C CA . LEU A 1 416 ? 31.399 22.848 16.301 1.00 90.12 416 LEU A CA 1
ATOM 3462 C C . LEU A 1 416 ? 29.934 22.404 16.197 1.00 90.12 416 LEU A C 1
ATOM 3464 O O . LEU A 1 416 ? 29.645 21.366 15.605 1.00 90.12 416 LEU A O 1
ATOM 3468 N N . THR A 1 417 ? 29.011 23.172 16.779 1.00 89.06 417 THR A N 1
ATOM 3469 C CA . THR A 1 417 ? 27.575 22.865 16.731 1.00 89.06 417 THR A CA 1
ATOM 3470 C C . THR A 1 417 ? 27.025 23.043 15.315 1.00 89.06 417 THR A C 1
ATOM 3472 O O . THR A 1 417 ? 26.264 22.196 14.846 1.00 89.06 417 THR A O 1
ATOM 3475 N N . GLU A 1 418 ? 27.440 24.103 14.619 1.00 93.06 418 GLU A N 1
ATOM 3476 C CA . GLU A 1 418 ? 27.076 24.377 13.222 1.00 93.06 418 GLU A CA 1
ATOM 3477 C C . GLU A 1 418 ? 27.642 23.312 12.278 1.00 93.06 418 GLU A C 1
ATOM 3479 O O . GLU A 1 418 ? 26.877 22.655 11.572 1.00 93.06 418 GLU A O 1
ATOM 3484 N N . VAL A 1 419 ? 28.946 23.025 12.365 1.00 93.25 419 VAL A N 1
ATOM 3485 C CA . VAL A 1 419 ? 29.608 21.977 11.569 1.00 93.25 419 VAL A CA 1
ATOM 3486 C C . VAL A 1 419 ? 28.980 20.605 11.830 1.00 93.25 419 VAL A C 1
ATOM 3488 O O . VAL A 1 419 ? 28.762 19.835 10.898 1.00 93.25 419 VAL A O 1
ATOM 3491 N N . ALA A 1 420 ? 28.636 20.274 13.080 1.00 89.62 420 ALA A N 1
ATOM 3492 C CA . ALA A 1 420 ? 27.963 19.013 13.393 1.00 89.62 420 ALA A CA 1
ATOM 3493 C C . ALA A 1 420 ? 26.545 18.933 12.800 1.00 89.62 420 ALA A C 1
ATOM 3495 O O . ALA A 1 420 ? 26.120 17.853 12.379 1.00 89.62 420 ALA A O 1
ATOM 3496 N N . LYS A 1 421 ? 25.815 20.056 12.757 1.00 92.19 421 LYS A N 1
ATOM 3497 C CA . LYS A 1 421 ? 24.494 20.146 12.121 1.00 92.19 421 LYS A CA 1
ATOM 3498 C C . LYS A 1 421 ? 24.604 19.958 10.607 1.00 92.19 421 LYS A C 1
ATOM 3500 O O . LYS A 1 421 ? 23.868 19.141 10.059 1.00 92.19 421 LYS A O 1
ATOM 3505 N N . GLU A 1 422 ? 25.537 20.650 9.957 1.00 93.62 422 GLU A N 1
ATOM 3506 C CA . GLU A 1 422 ? 25.807 20.508 8.520 1.00 93.62 422 GLU A CA 1
ATOM 3507 C C . GLU A 1 422 ? 26.243 19.085 8.166 1.00 93.62 422 GLU A C 1
ATOM 3509 O O . GLU A 1 422 ? 25.675 18.478 7.262 1.00 93.62 422 GLU A O 1
ATOM 3514 N N . TYR A 1 423 ? 27.161 18.501 8.940 1.00 92.56 423 TYR A N 1
ATOM 3515 C CA . TYR A 1 423 ? 27.597 17.114 8.769 1.00 92.56 423 TYR A CA 1
ATOM 3516 C C . TYR A 1 423 ? 26.422 16.131 8.841 1.00 92.56 423 TYR A C 1
ATOM 3518 O O . TYR A 1 423 ? 26.314 15.213 8.024 1.00 92.56 423 TYR A O 1
ATOM 3526 N N . ARG A 1 424 ? 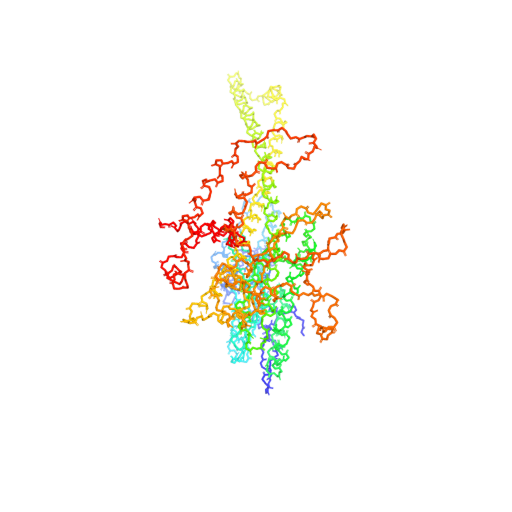25.515 16.318 9.811 1.00 87.25 424 ARG A N 1
ATOM 3527 C CA . ARG A 1 424 ? 24.316 15.482 9.943 1.00 87.25 424 ARG A CA 1
ATOM 3528 C C . ARG A 1 424 ? 23.393 15.643 8.738 1.00 87.25 424 ARG A C 1
ATOM 3530 O O . ARG A 1 424 ? 22.897 14.638 8.240 1.00 87.25 424 ARG A O 1
ATOM 3537 N N . GLN A 1 425 ? 23.185 16.870 8.262 1.00 87.62 425 GLN A N 1
ATOM 3538 C CA . GLN A 1 425 ? 22.363 17.127 7.081 1.00 87.62 425 GLN A CA 1
ATOM 3539 C C . GLN A 1 425 ? 22.965 16.488 5.824 1.00 87.62 425 GLN A C 1
ATOM 3541 O O . GLN A 1 425 ? 22.253 15.814 5.086 1.00 87.62 425 GLN A O 1
ATOM 3546 N N . LYS A 1 426 ? 24.279 16.629 5.611 1.00 90.44 426 LYS A N 1
ATOM 3547 C CA . LYS A 1 426 ? 24.986 15.998 4.488 1.00 90.44 426 LYS A CA 1
ATOM 3548 C C . LYS A 1 426 ? 24.922 14.477 4.565 1.00 90.44 426 LYS A C 1
ATOM 3550 O O . LYS A 1 426 ? 24.645 13.843 3.559 1.00 90.44 426 LYS A O 1
ATOM 3555 N N . SER A 1 427 ? 25.074 13.899 5.757 1.00 87.50 427 SER A N 1
ATOM 3556 C CA . SER A 1 427 ? 24.935 12.449 5.955 1.00 87.50 427 SER A CA 1
ATOM 3557 C C . SER A 1 427 ? 23.526 11.948 5.620 1.00 87.50 427 SER A C 1
ATOM 3559 O O . SER A 1 427 ? 23.389 10.916 4.980 1.00 87.50 427 SER A O 1
ATOM 3561 N N . LEU A 1 428 ? 22.476 12.687 6.000 1.00 80.25 428 LEU A N 1
ATOM 3562 C CA . LEU A 1 428 ? 21.101 12.348 5.611 1.00 80.25 428 LEU A CA 1
ATOM 3563 C C . LEU A 1 428 ? 20.894 12.447 4.095 1.00 80.25 428 LEU A C 1
ATOM 3565 O O . LEU A 1 428 ? 20.240 11.583 3.518 1.00 80.25 428 LEU A O 1
ATOM 3569 N N . ASN A 1 429 ? 21.459 13.474 3.456 1.00 83.56 429 ASN A N 1
ATOM 3570 C CA . ASN A 1 429 ? 21.383 13.631 2.007 1.00 83.56 429 ASN A CA 1
ATOM 3571 C C . ASN A 1 429 ? 22.129 12.505 1.277 1.00 83.56 429 ASN A C 1
ATOM 3573 O O . ASN A 1 429 ? 21.597 11.998 0.299 1.00 83.56 429 ASN A O 1
ATOM 3577 N N . ILE A 1 430 ? 23.307 12.090 1.751 1.00 88.25 430 ILE A N 1
ATOM 3578 C CA . ILE A 1 430 ? 24.059 10.960 1.181 1.00 88.25 430 ILE A CA 1
ATOM 3579 C C . ILE A 1 430 ? 23.233 9.683 1.266 1.00 88.25 430 ILE A C 1
ATOM 3581 O O . ILE A 1 430 ? 22.928 9.116 0.228 1.00 88.25 430 ILE A O 1
ATOM 3585 N N . ASN A 1 431 ? 22.751 9.315 2.458 1.00 80.50 431 ASN A N 1
ATOM 3586 C CA . ASN A 1 431 ? 21.935 8.109 2.632 1.00 80.50 431 ASN A CA 1
ATOM 3587 C C . ASN A 1 431 ? 20.696 8.102 1.720 1.00 80.50 431 ASN A C 1
ATOM 3589 O O . ASN A 1 431 ? 20.247 7.053 1.271 1.00 80.50 431 ASN A O 1
ATOM 3593 N N . ARG A 1 432 ? 20.112 9.280 1.467 1.00 82.12 432 ARG A N 1
ATOM 3594 C CA . ARG A 1 432 ? 18.988 9.430 0.543 1.00 82.12 432 ARG A CA 1
ATOM 3595 C C . ARG A 1 432 ? 19.397 9.142 -0.904 1.00 82.12 432 ARG A C 1
ATOM 3597 O O . ARG A 1 432 ? 18.705 8.383 -1.563 1.00 82.12 432 ARG A O 1
ATOM 3604 N N . HIS A 1 433 ? 20.483 9.743 -1.387 1.00 85.19 433 HIS A N 1
ATOM 3605 C CA . HIS A 1 433 ? 20.949 9.547 -2.765 1.00 85.19 433 HIS A CA 1
ATOM 3606 C C . HIS A 1 433 ? 21.515 8.137 -2.984 1.00 85.19 433 HIS A C 1
ATOM 3608 O O . HIS A 1 433 ? 21.316 7.573 -4.049 1.00 85.19 433 HIS A O 1
ATOM 3614 N N . GLU A 1 434 ? 22.146 7.534 -1.972 1.00 87.25 434 GLU A N 1
ATOM 3615 C CA . GLU A 1 434 ? 22.540 6.120 -1.994 1.00 87.25 434 GLU A CA 1
ATOM 3616 C C . GLU A 1 434 ? 21.316 5.221 -2.178 1.00 87.25 434 GLU A C 1
ATOM 3618 O O . GLU A 1 434 ? 21.352 4.318 -3.007 1.00 87.25 434 GLU A O 1
ATOM 3623 N N . LYS A 1 435 ? 20.214 5.506 -1.467 1.00 82.81 435 LYS A N 1
ATOM 3624 C CA . LYS A 1 435 ? 18.979 4.733 -1.622 1.00 82.81 435 LYS A CA 1
ATOM 3625 C C . LYS A 1 435 ? 18.346 4.909 -3.004 1.00 82.81 435 LYS A C 1
ATOM 3627 O O . LYS A 1 435 ? 17.913 3.928 -3.592 1.00 82.81 435 LYS A O 1
ATOM 3632 N N . ILE A 1 436 ? 18.326 6.136 -3.524 1.00 83.69 436 ILE A N 1
ATOM 3633 C CA . ILE A 1 436 ? 17.854 6.405 -4.890 1.00 83.69 436 ILE A CA 1
ATOM 3634 C C . ILE A 1 436 ? 18.692 5.611 -5.899 1.00 83.69 436 ILE A C 1
ATOM 3636 O O . ILE A 1 436 ? 18.135 4.952 -6.768 1.00 83.69 436 ILE A O 1
ATOM 3640 N N . LEU A 1 437 ? 20.022 5.630 -5.768 1.00 90.00 437 LEU A N 1
ATOM 3641 C CA . LEU A 1 437 ? 20.916 4.897 -6.663 1.00 90.00 437 LEU A CA 1
ATOM 3642 C C . LEU A 1 437 ? 20.689 3.382 -6.592 1.00 90.00 437 LEU A C 1
ATOM 3644 O O . LEU A 1 437 ? 20.607 2.743 -7.634 1.00 90.00 437 LEU A O 1
ATOM 3648 N N . GLU A 1 438 ? 20.571 2.823 -5.386 1.00 87.62 438 GLU A N 1
ATOM 3649 C CA . GLU A 1 438 ? 20.252 1.404 -5.169 1.00 87.62 438 GLU A CA 1
ATOM 3650 C C . GLU A 1 438 ? 18.957 1.015 -5.896 1.00 87.62 438 GLU A C 1
ATOM 3652 O O . GLU A 1 438 ? 18.941 0.048 -6.652 1.00 87.62 438 GLU A O 1
ATOM 3657 N N . ASN A 1 439 ? 17.901 1.815 -5.729 1.00 84.94 439 ASN A N 1
ATOM 3658 C CA . ASN A 1 439 ? 16.608 1.581 -6.364 1.00 84.94 439 ASN A CA 1
ATOM 3659 C C . ASN A 1 439 ? 16.689 1.687 -7.898 1.00 84.94 439 ASN A C 1
ATOM 3661 O O . ASN A 1 439 ? 16.148 0.844 -8.603 1.00 84.94 439 ASN A O 1
ATOM 3665 N N . LEU A 1 440 ? 17.386 2.695 -8.434 1.00 87.88 440 LEU A N 1
ATOM 3666 C CA . LEU A 1 440 ? 17.556 2.860 -9.883 1.00 87.88 440 LEU A CA 1
ATOM 3667 C C . LEU A 1 440 ? 18.299 1.678 -10.522 1.00 87.88 440 LEU A C 1
ATOM 3669 O O . LEU A 1 440 ? 17.943 1.278 -11.627 1.00 87.88 440 LEU A O 1
ATOM 3673 N N . VAL A 1 441 ? 19.303 1.124 -9.835 1.00 89.88 441 VAL A N 1
ATOM 3674 C CA . VAL A 1 441 ? 20.014 -0.086 -10.281 1.00 89.88 441 VAL A CA 1
ATOM 3675 C C . VAL A 1 441 ? 19.076 -1.294 -10.273 1.00 89.88 441 VAL A C 1
ATOM 3677 O O . VAL A 1 441 ? 19.033 -2.034 -11.249 1.00 89.88 441 VAL A O 1
ATOM 3680 N N . GLU A 1 442 ? 18.279 -1.468 -9.215 1.00 89.00 442 GLU A N 1
ATOM 3681 C CA . GLU A 1 442 ? 17.273 -2.538 -9.129 1.00 89.00 442 GLU A CA 1
ATOM 3682 C C . GLU A 1 442 ? 16.247 -2.456 -10.275 1.00 89.00 442 GLU A C 1
ATOM 3684 O O . GLU A 1 442 ? 15.906 -3.471 -10.878 1.00 89.00 442 GLU A O 1
ATOM 3689 N N . TYR A 1 443 ? 15.786 -1.250 -10.625 1.00 90.25 443 TYR A N 1
ATOM 3690 C CA . TYR A 1 443 ? 14.837 -1.056 -11.726 1.00 90.25 443 TYR A CA 1
ATOM 3691 C C . TYR A 1 443 ? 15.446 -1.356 -13.096 1.00 90.25 443 TYR A C 1
ATOM 3693 O O . TYR A 1 443 ? 14.753 -1.897 -13.953 1.00 90.25 443 TYR A O 1
ATOM 3701 N N . GLU A 1 444 ? 16.716 -1.005 -13.317 1.00 92.25 444 GLU A N 1
ATOM 3702 C CA . GLU A 1 444 ? 17.423 -1.359 -14.550 1.00 92.25 444 GLU A CA 1
ATOM 3703 C C . GLU A 1 444 ? 17.590 -2.875 -14.683 1.00 92.25 444 GLU A C 1
ATOM 3705 O O . GLU A 1 444 ? 17.264 -3.418 -15.737 1.00 92.25 444 GLU A O 1
ATOM 3710 N N . LEU A 1 445 ? 18.041 -3.548 -13.616 1.00 87.75 445 LEU A N 1
ATOM 3711 C CA . LEU A 1 445 ? 18.191 -5.006 -13.586 1.00 87.75 445 LEU A CA 1
ATOM 3712 C C . LEU A 1 445 ? 16.871 -5.692 -13.919 1.00 87.75 445 LEU A C 1
ATOM 3714 O O . LEU A 1 445 ? 16.804 -6.466 -14.859 1.00 87.75 445 LEU A O 1
ATOM 3718 N N . LYS A 1 446 ? 15.782 -5.289 -13.262 1.00 89.75 446 LYS A N 1
ATOM 3719 C CA . LYS A 1 446 ? 14.451 -5.840 -13.528 1.00 89.75 446 LYS A CA 1
ATOM 3720 C C . LYS A 1 446 ? 14.005 -5.706 -14.990 1.00 89.75 446 LYS A C 1
ATOM 3722 O O . LYS A 1 446 ? 13.292 -6.570 -15.497 1.00 89.75 446 LYS A O 1
ATOM 3727 N N . ILE A 1 447 ? 14.372 -4.610 -15.657 1.00 89.81 447 ILE A N 1
ATOM 3728 C CA . ILE A 1 447 ? 14.093 -4.433 -17.088 1.00 89.81 447 ILE A CA 1
ATOM 3729 C C . ILE A 1 447 ? 14.948 -5.402 -17.913 1.00 89.81 447 ILE A C 1
ATOM 3731 O O . ILE A 1 447 ? 14.425 -6.015 -18.841 1.00 89.81 447 ILE A O 1
ATOM 3735 N N . ASN A 1 448 ? 16.237 -5.536 -17.593 1.00 85.25 448 ASN A N 1
ATOM 3736 C CA . ASN A 1 448 ? 17.150 -6.442 -18.293 1.00 85.25 448 ASN A CA 1
ATOM 3737 C C . ASN A 1 448 ? 16.705 -7.895 -18.155 1.00 85.25 448 ASN A C 1
ATOM 3739 O O . ASN A 1 448 ? 16.434 -8.508 -19.185 1.00 85.25 448 ASN A O 1
ATOM 3743 N N . ASP A 1 449 ? 16.501 -8.356 -16.920 1.00 86.62 449 ASP A N 1
ATOM 3744 C CA . ASP A 1 449 ? 16.076 -9.716 -16.586 1.00 86.62 449 ASP A CA 1
ATOM 3745 C C . ASP A 1 449 ? 14.821 -10.098 -17.384 1.00 86.62 449 ASP A C 1
ATOM 3747 O O . ASP A 1 449 ? 14.789 -11.122 -18.058 1.00 86.62 449 ASP A O 1
ATOM 3751 N N . TYR A 1 450 ? 13.801 -9.229 -17.415 1.00 90.31 450 TYR A N 1
ATOM 3752 C CA . TYR A 1 450 ? 12.579 -9.486 -18.185 1.00 90.31 450 TYR A CA 1
ATOM 3753 C C . TYR A 1 450 ? 12.852 -9.672 -19.686 1.00 90.31 450 TYR A C 1
ATOM 3755 O O . TYR A 1 450 ? 12.323 -10.588 -20.318 1.00 90.31 450 TYR A O 1
ATOM 3763 N N . PHE A 1 451 ? 13.650 -8.786 -20.291 1.00 84.00 451 PHE A N 1
ATOM 3764 C CA . PHE A 1 451 ? 13.951 -8.878 -21.720 1.00 84.00 451 PHE A CA 1
ATOM 3765 C C . PHE A 1 451 ? 14.951 -9.999 -22.037 1.00 84.00 451 PHE A C 1
ATOM 3767 O O . PHE A 1 451 ? 14.990 -10.439 -23.184 1.00 84.00 451 PHE A O 1
ATOM 3774 N N . GLU A 1 452 ? 15.753 -10.450 -21.076 1.00 77.81 452 GLU A N 1
ATOM 3775 C CA . GLU A 1 452 ? 16.608 -11.639 -21.165 1.00 77.81 452 GLU A CA 1
ATOM 3776 C C . GLU A 1 452 ? 15.771 -12.908 -21.121 1.00 77.81 452 GLU A C 1
ATOM 3778 O O . GLU A 1 452 ? 15.798 -13.659 -22.091 1.00 77.81 452 GLU A O 1
ATOM 3783 N N . GLU A 1 453 ? 14.934 -13.078 -20.097 1.00 78.56 453 GLU A N 1
ATOM 3784 C CA . GLU A 1 453 ? 13.996 -14.199 -19.972 1.00 78.56 453 GLU A CA 1
ATOM 3785 C C . GLU A 1 453 ? 13.094 -14.314 -21.205 1.00 78.56 453 GLU A C 1
ATOM 3787 O O . GLU A 1 453 ? 12.898 -15.403 -21.746 1.00 78.56 453 GLU A O 1
ATOM 3792 N N . LYS A 1 454 ? 12.575 -13.184 -21.705 1.00 77.38 454 LYS A N 1
ATOM 3793 C CA . LYS A 1 454 ? 11.775 -13.161 -22.934 1.00 77.38 454 LYS A CA 1
ATOM 3794 C C . LYS A 1 454 ? 12.584 -13.631 -24.141 1.00 77.38 454 LYS A C 1
ATOM 3796 O O . LYS A 1 454 ? 12.080 -14.429 -24.928 1.00 77.38 454 LYS A O 1
ATOM 3801 N N . ARG A 1 455 ? 13.829 -13.159 -24.294 1.00 69.75 455 ARG A N 1
ATOM 3802 C CA . ARG A 1 455 ? 14.716 -13.643 -25.361 1.00 69.75 455 ARG A CA 1
ATOM 3803 C C . ARG A 1 455 ? 14.920 -15.144 -25.209 1.00 69.75 455 ARG A C 1
ATOM 3805 O O . ARG A 1 455 ? 14.697 -15.858 -26.176 1.00 69.75 455 ARG A O 1
ATOM 3812 N N . GLU A 1 456 ? 15.309 -15.627 -24.034 1.00 63.50 456 GLU A N 1
ATOM 3813 C CA . GLU A 1 456 ? 15.553 -17.048 -23.766 1.00 63.50 456 GLU A CA 1
ATOM 3814 C C . GLU A 1 456 ? 14.336 -17.929 -24.057 1.00 63.50 456 GLU A C 1
ATOM 3816 O O . GLU A 1 456 ? 14.493 -18.949 -24.722 1.00 63.50 456 GLU A O 1
ATOM 3821 N N . ALA A 1 457 ? 13.131 -17.517 -23.659 1.00 64.19 457 ALA A N 1
ATOM 3822 C CA . ALA A 1 457 ? 11.891 -18.219 -23.992 1.00 64.19 457 ALA A CA 1
ATOM 3823 C C . ALA A 1 457 ? 11.665 -18.285 -25.514 1.00 64.19 457 ALA A C 1
ATOM 3825 O O . ALA A 1 457 ? 11.368 -19.341 -26.070 1.00 64.19 457 ALA A O 1
ATOM 3826 N N . GLU A 1 458 ? 11.912 -17.177 -26.219 1.00 58.06 458 GLU A N 1
ATOM 3827 C CA . GLU A 1 458 ? 11.876 -17.135 -27.683 1.00 58.06 458 GLU A CA 1
ATOM 3828 C C . GLU A 1 458 ? 12.968 -17.994 -28.358 1.00 58.06 458 GLU A C 1
ATOM 3830 O O . GLU A 1 458 ? 12.866 -18.257 -29.563 1.00 58.06 458 GLU A O 1
ATOM 3835 N N . TRP A 1 459 ? 14.027 -18.377 -27.633 1.00 47.12 459 TRP A N 1
ATOM 3836 C CA . TRP A 1 459 ? 15.050 -19.328 -28.080 1.00 47.12 459 TRP A CA 1
ATOM 3837 C C . TRP A 1 459 ? 14.699 -20.773 -27.698 1.00 47.12 459 TRP A C 1
ATOM 3839 O O . TRP A 1 459 ? 14.962 -21.666 -28.495 1.00 47.12 459 TRP A O 1
ATOM 3849 N N . SER A 1 460 ? 14.078 -21.026 -26.540 1.00 45.31 460 SER A N 1
ATOM 3850 C CA . SER A 1 460 ? 13.685 -22.378 -26.115 1.00 45.31 460 SER A CA 1
ATOM 3851 C C . SER A 1 460 ? 12.527 -22.938 -26.934 1.00 45.31 460 SER A C 1
ATOM 3853 O O . SER A 1 460 ? 12.521 -24.126 -27.241 1.00 45.31 460 SER A O 1
ATOM 3855 N N . ASP A 1 461 ? 11.594 -22.083 -27.363 1.00 46.81 461 ASP A N 1
ATOM 3856 C CA . ASP A 1 461 ? 10.511 -22.476 -28.278 1.00 46.81 461 ASP A CA 1
ATOM 3857 C C . ASP A 1 461 ? 11.049 -22.935 -29.651 1.00 46.81 461 ASP A C 1
ATOM 3859 O O . ASP A 1 461 ? 10.358 -23.634 -30.389 1.00 46.81 461 ASP A O 1
ATOM 3863 N N . LEU A 1 462 ? 12.299 -22.589 -29.993 1.00 45.12 462 LEU A N 1
ATOM 3864 C CA . LEU A 1 462 ? 12.986 -23.073 -31.196 1.00 45.12 462 LEU A CA 1
ATOM 3865 C C . LEU A 1 462 ? 13.677 -24.436 -30.987 1.00 45.12 462 LEU A C 1
ATOM 3867 O O . LEU A 1 462 ? 13.932 -25.132 -31.967 1.00 45.12 462 LEU A O 1
ATOM 3871 N N . ASP A 1 463 ? 13.973 -24.840 -29.747 1.00 41.56 463 ASP A N 1
ATOM 3872 C CA . ASP A 1 463 ? 14.654 -26.110 -29.448 1.00 41.56 463 ASP A CA 1
ATOM 3873 C C . ASP A 1 463 ? 13.697 -27.326 -29.486 1.00 41.56 463 ASP A C 1
ATOM 3875 O O . ASP A 1 463 ? 14.146 -28.448 -29.739 1.00 41.56 463 ASP A O 1
ATOM 3879 N N . ASP A 1 464 ? 12.382 -27.126 -29.301 1.00 43.72 464 ASP A N 1
ATOM 3880 C CA . ASP A 1 464 ? 11.370 -28.203 -29.336 1.00 43.72 464 ASP A CA 1
ATOM 3881 C C . ASP A 1 464 ? 10.918 -28.582 -30.768 1.00 43.72 464 ASP A C 1
ATOM 3883 O O . ASP A 1 464 ? 10.411 -29.684 -31.013 1.00 43.72 464 ASP A O 1
ATOM 3887 N N . GLU A 1 465 ? 11.182 -27.734 -31.768 1.00 43.16 465 GLU A N 1
ATOM 3888 C CA . GLU A 1 465 ? 10.976 -28.055 -33.184 1.00 43.16 465 GLU A CA 1
ATOM 3889 C C . GLU A 1 465 ? 12.225 -28.728 -33.774 1.00 43.16 465 GLU A C 1
ATOM 3891 O O . GLU A 1 465 ? 13.022 -28.133 -34.494 1.00 43.16 465 GLU A O 1
ATOM 3896 N N . SER A 1 466 ? 12.395 -30.022 -33.500 1.00 41.59 466 SER A N 1
ATOM 3897 C CA . SER A 1 466 ? 13.524 -30.865 -33.955 1.00 41.59 466 SER A CA 1
ATOM 3898 C C . SER A 1 466 ? 13.694 -31.054 -35.485 1.00 41.59 466 SER A C 1
ATOM 3900 O O . SER A 1 466 ? 14.288 -32.036 -35.933 1.00 41.59 466 SER A O 1
ATOM 3902 N N . ASN A 1 467 ? 13.224 -30.118 -36.313 1.00 47.19 467 ASN A N 1
ATOM 3903 C CA . ASN A 1 467 ? 13.519 -30.036 -37.743 1.00 47.19 467 ASN A CA 1
ATOM 3904 C C . ASN A 1 467 ? 13.307 -28.602 -38.276 1.00 47.19 467 ASN A C 1
ATOM 3906 O O . ASN A 1 467 ? 12.509 -28.374 -39.187 1.00 47.19 467 ASN A O 1
ATOM 3910 N N . ILE A 1 468 ? 14.024 -27.613 -37.730 1.00 53.09 468 ILE A N 1
ATOM 3911 C CA . ILE A 1 468 ? 14.077 -26.277 -38.342 1.00 53.09 468 ILE A CA 1
ATOM 3912 C C . ILE A 1 468 ? 14.865 -26.378 -39.660 1.00 53.09 468 ILE A C 1
ATOM 3914 O O . ILE A 1 468 ? 16.082 -26.209 -39.711 1.00 53.09 468 ILE A O 1
ATOM 3918 N N . GLY A 1 469 ? 14.163 -26.690 -40.749 1.00 59.28 469 GLY A N 1
ATOM 3919 C CA . GLY A 1 469 ? 14.703 -26.594 -42.102 1.00 59.28 469 GLY A CA 1
ATOM 3920 C C . GLY A 1 469 ? 15.011 -25.141 -42.475 1.00 59.28 469 GLY A C 1
ATOM 3921 O O . GLY A 1 469 ? 14.474 -24.204 -41.882 1.00 59.28 469 GLY A O 1
ATOM 3922 N N . ILE A 1 470 ? 15.837 -24.941 -43.506 1.00 65.62 470 ILE A N 1
ATOM 3923 C CA . ILE A 1 470 ? 16.183 -23.609 -44.037 1.00 65.62 470 ILE A CA 1
ATOM 3924 C C . ILE A 1 470 ? 14.936 -22.742 -44.327 1.00 65.62 470 ILE A C 1
ATOM 3926 O O . ILE A 1 470 ? 14.955 -21.530 -44.119 1.00 65.62 470 ILE A O 1
ATOM 3930 N N . ASP A 1 471 ? 13.830 -23.382 -44.718 1.00 69.88 471 ASP A N 1
ATOM 3931 C CA . ASP A 1 471 ? 12.515 -22.770 -44.916 1.00 69.88 471 ASP A CA 1
ATOM 3932 C C . ASP A 1 471 ? 12.008 -22.027 -43.670 1.00 69.88 471 ASP A C 1
ATOM 3934 O O . ASP A 1 471 ? 11.480 -20.924 -43.786 1.00 69.88 471 ASP A O 1
ATOM 3938 N N . SER A 1 472 ? 12.181 -22.597 -42.476 1.00 64.12 472 SER A N 1
ATOM 3939 C CA . SER A 1 472 ? 11.741 -21.975 -41.223 1.00 64.12 472 SER A CA 1
ATOM 3940 C C . SER A 1 472 ? 12.640 -20.790 -40.844 1.00 64.12 472 SER A C 1
ATOM 3942 O O . SER A 1 472 ? 12.149 -19.717 -40.499 1.00 64.12 472 SER A O 1
ATOM 3944 N N . LEU A 1 473 ? 13.961 -20.918 -41.032 1.00 60.59 473 LEU A N 1
ATOM 3945 C CA . LEU A 1 473 ? 14.917 -19.840 -40.739 1.00 60.59 473 LEU A CA 1
ATOM 3946 C C . LEU A 1 473 ? 14.721 -18.614 -41.641 1.00 60.59 473 LEU A C 1
ATOM 3948 O O . LEU A 1 473 ? 14.716 -17.482 -41.153 1.00 60.59 473 LEU A O 1
ATOM 3952 N N . ILE A 1 474 ? 14.533 -18.832 -42.945 1.00 68.69 474 ILE A N 1
ATOM 3953 C CA . ILE A 1 474 ? 14.379 -17.758 -43.938 1.00 68.69 474 ILE A CA 1
ATOM 3954 C C . ILE A 1 474 ? 13.014 -17.085 -43.835 1.00 68.69 474 ILE A C 1
ATOM 3956 O O . ILE A 1 474 ? 12.917 -15.870 -44.006 1.00 68.69 474 ILE A O 1
ATOM 3960 N N . ASN A 1 475 ? 11.962 -17.847 -43.534 1.00 70.56 475 ASN A N 1
ATOM 3961 C CA . ASN A 1 475 ? 10.622 -17.289 -43.362 1.00 70.56 475 ASN A CA 1
ATOM 3962 C C . ASN A 1 475 ? 10.385 -16.735 -41.949 1.00 70.56 475 ASN A C 1
ATOM 3964 O O . ASN A 1 475 ? 9.332 -16.152 -41.698 1.00 70.56 475 ASN A O 1
ATOM 3968 N N . SER A 1 476 ? 11.356 -16.861 -41.037 1.00 66.75 476 SER A N 1
ATOM 3969 C CA . SER A 1 476 ? 11.253 -16.274 -39.703 1.00 66.75 476 SER A CA 1
ATOM 3970 C C . SER A 1 476 ? 11.156 -14.742 -39.769 1.00 66.75 476 SER A C 1
ATOM 3972 O O . SER A 1 476 ? 11.793 -14.069 -40.588 1.00 66.75 476 SER A O 1
ATOM 3974 N N . ASN A 1 477 ? 10.385 -14.153 -38.854 1.00 60.44 477 ASN A N 1
ATOM 3975 C CA . ASN A 1 477 ? 10.316 -12.695 -38.694 1.00 60.44 477 ASN A CA 1
ATOM 3976 C C . ASN A 1 477 ? 11.554 -12.109 -37.988 1.00 60.44 477 ASN A C 1
ATOM 3978 O O . ASN A 1 477 ? 11.586 -10.914 -37.714 1.00 60.44 477 ASN A O 1
ATOM 3982 N N . LYS A 1 478 ? 12.581 -12.923 -37.701 1.00 58.31 478 LYS A N 1
ATOM 3983 C CA . LYS A 1 478 ? 13.774 -12.525 -36.946 1.00 58.31 478 LYS A CA 1
ATOM 3984 C C . LYS A 1 478 ? 14.903 -12.100 -37.911 1.00 58.31 478 LYS A C 1
ATOM 3986 O O . LYS A 1 478 ? 15.455 -12.955 -38.606 1.00 58.31 478 LYS A O 1
ATOM 3991 N N . PRO A 1 479 ? 15.303 -10.809 -37.952 1.00 60.12 479 PRO A N 1
ATOM 3992 C CA . PRO A 1 479 ? 16.310 -10.303 -38.898 1.00 60.12 479 PRO A CA 1
ATOM 3993 C C . PRO A 1 479 ? 17.678 -10.996 -38.805 1.00 60.12 479 PRO A C 1
ATOM 3995 O O . PRO A 1 479 ? 18.338 -11.195 -39.821 1.00 60.12 479 PRO A O 1
ATOM 3998 N N . PHE A 1 480 ? 18.073 -11.426 -37.603 1.00 58.25 480 PHE A N 1
ATOM 3999 C CA . PHE A 1 480 ? 19.343 -12.116 -37.357 1.00 58.25 480 PHE A CA 1
ATOM 4000 C C . PHE A 1 480 ? 19.492 -13.417 -38.162 1.00 58.25 480 PHE A C 1
ATOM 4002 O O . PHE A 1 480 ? 20.527 -13.637 -38.788 1.00 58.25 480 PHE A O 1
ATOM 4009 N N . PHE A 1 481 ? 18.462 -14.272 -38.190 1.00 61.22 481 PHE A N 1
ATOM 4010 C CA . PHE A 1 481 ? 18.538 -15.550 -38.906 1.00 61.22 481 PHE A CA 1
ATOM 4011 C C . PHE A 1 481 ? 18.614 -15.351 -40.413 1.00 61.22 481 PHE A C 1
ATOM 4013 O O . PHE A 1 481 ? 19.401 -16.023 -41.079 1.00 61.22 481 PHE A O 1
ATOM 4020 N N . LYS A 1 482 ? 17.866 -14.377 -40.938 1.00 71.19 482 LYS A N 1
ATOM 4021 C CA . LYS A 1 482 ? 17.949 -13.979 -42.345 1.00 71.19 482 LYS A CA 1
ATOM 4022 C C . LYS A 1 482 ? 19.354 -13.511 -42.704 1.00 71.19 482 LYS A C 1
ATOM 4024 O O . LYS A 1 482 ? 19.866 -13.919 -43.742 1.00 71.19 482 LYS A O 1
ATOM 4029 N N . GLU A 1 483 ? 20.007 -12.728 -41.848 1.00 66.06 483 GLU A N 1
ATOM 4030 C CA . GLU A 1 483 ? 21.371 -12.245 -42.093 1.00 66.06 483 GLU A CA 1
ATOM 4031 C C . GLU A 1 483 ? 22.399 -13.380 -42.053 1.00 66.06 483 GLU A C 1
ATOM 4033 O O . GLU A 1 483 ? 23.199 -13.530 -42.975 1.00 66.06 483 GLU A O 1
ATOM 4038 N N . LEU A 1 484 ? 22.327 -14.235 -41.030 1.00 62.72 484 LEU A N 1
ATOM 4039 C CA . LEU A 1 484 ? 23.226 -15.375 -40.854 1.00 62.72 484 LEU A CA 1
ATOM 4040 C C . LEU A 1 484 ? 23.131 -16.364 -42.026 1.00 62.72 484 LEU A C 1
ATOM 4042 O O . LEU A 1 484 ? 24.149 -16.805 -42.565 1.00 62.72 484 LEU A O 1
ATOM 4046 N N . VAL A 1 485 ? 21.903 -16.687 -42.440 1.00 71.75 485 VAL A N 1
ATOM 4047 C CA . VAL A 1 485 ? 21.629 -17.571 -43.578 1.00 71.75 485 VAL A CA 1
ATOM 4048 C C . VAL A 1 485 ? 22.085 -16.916 -44.880 1.00 71.75 485 VAL A C 1
ATOM 4050 O O . VAL A 1 485 ? 22.780 -17.559 -45.665 1.00 71.75 485 VAL A O 1
ATOM 4053 N N . SER A 1 486 ? 21.810 -15.623 -45.072 1.00 76.50 486 SER A N 1
ATOM 4054 C CA . SER A 1 486 ? 22.269 -14.885 -46.255 1.00 76.50 486 SER A CA 1
ATOM 4055 C C . SER A 1 486 ? 23.792 -14.869 -46.373 1.00 76.50 486 SER A C 1
ATOM 4057 O O . SER A 1 486 ? 24.293 -14.974 -47.482 1.00 76.50 486 SER A O 1
ATOM 4059 N N . LEU A 1 487 ? 24.534 -14.808 -45.263 1.00 64.75 487 LEU A N 1
ATOM 4060 C CA . LEU A 1 487 ? 26.000 -14.721 -45.254 1.00 64.75 487 LEU A CA 1
ATOM 4061 C C . LEU A 1 487 ? 26.732 -16.055 -45.418 1.00 64.75 487 LEU A C 1
ATOM 4063 O O . LEU A 1 487 ? 27.866 -16.080 -45.903 1.00 64.75 487 LEU A O 1
ATOM 4067 N N . HIS A 1 488 ? 26.141 -17.156 -44.955 1.00 59.22 488 HIS A N 1
ATOM 4068 C CA . HIS A 1 488 ? 26.892 -18.399 -44.766 1.00 59.22 488 HIS A CA 1
ATOM 4069 C C . HIS A 1 488 ? 26.215 -19.647 -45.317 1.00 59.22 488 HIS A C 1
ATOM 4071 O O . HIS A 1 488 ? 26.884 -20.675 -45.438 1.00 59.22 488 HIS A O 1
ATOM 4077 N N . TYR A 1 489 ? 24.930 -19.606 -45.670 1.00 67.12 489 TYR A N 1
ATOM 4078 C CA . TYR A 1 489 ? 24.264 -20.799 -46.176 1.00 67.12 489 TYR A CA 1
ATOM 4079 C C . TYR A 1 489 ? 24.740 -21.125 -47.606 1.00 67.12 489 TYR A C 1
ATOM 4081 O O . TYR A 1 489 ? 24.815 -20.220 -48.444 1.00 67.12 489 TYR A O 1
ATOM 4089 N N . PRO A 1 490 ? 25.092 -22.389 -47.904 1.00 70.00 490 PRO A N 1
ATOM 4090 C CA . PRO A 1 490 ? 25.531 -22.815 -49.229 1.00 70.00 490 PRO A CA 1
ATOM 4091 C C . PRO A 1 490 ? 24.327 -23.040 -50.144 1.00 70.00 490 PRO A C 1
ATOM 4093 O O . PRO A 1 490 ? 23.943 -24.175 -50.415 1.00 70.00 490 PRO A O 1
ATOM 4096 N N . PHE A 1 491 ? 23.698 -21.953 -50.581 1.00 73.94 491 PHE A N 1
ATOM 4097 C CA . PHE A 1 491 ? 22.505 -22.053 -51.408 1.00 73.94 491 PHE A CA 1
ATOM 4098 C C . PHE A 1 491 ? 22.800 -22.710 -52.758 1.00 73.94 491 PHE A C 1
ATOM 4100 O O . PHE A 1 491 ? 23.714 -22.307 -53.481 1.00 73.94 491 PHE A O 1
ATOM 4107 N N . SER A 1 492 ? 21.951 -23.656 -53.145 1.00 79.56 492 SER A N 1
ATOM 4108 C CA . SER A 1 492 ? 21.780 -24.017 -54.550 1.00 79.56 492 SER A CA 1
ATOM 4109 C C . SER A 1 492 ? 21.123 -22.872 -55.326 1.00 79.56 492 SER A C 1
ATOM 4111 O O . SER A 1 492 ? 20.479 -21.981 -54.762 1.00 79.56 492 SER A O 1
ATOM 4113 N N . LYS A 1 493 ? 21.243 -22.906 -56.653 1.00 74.88 493 LYS A N 1
ATOM 4114 C CA . LYS A 1 493 ? 20.609 -21.913 -57.527 1.00 74.88 493 LYS A CA 1
ATOM 4115 C C . LYS A 1 493 ? 19.086 -21.916 -57.373 1.00 74.88 493 LYS A C 1
ATOM 4117 O O . LYS A 1 493 ? 18.466 -20.856 -57.351 1.00 74.88 493 LYS A O 1
ATOM 4122 N N . GLU A 1 494 ? 18.491 -23.094 -57.222 1.00 78.69 494 GLU A N 1
ATOM 4123 C CA . GLU A 1 494 ? 17.060 -23.281 -56.999 1.00 78.69 494 GLU A CA 1
ATOM 4124 C C . GLU A 1 494 ? 16.610 -22.671 -55.664 1.00 78.69 494 GLU A C 1
ATOM 4126 O O . GLU A 1 494 ? 15.566 -22.021 -55.607 1.00 78.69 494 GLU A O 1
ATOM 4131 N N . GLU A 1 495 ? 17.407 -22.819 -54.603 1.00 79.88 495 GLU A N 1
ATOM 4132 C CA . GLU A 1 495 ? 17.135 -22.194 -53.304 1.00 79.88 495 GLU A CA 1
ATOM 4133 C C . GLU A 1 495 ? 17.305 -20.672 -53.352 1.00 79.88 495 GLU A C 1
ATOM 4135 O O . GLU A 1 495 ? 16.474 -19.963 -52.791 1.00 79.88 495 GLU A O 1
ATOM 4140 N N . LEU A 1 496 ? 18.315 -20.146 -54.057 1.00 79.81 496 LEU A N 1
ATOM 4141 C CA . LEU A 1 496 ? 18.459 -18.697 -54.253 1.00 79.81 496 LEU A CA 1
ATOM 4142 C C . LEU A 1 496 ? 17.254 -18.113 -54.973 1.00 79.81 496 LEU A C 1
ATOM 4144 O O . LEU A 1 496 ? 16.759 -17.072 -54.564 1.00 79.81 496 LEU A O 1
ATOM 4148 N N . ILE A 1 497 ? 16.755 -18.791 -56.009 1.00 79.19 497 ILE A N 1
ATOM 4149 C CA . ILE A 1 497 ? 15.531 -18.389 -56.709 1.00 79.19 497 ILE A CA 1
ATOM 4150 C C . ILE A 1 497 ? 14.331 -18.426 -55.757 1.00 79.19 497 ILE A C 1
ATOM 4152 O O . ILE A 1 497 ? 13.530 -17.494 -55.753 1.00 79.19 497 ILE A O 1
ATOM 4156 N N . LYS A 1 498 ? 14.205 -19.489 -54.955 1.00 83.38 498 LYS A N 1
ATOM 4157 C CA . LYS A 1 498 ? 13.080 -19.691 -54.032 1.00 83.38 498 LYS A CA 1
ATOM 4158 C C . LYS A 1 498 ? 13.042 -18.647 -52.915 1.00 83.38 498 LYS A C 1
ATOM 4160 O O . LYS A 1 498 ? 11.964 -18.191 -52.551 1.00 83.38 498 LYS A O 1
ATOM 4165 N N . TYR A 1 499 ? 14.196 -18.301 -52.356 1.00 84.19 499 TYR A N 1
ATOM 4166 C CA . TYR A 1 499 ? 14.294 -17.469 -51.159 1.00 84.19 499 TYR A CA 1
ATOM 4167 C C . TYR A 1 499 ? 14.697 -16.029 -51.435 1.00 84.19 499 TYR A C 1
ATOM 4169 O O . TYR A 1 499 ? 14.767 -15.263 -50.481 1.00 84.19 499 TYR A O 1
ATOM 4177 N N . TRP A 1 500 ? 14.949 -15.664 -52.697 1.00 83.75 500 TRP A N 1
ATOM 4178 C CA . TRP A 1 500 ? 15.561 -14.394 -53.086 1.00 83.75 500 TRP A CA 1
ATOM 4179 C C . TRP A 1 500 ? 15.008 -13.213 -52.295 1.00 83.75 500 TRP A C 1
ATOM 4181 O O . TRP A 1 500 ? 15.777 -12.544 -51.615 1.00 83.75 500 TRP A O 1
ATOM 4191 N N . ASP A 1 501 ? 13.691 -13.004 -52.318 1.00 81.44 501 ASP A N 1
ATOM 4192 C CA . ASP A 1 501 ? 13.019 -11.838 -51.725 1.00 81.44 501 ASP A CA 1
ATOM 4193 C C . ASP A 1 501 ? 13.039 -11.812 -50.183 1.00 81.44 501 ASP A C 1
ATOM 4195 O O . ASP A 1 501 ? 12.775 -10.775 -49.573 1.00 81.44 501 ASP A O 1
ATOM 4199 N N . ASN A 1 502 ? 13.387 -12.935 -49.547 1.00 80.75 502 ASN A N 1
ATOM 4200 C CA . ASN A 1 502 ? 13.454 -13.090 -48.093 1.00 80.75 502 ASN A CA 1
ATOM 4201 C C . ASN A 1 502 ? 14.892 -13.003 -47.547 1.00 80.75 502 ASN A C 1
ATOM 4203 O O . ASN A 1 502 ? 15.080 -13.009 -46.326 1.00 80.75 502 ASN A O 1
ATOM 4207 N N . LEU A 1 503 ? 15.899 -12.930 -48.426 1.00 80.50 503 LEU A N 1
ATOM 4208 C CA . LEU A 1 503 ? 17.312 -12.811 -48.065 1.00 80.50 503 LEU A CA 1
ATOM 4209 C C . LEU A 1 503 ? 17.718 -11.348 -47.854 1.00 80.50 503 LEU A C 1
ATOM 4211 O O . LEU A 1 503 ? 17.166 -10.420 -48.443 1.00 80.50 503 LEU A O 1
ATOM 4215 N N . ILE A 1 504 ? 18.725 -11.143 -47.009 1.00 77.94 504 ILE A N 1
ATOM 4216 C CA . ILE A 1 504 ? 19.341 -9.835 -46.794 1.00 77.94 504 ILE A CA 1
ATOM 4217 C C . ILE A 1 504 ? 20.489 -9.713 -47.776 1.00 77.94 504 ILE A C 1
ATOM 4219 O O . ILE A 1 504 ? 21.428 -10.495 -47.719 1.00 77.94 504 ILE A O 1
ATOM 4223 N N . TYR A 1 505 ? 20.420 -8.738 -48.674 1.00 71.38 505 TYR A N 1
ATOM 4224 C CA . TYR A 1 505 ? 21.361 -8.601 -49.781 1.00 71.38 505 TYR A CA 1
ATOM 4225 C C . TYR A 1 505 ? 22.716 -8.004 -49.354 1.00 71.38 505 TYR A C 1
ATOM 4227 O O . TYR A 1 505 ? 23.767 -8.507 -49.747 1.00 71.38 505 TYR A O 1
ATOM 4235 N N . GLY A 1 506 ? 22.724 -7.027 -48.451 1.00 64.31 506 GLY A N 1
ATOM 4236 C CA . GLY A 1 506 ? 23.947 -6.315 -48.074 1.00 64.31 506 GLY A CA 1
ATOM 4237 C C . GLY A 1 506 ? 24.489 -5.436 -49.208 1.00 64.31 506 GLY A C 1
ATOM 4238 O O . GLY A 1 506 ? 24.230 -5.686 -50.385 1.00 64.31 506 GLY A O 1
ATOM 4239 N N . ASP A 1 507 ? 25.265 -4.418 -48.856 1.00 58.56 507 ASP A N 1
ATOM 4240 C CA . ASP A 1 507 ? 25.831 -3.454 -49.800 1.00 58.56 507 ASP A CA 1
ATOM 4241 C C . ASP A 1 507 ? 27.338 -3.695 -49.961 1.00 58.56 507 ASP A C 1
ATOM 4243 O O . ASP A 1 507 ? 28.106 -3.626 -48.995 1.00 58.56 507 ASP A O 1
ATOM 4247 N N . ALA A 1 508 ? 27.784 -3.964 -51.190 1.00 47.91 508 ALA A N 1
ATOM 4248 C CA . ALA A 1 508 ? 29.201 -4.067 -51.530 1.00 47.91 508 ALA A CA 1
ATOM 4249 C C . ALA A 1 508 ? 29.692 -2.725 -52.097 1.00 47.91 508 ALA A C 1
ATOM 4251 O O . ALA A 1 508 ? 29.412 -2.394 -53.248 1.00 47.91 508 ALA A O 1
ATOM 4252 N N . TYR A 1 509 ? 30.422 -1.941 -51.300 1.00 51.28 509 TYR A N 1
ATOM 4253 C CA . TYR A 1 509 ? 31.018 -0.685 -51.766 1.00 51.28 509 TYR A CA 1
ATOM 4254 C C . TYR A 1 509 ? 32.435 -0.905 -52.309 1.00 51.28 509 TYR A C 1
ATOM 4256 O O . TYR A 1 509 ? 33.282 -1.495 -51.640 1.00 51.28 509 TYR A O 1
ATOM 4264 N N . TYR A 1 510 ? 32.714 -0.341 -53.487 1.00 38.50 510 TYR A N 1
ATOM 4265 C CA . TYR A 1 510 ? 34.073 -0.064 -53.951 1.00 38.50 510 TYR A CA 1
ATOM 4266 C C . TYR A 1 510 ? 34.432 1.379 -53.587 1.00 38.50 510 TYR A C 1
ATOM 4268 O O . TYR A 1 510 ? 33.860 2.317 -54.139 1.00 38.50 510 TYR A O 1
ATOM 4276 N N . SER A 1 511 ? 35.400 1.585 -52.691 1.00 29.97 511 SER A N 1
ATOM 4277 C CA . SER A 1 511 ? 36.024 2.901 -52.528 1.00 29.97 511 SER A CA 1
ATOM 4278 C C . SER A 1 511 ? 37.095 3.088 -53.607 1.00 29.97 511 SER A C 1
ATOM 4280 O O . SER A 1 511 ? 38.289 2.937 -53.354 1.00 29.97 511 SER A O 1
ATOM 4282 N N . THR A 1 512 ? 36.696 3.406 -54.832 1.00 29.92 512 THR A N 1
ATOM 4283 C CA . THR A 1 512 ? 37.586 4.190 -55.694 1.00 29.92 512 THR A CA 1
ATOM 4284 C C . THR A 1 512 ? 37.276 5.643 -55.416 1.00 29.92 512 THR A C 1
ATOM 4286 O O . THR A 1 512 ? 36.125 6.045 -55.549 1.00 29.92 512 THR A O 1
ATOM 4289 N N . SER A 1 513 ? 38.284 6.390 -54.976 1.00 31.83 513 SER A N 1
ATOM 4290 C CA . SER A 1 513 ? 38.246 7.806 -54.617 1.00 31.83 513 SER A CA 1
ATOM 4291 C C . SER A 1 513 ? 37.552 8.652 -55.693 1.00 31.83 513 SER A C 1
ATOM 4293 O O . SER A 1 513 ? 38.196 9.195 -56.586 1.00 31.83 513 SER A O 1
ATOM 4295 N N . LEU A 1 514 ? 36.226 8.755 -55.625 1.00 33.97 514 LEU A N 1
ATOM 4296 C CA . LEU A 1 514 ? 35.448 9.739 -56.359 1.00 33.97 514 LEU A CA 1
ATOM 4297 C C . LEU A 1 514 ? 35.543 11.016 -55.535 1.00 33.97 514 LEU A C 1
ATOM 4299 O O . LEU A 1 514 ? 34.977 11.114 -54.449 1.00 33.97 514 LEU A O 1
ATOM 4303 N N . GLY A 1 515 ? 36.366 11.945 -56.005 1.00 36.84 515 GLY A N 1
ATOM 4304 C CA . GLY A 1 515 ? 36.718 13.163 -55.290 1.00 36.84 515 GLY A CA 1
ATOM 4305 C C . GLY A 1 515 ? 35.603 14.199 -55.196 1.00 36.84 515 GLY A C 1
ATOM 4306 O O . GLY A 1 515 ? 35.901 15.340 -55.504 1.00 36.84 515 GLY A O 1
ATOM 4307 N N . ASP A 1 516 ? 34.373 13.837 -54.806 1.00 36.41 516 ASP A N 1
ATOM 4308 C CA . ASP A 1 516 ? 33.344 14.834 -54.449 1.00 36.41 516 ASP A CA 1
ATOM 4309 C C . ASP A 1 516 ? 32.088 14.293 -53.723 1.00 36.41 516 ASP A C 1
ATOM 4311 O O . ASP A 1 516 ? 31.001 14.858 -53.836 1.00 36.41 516 ASP A O 1
ATOM 4315 N N . THR A 1 517 ? 32.187 13.225 -52.923 1.00 37.38 517 THR A N 1
ATOM 4316 C CA . THR A 1 517 ? 31.086 12.880 -51.999 1.00 37.38 517 THR A CA 1
ATOM 4317 C C . THR A 1 517 ? 31.594 12.711 -50.572 1.00 37.38 517 THR A C 1
ATOM 4319 O O . THR A 1 517 ? 32.130 11.664 -50.219 1.00 37.38 517 THR A O 1
ATOM 4322 N N . ASP A 1 518 ? 31.354 13.721 -49.730 1.00 36.03 518 ASP A N 1
ATOM 4323 C CA . ASP A 1 518 ? 31.580 13.742 -48.268 1.00 36.03 518 ASP A CA 1
ATOM 4324 C C . ASP A 1 518 ? 30.714 12.724 -47.484 1.00 36.03 518 ASP A C 1
ATOM 4326 O O . ASP A 1 518 ? 30.528 12.830 -46.272 1.00 36.03 518 ASP A O 1
ATOM 4330 N N . THR A 1 519 ? 30.141 11.724 -48.154 1.00 38.50 519 THR A N 1
ATOM 4331 C CA . THR A 1 519 ? 29.239 10.735 -47.557 1.00 38.50 519 THR A CA 1
ATOM 4332 C C . THR A 1 519 ? 29.900 9.362 -47.553 1.00 38.50 519 THR A C 1
ATOM 4334 O O . THR A 1 519 ? 29.881 8.622 -48.533 1.00 38.50 519 THR A O 1
ATOM 4337 N N . THR A 1 520 ? 30.504 9.010 -46.421 1.00 37.41 520 THR A N 1
ATOM 4338 C CA . THR A 1 520 ? 30.940 7.646 -46.113 1.00 37.41 520 THR A CA 1
ATOM 4339 C C . THR A 1 520 ? 29.735 6.822 -45.663 1.00 37.41 520 THR A C 1
ATOM 4341 O O . THR A 1 520 ? 29.219 7.008 -44.563 1.00 37.41 520 THR A O 1
ATOM 4344 N N . TYR A 1 521 ? 29.288 5.890 -46.503 1.00 40.44 521 TYR A N 1
ATOM 4345 C CA . TYR A 1 521 ? 28.291 4.888 -46.123 1.00 40.44 521 TYR A CA 1
ATOM 4346 C C . TYR A 1 521 ? 28.985 3.683 -45.481 1.00 40.44 521 TYR A C 1
ATOM 4348 O O . TYR A 1 521 ? 30.032 3.239 -45.954 1.00 40.44 521 TYR A O 1
ATOM 4356 N N . GLN A 1 522 ? 28.425 3.153 -44.392 1.00 38.91 522 GLN A N 1
ATOM 4357 C CA . GLN A 1 522 ? 28.932 1.909 -43.813 1.00 38.91 522 GLN A CA 1
ATOM 4358 C C . GLN A 1 522 ? 28.419 0.710 -44.624 1.00 38.91 522 GLN A C 1
ATOM 4360 O O . GLN A 1 522 ? 27.223 0.660 -44.915 1.00 38.91 522 GLN A O 1
ATOM 4365 N N . PRO A 1 523 ? 29.285 -0.251 -44.997 1.00 45.06 523 PRO A N 1
ATOM 4366 C CA . PRO A 1 523 ? 28.849 -1.455 -45.692 1.00 45.06 523 PRO A CA 1
ATOM 4367 C C . PRO A 1 523 ? 27.894 -2.260 -44.807 1.00 45.06 523 PRO A C 1
ATOM 4369 O O . PRO A 1 523 ? 28.136 -2.430 -43.610 1.00 45.06 523 PRO A O 1
ATOM 4372 N N . SER A 1 524 ? 26.817 -2.767 -45.403 1.00 50.56 524 SER A N 1
ATOM 4373 C CA . SER A 1 524 ? 25.878 -3.666 -44.737 1.00 50.56 524 SER A CA 1
ATOM 4374 C C . SER A 1 524 ? 26.171 -5.112 -45.147 1.00 50.56 524 SER A C 1
ATOM 4376 O O . SER A 1 524 ? 26.417 -5.412 -46.317 1.00 50.56 524 SER A O 1
ATOM 4378 N N . PHE A 1 525 ? 26.203 -6.021 -44.173 1.00 53.72 525 PHE A N 1
ATOM 4379 C CA . PHE A 1 525 ? 26.440 -7.440 -44.427 1.00 53.72 525 PHE A CA 1
ATOM 4380 C C . PHE A 1 525 ? 25.182 -8.112 -44.993 1.00 53.72 525 PHE A C 1
ATOM 4382 O O . PHE A 1 525 ? 24.056 -7.780 -44.625 1.00 53.72 525 PHE A O 1
ATOM 4389 N N . GLY A 1 526 ? 25.380 -9.063 -45.904 1.00 66.75 526 GLY A N 1
ATOM 4390 C CA . GLY A 1 526 ? 24.303 -9.802 -46.553 1.00 66.75 526 GLY A CA 1
ATOM 4391 C C . GLY A 1 526 ? 24.817 -10.744 -47.640 1.00 66.75 526 GLY A C 1
ATOM 4392 O O . GLY A 1 526 ? 26.000 -11.076 -47.682 1.00 66.75 526 GLY A O 1
ATOM 4393 N N . LEU A 1 527 ? 23.923 -11.176 -48.522 1.00 71.25 527 LEU A N 1
ATOM 4394 C CA . LEU A 1 527 ? 24.128 -12.176 -49.561 1.00 71.25 527 LEU A CA 1
ATOM 4395 C C . LEU A 1 527 ? 25.357 -11.901 -50.433 1.00 71.25 527 LEU A C 1
ATOM 4397 O O . LEU A 1 527 ? 26.073 -12.847 -50.747 1.00 71.25 527 LEU A O 1
ATOM 4401 N N . CYS A 1 528 ? 25.663 -10.637 -50.762 1.00 65.69 528 CYS A N 1
ATOM 4402 C CA . CYS A 1 528 ? 26.854 -10.273 -51.552 1.00 65.69 528 CYS A CA 1
ATOM 4403 C C . CYS A 1 528 ? 28.193 -10.672 -50.913 1.00 65.69 528 CYS A C 1
ATOM 4405 O O . CYS A 1 528 ? 29.202 -10.742 -51.613 1.00 65.69 528 CYS A O 1
ATOM 4407 N N . TRP A 1 529 ? 28.199 -10.970 -49.613 1.00 55.94 529 TRP A N 1
ATOM 4408 C CA . TRP A 1 529 ? 29.368 -11.422 -48.857 1.00 55.94 529 TRP A CA 1
ATOM 4409 C C . TRP A 1 529 ? 29.411 -12.946 -48.659 1.00 55.94 529 TRP A C 1
ATOM 4411 O O . TRP A 1 529 ? 30.321 -13.465 -48.006 1.00 55.94 529 TRP A O 1
ATOM 4421 N N . ASN A 1 530 ? 28.452 -13.687 -49.221 1.00 65.25 530 ASN A N 1
ATOM 4422 C CA . ASN A 1 530 ? 28.389 -15.136 -49.093 1.00 65.25 530 ASN A CA 1
ATOM 4423 C C . ASN A 1 530 ? 29.330 -15.830 -50.079 1.00 65.25 530 ASN A C 1
ATOM 4425 O O . ASN A 1 530 ? 29.064 -15.935 -51.276 1.00 65.25 530 ASN A O 1
ATOM 4429 N N . LYS A 1 531 ? 30.428 -16.361 -49.538 1.00 59.44 531 LYS A N 1
ATOM 4430 C CA . LYS A 1 531 ? 31.462 -17.085 -50.292 1.00 59.44 531 LYS A CA 1
ATOM 4431 C C . LYS A 1 531 ? 31.005 -18.428 -50.874 1.00 59.44 531 LYS A C 1
ATOM 4433 O O . LYS A 1 531 ? 31.732 -19.008 -51.672 1.00 59.44 531 LYS A O 1
ATOM 4438 N N . ASN A 1 532 ? 29.865 -18.952 -50.422 1.00 62.12 532 ASN A N 1
ATOM 4439 C CA . ASN A 1 532 ? 29.348 -20.245 -50.863 1.00 62.12 532 ASN A CA 1
ATOM 4440 C C . ASN A 1 532 ? 28.435 -20.119 -52.095 1.00 62.12 532 ASN A C 1
ATOM 4442 O O . ASN A 1 532 ? 27.931 -21.131 -52.574 1.00 62.12 532 ASN A O 1
ATOM 4446 N N . ILE A 1 533 ? 28.215 -18.899 -52.597 1.00 65.62 533 ILE A N 1
ATOM 4447 C CA . ILE A 1 533 ? 27.420 -18.626 -53.795 1.00 65.62 533 ILE A CA 1
ATOM 4448 C C . ILE A 1 533 ? 28.358 -18.416 -54.982 1.00 65.62 533 ILE A C 1
ATOM 4450 O O . ILE A 1 533 ? 29.243 -17.561 -54.939 1.00 65.62 533 ILE A O 1
ATOM 4454 N N . ASP A 1 534 ? 28.133 -19.170 -56.057 1.00 68.12 534 ASP A N 1
ATOM 4455 C CA . ASP A 1 534 ? 28.760 -18.894 -57.347 1.00 68.12 534 ASP A CA 1
ATOM 4456 C C . ASP A 1 534 ? 27.955 -17.822 -58.084 1.00 68.12 534 ASP A C 1
ATOM 4458 O O . ASP A 1 534 ? 26.808 -18.039 -58.478 1.00 68.12 534 ASP A O 1
ATOM 4462 N N . TRP A 1 535 ? 28.545 -16.641 -58.236 1.00 65.00 535 TRP A N 1
ATOM 4463 C CA . TRP A 1 535 ? 27.885 -15.483 -58.826 1.00 65.00 535 TRP A CA 1
ATOM 4464 C C . TRP A 1 535 ? 27.953 -15.534 -60.346 1.00 65.00 535 TRP A C 1
ATOM 4466 O O . TRP A 1 535 ? 28.809 -14.921 -60.988 1.00 65.00 535 TRP A O 1
ATOM 4476 N N . ASP A 1 536 ? 27.023 -16.295 -60.915 1.00 64.38 536 ASP A N 1
ATOM 4477 C CA . ASP A 1 536 ? 26.833 -16.386 -62.354 1.00 64.38 536 ASP A CA 1
ATOM 4478 C C . ASP A 1 536 ? 26.183 -15.120 -62.945 1.00 64.38 536 ASP A C 1
ATOM 4480 O O . ASP A 1 536 ? 25.711 -14.220 -62.247 1.00 64.38 536 ASP A O 1
ATOM 4484 N N . SER A 1 537 ? 26.128 -15.047 -64.277 1.00 59.09 537 SER A N 1
ATOM 4485 C CA . SER A 1 537 ? 25.556 -13.895 -64.983 1.00 59.09 537 SER A CA 1
ATOM 4486 C C . SER A 1 537 ? 24.084 -13.629 -64.647 1.00 59.09 537 SER A C 1
ATOM 4488 O O . SER A 1 537 ? 23.627 -12.500 -64.808 1.00 59.09 537 SER A O 1
ATOM 4490 N N . TRP A 1 538 ? 23.331 -14.643 -64.203 1.00 72.44 538 TRP A N 1
ATOM 4491 C CA . TRP A 1 538 ? 21.932 -14.487 -63.805 1.00 72.44 538 TRP A CA 1
ATOM 4492 C C . TRP A 1 538 ? 21.828 -13.824 -62.424 1.00 72.44 538 TRP A C 1
ATOM 4494 O O . TRP A 1 538 ? 21.084 -12.852 -62.282 1.00 72.44 538 TRP A O 1
ATOM 4504 N N . LEU A 1 539 ? 22.625 -14.268 -61.446 1.00 63.84 539 LEU A N 1
ATOM 4505 C CA . LEU A 1 539 ? 22.720 -13.645 -60.120 1.00 63.84 539 LEU A CA 1
ATOM 4506 C C . LEU A 1 539 ? 23.264 -12.217 -60.201 1.00 63.84 539 LEU A C 1
ATOM 4508 O O . LEU A 1 539 ? 22.684 -11.301 -59.620 1.00 63.84 539 LEU A O 1
ATOM 4512 N N . SER A 1 540 ? 24.329 -12.001 -60.978 1.00 58.50 540 SER A N 1
ATOM 4513 C CA . SER A 1 540 ? 24.875 -10.660 -61.214 1.00 58.50 540 SER A CA 1
ATOM 4514 C C . SER A 1 540 ? 23.864 -9.746 -61.913 1.00 58.50 540 SER A C 1
ATOM 4516 O O . SER A 1 540 ? 23.744 -8.579 -61.555 1.00 58.50 540 SER A O 1
ATOM 4518 N N . GLY A 1 541 ? 23.087 -10.268 -62.869 1.00 59.25 541 GLY A N 1
ATOM 4519 C CA . GLY A 1 541 ? 22.024 -9.515 -63.540 1.00 59.25 541 GLY A CA 1
ATOM 4520 C C . GLY A 1 541 ? 20.873 -9.135 -62.604 1.00 59.25 541 GLY A C 1
ATOM 4521 O O . GLY A 1 541 ? 20.358 -8.025 -62.687 1.00 59.25 541 GLY A O 1
ATOM 4522 N N . LYS A 1 542 ? 20.502 -10.011 -61.663 1.00 61.78 542 LYS A N 1
ATOM 4523 C CA . LYS A 1 542 ? 19.517 -9.705 -60.610 1.00 61.78 542 LYS A CA 1
ATOM 4524 C C . LYS A 1 542 ? 20.011 -8.663 -59.606 1.00 61.78 542 LYS A C 1
ATOM 4526 O O . LYS A 1 542 ? 19.191 -7.954 -59.036 1.00 61.78 542 LYS A O 1
ATOM 4531 N N . TRP A 1 543 ? 21.324 -8.577 -59.408 1.00 59.03 543 TRP A N 1
ATOM 4532 C CA . TRP A 1 543 ? 21.957 -7.624 -58.498 1.00 59.03 543 TRP A CA 1
ATOM 4533 C C . TRP A 1 543 ? 22.129 -6.219 -59.090 1.00 59.03 543 TRP A C 1
ATOM 4535 O O . TRP A 1 543 ? 22.016 -5.230 -58.374 1.00 59.03 543 TRP A O 1
ATOM 4545 N N . VAL A 1 544 ? 22.433 -6.131 -60.392 1.00 50.91 544 VAL A N 1
ATOM 4546 C CA . VAL A 1 544 ? 22.946 -4.906 -61.040 1.00 50.91 544 VAL A CA 1
ATOM 4547 C C . VAL A 1 544 ? 21.897 -4.151 -61.873 1.00 50.91 544 VAL A C 1
ATOM 4549 O O . VAL A 1 544 ? 22.129 -2.999 -62.225 1.00 50.91 544 VAL A O 1
ATOM 4552 N N . TYR A 1 545 ? 20.740 -4.730 -62.207 1.00 40.19 545 TYR A N 1
ATOM 4553 C CA . TYR A 1 545 ? 19.898 -4.158 -63.268 1.00 40.19 545 TYR A CA 1
ATOM 4554 C C . TYR A 1 545 ? 18.714 -3.304 -62.775 1.00 40.19 545 TYR A C 1
ATOM 4556 O O . TYR A 1 545 ? 17.643 -3.822 -62.462 1.00 40.19 545 TYR A O 1
ATOM 4564 N N . PHE A 1 546 ? 18.894 -1.980 -62.808 1.00 39.47 546 PHE A N 1
ATOM 4565 C CA . PHE A 1 546 ? 17.824 -1.010 -63.063 1.00 39.47 546 PHE A CA 1
ATOM 4566 C C . PHE A 1 546 ? 18.380 0.060 -64.020 1.00 39.47 546 PHE A C 1
ATOM 4568 O O . PHE A 1 546 ? 19.174 0.906 -63.612 1.00 39.47 546 PHE A O 1
ATOM 4575 N N . ASP A 1 547 ? 18.021 -0.022 -65.305 1.00 43.16 547 ASP A N 1
ATOM 4576 C CA . ASP A 1 547 ? 18.275 1.025 -66.301 1.00 43.16 547 ASP A CA 1
ATOM 4577 C C . ASP A 1 547 ? 17.047 1.951 -66.338 1.00 43.16 547 ASP A C 1
ATOM 4579 O O . ASP A 1 547 ? 15.981 1.523 -66.788 1.00 43.16 547 ASP A O 1
ATOM 4583 N N . PRO A 1 548 ? 17.139 3.200 -65.853 1.00 37.72 548 PRO A N 1
ATOM 4584 C CA . PRO A 1 548 ? 16.021 4.137 -65.910 1.00 37.72 548 PRO A CA 1
ATOM 4585 C C . PRO A 1 548 ? 15.642 4.582 -67.338 1.00 37.72 548 PRO A C 1
ATOM 4587 O O . PRO A 1 548 ? 14.647 5.288 -67.481 1.00 37.72 548 PRO A O 1
ATOM 4590 N N . ASN A 1 549 ? 16.381 4.181 -68.384 1.00 38.94 549 ASN A N 1
ATOM 4591 C CA . ASN A 1 549 ? 16.103 4.516 -69.787 1.00 38.94 549 ASN A CA 1
ATOM 4592 C C . ASN A 1 549 ? 15.725 3.309 -70.673 1.00 38.94 549 ASN A C 1
ATOM 4594 O O . ASN A 1 549 ? 15.589 3.475 -71.886 1.00 38.94 549 ASN A O 1
ATOM 4598 N N . ASP A 1 550 ? 15.540 2.110 -70.111 1.00 40.97 550 ASP A N 1
ATOM 4599 C CA . ASP A 1 550 ? 15.109 0.939 -70.886 1.00 40.97 550 ASP A CA 1
ATOM 4600 C C . ASP A 1 550 ? 13.575 0.940 -71.054 1.00 40.97 550 ASP A C 1
ATOM 4602 O O . ASP A 1 550 ? 12.812 0.596 -70.145 1.00 40.97 550 ASP A O 1
ATOM 4606 N N . ASP A 1 551 ? 13.112 1.349 -72.240 1.00 40.12 551 ASP A N 1
ATOM 4607 C CA . ASP A 1 551 ? 11.695 1.529 -72.616 1.00 40.12 551 ASP A CA 1
ATOM 4608 C C . ASP A 1 551 ? 10.829 0.254 -72.491 1.00 40.12 551 ASP A C 1
ATOM 4610 O O . ASP A 1 551 ? 9.606 0.305 -72.632 1.00 40.12 551 ASP A O 1
ATOM 4614 N N . ILE A 1 552 ? 11.423 -0.910 -72.206 1.00 40.78 552 ILE A N 1
ATOM 4615 C CA . ILE A 1 552 ? 10.718 -2.199 -72.167 1.00 40.78 552 ILE A CA 1
ATOM 4616 C C . ILE A 1 552 ? 10.097 -2.508 -70.785 1.00 40.78 552 ILE A C 1
ATOM 4618 O O . ILE A 1 552 ? 9.217 -3.365 -70.697 1.00 40.78 552 ILE A O 1
ATOM 4622 N N . ASN A 1 553 ? 10.454 -1.795 -69.707 1.00 42.31 553 ASN A N 1
ATOM 4623 C CA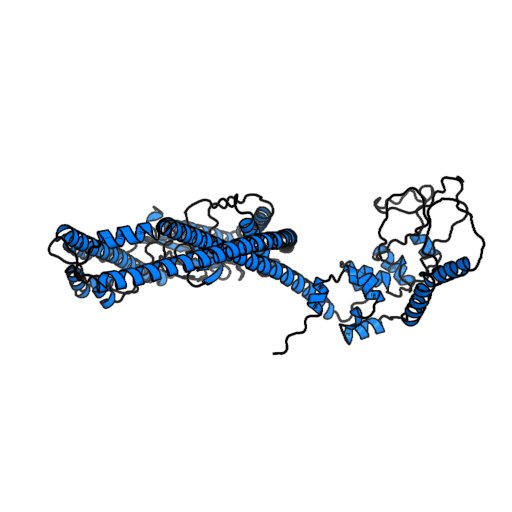 . ASN A 1 553 ? 10.024 -2.147 -68.338 1.00 42.31 553 ASN A CA 1
ATOM 4624 C C . ASN A 1 553 ? 9.220 -1.076 -67.572 1.00 42.31 553 ASN A C 1
ATOM 4626 O O . ASN A 1 553 ? 9.098 -1.161 -66.351 1.00 42.31 553 ASN A O 1
ATOM 4630 N N . GLN A 1 554 ? 8.569 -0.127 -68.253 1.00 36.06 554 GLN A N 1
ATOM 4631 C CA . GLN A 1 554 ? 7.787 0.948 -67.605 1.00 36.06 554 GLN A CA 1
ATOM 4632 C C . GLN A 1 554 ? 6.492 0.511 -66.870 1.00 36.06 554 GLN A C 1
ATOM 4634 O O . GLN A 1 554 ? 5.767 1.363 -66.371 1.00 36.06 554 GLN A O 1
ATOM 4639 N N . ASN A 1 555 ? 6.179 -0.788 -66.751 1.00 34.47 555 ASN A N 1
ATOM 4640 C CA . ASN A 1 555 ? 4.900 -1.262 -66.186 1.00 34.47 555 ASN A CA 1
ATOM 4641 C C . ASN A 1 555 ? 5.005 -2.103 -64.899 1.00 34.47 555 ASN A C 1
ATOM 4643 O O . ASN A 1 555 ? 4.118 -2.913 -64.620 1.00 34.47 555 ASN A O 1
ATOM 4647 N N . LYS A 1 556 ? 6.046 -1.927 -64.078 1.00 39.31 556 LYS A N 1
ATOM 4648 C CA . LYS A 1 556 ? 6.050 -2.472 -62.708 1.00 39.31 556 LYS A CA 1
ATOM 4649 C C . LYS A 1 556 ? 6.467 -1.412 -61.695 1.00 39.31 556 LYS A C 1
ATOM 4651 O O . LYS A 1 556 ? 7.639 -1.067 -61.605 1.00 39.31 556 LYS A O 1
ATOM 4656 N N . GLU A 1 557 ? 5.496 -0.928 -60.925 1.00 32.28 557 GLU A N 1
ATOM 4657 C CA . GLU A 1 557 ? 5.738 -0.113 -59.733 1.00 32.28 557 GLU A CA 1
ATOM 4658 C C . GLU A 1 557 ? 6.479 -0.955 -58.680 1.00 32.28 557 GLU A C 1
ATOM 4660 O O . GLU A 1 557 ? 5.971 -1.981 -58.225 1.00 32.28 557 GLU A O 1
ATOM 4665 N N . PHE A 1 558 ? 7.680 -0.521 -58.293 1.00 35.44 558 PHE A N 1
ATOM 4666 C CA . PHE A 1 558 ? 8.404 -1.019 -57.121 1.00 35.44 558 PHE A CA 1
ATOM 4667 C C . PHE A 1 558 ? 8.795 0.163 -56.212 1.00 35.44 558 PHE A C 1
ATOM 4669 O O . PHE A 1 558 ? 8.952 1.277 -56.715 1.00 35.44 558 PHE A O 1
ATOM 4676 N N . PRO A 1 559 ? 8.932 -0.047 -54.885 1.00 35.06 559 PRO A N 1
ATOM 4677 C CA . PRO A 1 559 ? 9.093 1.034 -53.910 1.00 35.06 559 PRO A CA 1
ATOM 4678 C C . PRO A 1 559 ? 10.394 1.818 -54.126 1.00 35.06 559 PRO A C 1
ATOM 4680 O O . PRO A 1 559 ? 11.472 1.231 -54.196 1.00 35.06 559 PRO A O 1
ATOM 4683 N N . SER A 1 560 ? 10.284 3.144 -54.176 1.00 34.59 560 SER A N 1
ATOM 4684 C CA . SER A 1 560 ? 11.315 4.137 -54.520 1.00 34.59 560 SER A CA 1
ATOM 4685 C C . SER A 1 560 ? 12.477 4.299 -53.527 1.00 34.59 560 SER A C 1
ATOM 4687 O O . SER A 1 560 ? 13.270 5.230 -53.655 1.00 34.59 560 SER A O 1
ATOM 4689 N N . ASP A 1 561 ? 12.597 3.421 -52.533 1.00 33.38 561 ASP A N 1
ATOM 4690 C CA . ASP A 1 561 ? 13.350 3.725 -51.309 1.00 33.38 561 ASP A CA 1
ATOM 4691 C C . ASP A 1 561 ? 14.695 2.977 -51.234 1.00 33.38 561 ASP A C 1
ATOM 4693 O O . ASP A 1 561 ? 15.381 3.003 -50.213 1.00 33.38 561 ASP A O 1
ATOM 4697 N N . LYS A 1 562 ? 15.098 2.305 -52.321 1.00 37.09 562 LYS A N 1
ATOM 4698 C CA . LYS A 1 562 ? 16.390 1.618 -52.444 1.00 37.09 562 LYS A CA 1
ATOM 4699 C C . LYS A 1 562 ? 17.243 2.329 -53.493 1.00 37.09 562 LYS A C 1
ATOM 4701 O O . LYS A 1 562 ? 16.910 2.353 -54.672 1.00 37.09 562 LYS A O 1
ATOM 4706 N N . LEU A 1 563 ? 18.330 2.956 -53.049 1.00 32.78 563 LEU A N 1
ATOM 4707 C CA . LEU A 1 563 ? 19.260 3.671 -53.919 1.00 32.78 563 LEU A CA 1
ATOM 4708 C C . LEU A 1 563 ? 20.042 2.654 -54.773 1.00 32.78 563 LEU A C 1
ATOM 4710 O O . LEU A 1 563 ? 20.752 1.807 -54.234 1.00 32.78 563 LEU A O 1
ATOM 4714 N N . HIS A 1 564 ? 19.909 2.733 -56.097 1.00 37.38 564 HIS A N 1
ATOM 4715 C CA . HIS A 1 564 ? 20.573 1.845 -57.053 1.00 37.38 564 HIS A CA 1
ATOM 4716 C C . HIS A 1 564 ? 21.804 2.528 -57.669 1.00 37.38 564 HIS A C 1
ATOM 4718 O O . HIS A 1 564 ? 21.733 3.670 -58.121 1.00 37.38 564 HIS A O 1
ATOM 4724 N N . ILE A 1 565 ? 22.945 1.831 -57.679 1.00 33.41 565 ILE A N 1
ATOM 4725 C CA . ILE A 1 565 ? 24.236 2.357 -58.143 1.00 33.41 565 ILE A CA 1
ATOM 4726 C C . ILE A 1 565 ? 24.380 2.102 -59.650 1.00 33.41 565 ILE A C 1
ATOM 4728 O O . ILE A 1 565 ? 24.687 0.989 -60.071 1.00 33.41 565 ILE A O 1
ATOM 4732 N N . GLY A 1 566 ? 24.197 3.146 -60.459 1.00 32.12 566 GLY A N 1
ATOM 4733 C CA . GLY A 1 566 ? 24.677 3.215 -61.841 1.00 32.12 566 GLY A CA 1
ATOM 4734 C C . GLY A 1 566 ? 25.834 4.212 -61.937 1.00 32.12 566 GLY A C 1
ATOM 4735 O O . GLY A 1 566 ? 25.738 5.320 -61.416 1.00 32.12 566 GLY A O 1
ATOM 4736 N N . PHE A 1 567 ? 26.941 3.833 -62.579 1.00 31.33 567 PHE A N 1
ATOM 4737 C CA . PHE A 1 567 ? 28.081 4.732 -62.790 1.00 31.33 567 PHE A CA 1
ATOM 4738 C C . PHE A 1 567 ? 27.802 5.698 -63.952 1.00 31.33 567 PHE A C 1
ATOM 4740 O O . PHE A 1 567 ? 27.588 5.264 -65.081 1.00 31.33 567 PHE A O 1
ATOM 4747 N N . TRP A 1 568 ? 27.883 7.007 -63.701 1.00 31.58 568 TRP A N 1
ATOM 4748 C CA . TRP A 1 568 ? 28.004 8.032 -64.742 1.00 31.58 568 TRP A CA 1
ATOM 4749 C C . TRP A 1 568 ? 29.421 8.611 -64.694 1.00 31.58 568 TRP A C 1
ATOM 4751 O O . TRP A 1 568 ? 29.855 9.078 -63.643 1.00 31.58 568 TRP A O 1
ATOM 4761 N N . ASN A 1 569 ? 30.163 8.553 -65.806 1.00 35.78 569 ASN A N 1
ATOM 4762 C CA . ASN A 1 569 ? 31.471 9.201 -65.930 1.00 35.78 569 ASN A CA 1
ATOM 4763 C C . ASN A 1 569 ? 31.268 10.640 -66.446 1.00 35.78 569 ASN A C 1
ATOM 4765 O O . ASN A 1 569 ? 30.934 10.810 -67.623 1.00 35.78 569 ASN A O 1
ATOM 4769 N N . PRO A 1 570 ? 31.483 11.679 -65.616 1.00 32.59 570 PRO A N 1
ATOM 4770 C CA . PRO A 1 570 ? 31.207 13.061 -66.002 1.00 32.59 570 PRO A CA 1
ATOM 4771 C C . PRO A 1 570 ? 32.212 13.642 -67.010 1.00 32.59 570 PRO A C 1
ATOM 4773 O O . PRO A 1 570 ? 31.972 14.726 -67.536 1.00 32.59 570 PRO A O 1
ATOM 4776 N N . PHE A 1 571 ? 33.320 12.952 -67.311 1.00 32.53 571 PHE A N 1
ATOM 4777 C CA . PHE A 1 571 ? 34.372 13.477 -68.190 1.00 32.53 571 PHE A CA 1
ATOM 4778 C C . PHE A 1 571 ? 34.320 12.958 -69.631 1.00 32.53 571 PHE A C 1
ATOM 4780 O O . PHE A 1 571 ? 34.852 13.623 -70.518 1.00 32.53 571 PHE A O 1
ATOM 4787 N N . THR A 1 572 ? 33.686 11.811 -69.901 1.00 38.31 572 THR A N 1
ATOM 4788 C CA . THR A 1 572 ? 33.698 11.200 -71.248 1.00 38.31 572 THR A CA 1
ATOM 4789 C C . THR A 1 572 ? 32.334 11.124 -71.925 1.00 38.31 572 THR A C 1
ATOM 4791 O O . THR A 1 572 ? 32.286 10.919 -73.134 1.00 38.31 572 THR A O 1
ATOM 4794 N N . GLY A 1 573 ? 31.222 11.287 -71.197 1.00 35.75 573 GLY A N 1
ATOM 4795 C CA . GLY A 1 573 ? 29.867 11.249 -71.771 1.00 35.75 573 GLY A CA 1
ATOM 4796 C C . GLY A 1 573 ? 29.481 9.925 -72.455 1.00 35.75 573 GLY A C 1
ATOM 4797 O O . GLY A 1 573 ? 28.423 9.848 -73.074 1.00 35.75 573 GLY A O 1
ATOM 4798 N N . ILE A 1 574 ? 30.314 8.885 -72.344 1.00 31.02 574 ILE A N 1
ATOM 4799 C CA . ILE A 1 574 ? 30.115 7.557 -72.929 1.00 31.02 574 ILE A CA 1
ATOM 4800 C C . ILE A 1 574 ? 30.297 6.520 -71.818 1.00 31.02 574 ILE A C 1
ATOM 4802 O O . ILE A 1 574 ? 31.306 6.520 -71.111 1.00 31.02 574 ILE A O 1
ATOM 4806 N N . MET A 1 575 ? 29.319 5.619 -71.691 1.00 38.75 575 MET A N 1
ATOM 4807 C CA . MET A 1 575 ? 29.442 4.385 -70.914 1.00 38.75 575 MET A CA 1
ATOM 4808 C C . MET A 1 575 ? 30.372 3.421 -71.658 1.00 38.75 575 MET A C 1
ATOM 4810 O O . MET A 1 575 ? 29.928 2.593 -72.452 1.00 38.75 575 MET A O 1
ATOM 4814 N N . GLU A 1 576 ? 31.680 3.543 -71.444 1.00 29.77 576 GLU A N 1
ATOM 4815 C CA . GLU A 1 576 ? 32.619 2.530 -71.917 1.00 29.77 576 GLU A CA 1
ATOM 4816 C C . GLU A 1 576 ? 32.591 1.311 -70.988 1.00 29.77 576 GLU A C 1
ATOM 4818 O O . GLU A 1 576 ? 33.040 1.366 -69.849 1.00 29.77 576 GLU A O 1
ATOM 4823 N N . GLY A 1 577 ? 32.047 0.212 -71.521 1.00 31.45 577 GLY A N 1
ATOM 4824 C CA . GLY A 1 577 ? 32.431 -1.170 -71.225 1.00 31.45 577 GLY A CA 1
ATOM 4825 C C . GLY A 1 577 ? 32.386 -1.596 -69.761 1.00 31.45 577 GLY A C 1
ATOM 4826 O O . GLY A 1 577 ? 33.365 -1.448 -69.039 1.00 31.45 577 GLY A O 1
ATOM 4827 N N . GLY A 1 578 ? 31.280 -2.239 -69.373 1.00 34.88 578 GLY A N 1
ATOM 4828 C CA . GLY A 1 578 ? 31.044 -2.808 -68.047 1.00 34.88 578 GLY A CA 1
ATOM 4829 C C . GLY A 1 578 ? 32.285 -3.396 -67.371 1.00 34.88 578 GLY A C 1
ATOM 4830 O O . GLY A 1 578 ? 32.741 -4.497 -67.694 1.00 34.88 578 GLY A O 1
ATOM 4831 N N . ALA A 1 579 ? 32.774 -2.688 -66.356 1.00 30.44 579 ALA A N 1
ATOM 4832 C CA . ALA A 1 579 ? 33.517 -3.324 -65.291 1.00 30.44 579 ALA A CA 1
ATOM 4833 C C . ALA A 1 579 ? 32.544 -4.294 -64.616 1.00 30.44 579 ALA A C 1
ATOM 4835 O O . ALA A 1 579 ? 31.563 -3.885 -63.999 1.00 30.44 579 ALA A O 1
ATOM 4836 N N . LYS A 1 580 ? 32.776 -5.592 -64.822 1.00 34.75 580 LYS A N 1
ATOM 4837 C CA . LYS A 1 580 ? 32.058 -6.671 -64.149 1.00 34.75 580 LYS A CA 1
ATOM 4838 C C . LYS A 1 580 ? 32.082 -6.393 -62.645 1.00 34.75 580 LYS A C 1
ATOM 4840 O O . LYS A 1 580 ? 33.115 -6.592 -62.011 1.00 34.75 580 LYS A O 1
ATOM 4845 N N . SER A 1 581 ? 30.957 -5.970 -62.084 1.00 36.78 581 SER A N 1
ATOM 4846 C CA . SER A 1 581 ? 30.683 -6.005 -60.651 1.00 36.78 581 SER A CA 1
ATOM 4847 C C . SER A 1 581 ? 30.525 -7.471 -60.247 1.00 36.78 581 SER A C 1
ATOM 4849 O O . SER A 1 581 ? 29.430 -7.995 -60.064 1.00 36.78 581 SER A O 1
ATOM 4851 N N . VAL A 1 582 ? 31.656 -8.174 -60.208 1.00 38.19 582 VAL A N 1
ATOM 4852 C CA . VAL A 1 582 ? 31.760 -9.469 -59.542 1.00 38.19 582 VAL A CA 1
ATOM 4853 C C . VAL A 1 582 ? 31.800 -9.160 -58.045 1.00 38.19 582 VAL A C 1
ATOM 4855 O O . VAL A 1 582 ? 32.523 -8.240 -57.656 1.00 38.19 582 VAL A O 1
ATOM 4858 N N . PRO A 1 583 ? 31.054 -9.879 -57.196 1.00 39.28 583 PRO A N 1
ATOM 4859 C CA . PRO A 1 583 ? 31.208 -9.742 -55.757 1.00 39.28 583 PRO A CA 1
ATOM 4860 C C . PRO A 1 583 ? 32.653 -9.991 -55.358 1.00 39.28 583 PRO A C 1
ATOM 4862 O O . PRO A 1 583 ? 33.414 -10.688 -56.037 1.00 39.28 583 PRO A O 1
ATOM 4865 N N . LEU A 1 584 ? 33.026 -9.346 -54.265 1.00 40.00 584 LEU A N 1
ATOM 4866 C CA . LEU A 1 584 ? 34.402 -9.141 -53.868 1.00 40.00 584 LEU A CA 1
ATOM 4867 C C . LEU A 1 584 ? 35.054 -10.487 -53.499 1.00 40.00 584 LEU A C 1
ATOM 4869 O O . LEU A 1 584 ? 35.006 -10.934 -52.355 1.00 40.00 584 LEU A O 1
ATOM 4873 N N . ASP A 1 585 ? 35.680 -11.150 -54.478 1.00 42.62 585 ASP A N 1
ATOM 4874 C CA . ASP A 1 585 ? 36.595 -12.267 -54.238 1.00 42.62 585 ASP A CA 1
ATOM 4875 C C . ASP A 1 585 ? 37.854 -11.681 -53.604 1.00 42.62 585 ASP A C 1
ATOM 4877 O O . ASP A 1 585 ? 38.815 -11.310 -54.283 1.00 42.62 585 ASP A O 1
ATOM 4881 N N . LEU A 1 586 ? 37.817 -11.576 -52.276 1.00 40.66 586 LEU A N 1
ATOM 4882 C CA . LEU A 1 586 ? 38.887 -11.025 -51.455 1.00 40.66 586 LEU A CA 1
ATOM 4883 C C . LEU A 1 586 ? 40.235 -11.689 -51.793 1.00 40.66 586 LEU A C 1
ATOM 4885 O O . LEU A 1 586 ? 41.264 -11.024 -51.803 1.00 40.66 586 LEU A O 1
ATOM 4889 N N . GLY A 1 587 ? 40.250 -12.982 -52.141 1.00 42.25 587 GLY A N 1
ATOM 4890 C CA . GLY A 1 587 ? 41.463 -13.702 -52.535 1.00 42.25 587 GLY A CA 1
ATOM 4891 C C . GLY A 1 587 ? 42.030 -13.259 -53.887 1.00 42.25 587 GLY A C 1
ATOM 4892 O O . GLY A 1 587 ? 43.254 -13.211 -54.058 1.00 42.25 587 GLY A O 1
ATOM 4893 N N . LYS A 1 588 ? 41.162 -12.914 -54.840 1.00 42.78 588 LYS A N 1
ATOM 4894 C CA . LYS A 1 588 ? 41.521 -12.399 -56.169 1.00 42.78 588 LYS A CA 1
ATOM 4895 C C . LYS A 1 588 ? 41.862 -10.907 -56.149 1.00 42.78 588 LYS A C 1
ATOM 4897 O O . LYS A 1 588 ? 42.843 -10.522 -56.775 1.00 42.78 588 LYS A O 1
ATOM 4902 N N . GLU A 1 589 ? 41.134 -10.101 -55.382 1.00 41.78 589 GLU A N 1
ATOM 4903 C CA . GLU A 1 589 ? 41.427 -8.684 -55.097 1.00 41.78 589 GLU A CA 1
ATOM 4904 C C . GLU A 1 589 ? 42.792 -8.522 -54.413 1.00 41.78 589 GLU A C 1
ATOM 4906 O O . GLU A 1 589 ? 43.643 -7.760 -54.872 1.00 41.78 589 GLU A O 1
ATOM 4911 N N . ILE A 1 590 ? 43.073 -9.339 -53.392 1.00 40.25 590 ILE A N 1
ATOM 4912 C CA . ILE A 1 590 ? 44.378 -9.368 -52.717 1.00 40.25 590 ILE A CA 1
ATOM 4913 C C . ILE A 1 590 ? 45.487 -9.801 -53.687 1.00 40.25 590 ILE A C 1
ATOM 4915 O O . ILE A 1 590 ? 46.568 -9.216 -53.675 1.00 40.25 590 ILE A O 1
ATOM 4919 N N . LYS A 1 591 ? 45.242 -10.787 -54.564 1.00 41.34 591 LYS A N 1
ATOM 4920 C CA . LYS A 1 591 ? 46.206 -11.182 -55.607 1.00 41.34 591 LYS A CA 1
ATOM 4921 C C . LYS A 1 591 ? 46.469 -10.064 -56.613 1.00 41.34 591 LYS A C 1
ATOM 4923 O O . LYS A 1 591 ? 47.628 -9.836 -56.932 1.00 41.34 591 LYS A O 1
ATOM 4928 N N . ASN A 1 592 ? 45.434 -9.383 -57.097 1.00 42.66 592 ASN A N 1
ATOM 4929 C CA . ASN A 1 592 ? 45.558 -8.294 -58.068 1.00 42.66 592 ASN A CA 1
ATOM 4930 C C . ASN A 1 592 ? 46.280 -7.082 -57.469 1.00 42.66 592 ASN A C 1
ATOM 4932 O O . ASN A 1 592 ? 47.153 -6.506 -58.113 1.00 42.66 592 ASN A O 1
ATOM 4936 N N . THR A 1 593 ? 45.974 -6.747 -56.215 1.00 38.50 593 THR A N 1
ATOM 4937 C CA . THR A 1 593 ? 46.633 -5.664 -55.473 1.00 38.50 593 THR A CA 1
ATOM 4938 C C . THR A 1 593 ? 48.116 -5.968 -55.251 1.00 38.50 593 THR A C 1
ATOM 4940 O O . THR A 1 593 ? 48.954 -5.105 -55.484 1.00 38.50 593 THR A O 1
ATOM 4943 N N . LEU A 1 594 ? 48.456 -7.217 -54.902 1.00 37.12 594 LEU A N 1
ATOM 4944 C CA . LEU A 1 594 ? 49.846 -7.671 -54.763 1.00 37.12 594 LEU A CA 1
ATOM 4945 C C . LEU A 1 594 ? 50.595 -7.751 -56.107 1.00 37.12 594 LEU A C 1
ATOM 4947 O O . LEU A 1 594 ? 51.799 -7.528 -56.147 1.00 37.12 594 LEU A O 1
ATOM 4951 N N . HIS A 1 595 ? 49.907 -8.058 -57.211 1.00 39.03 595 HIS A N 1
ATOM 4952 C CA . HIS A 1 595 ? 50.522 -8.105 -58.544 1.00 39.03 595 HIS A CA 1
ATOM 4953 C C . HIS A 1 595 ? 50.785 -6.708 -59.125 1.00 39.03 595 HIS A C 1
ATOM 4955 O O . HIS A 1 595 ? 51.708 -6.536 -59.919 1.00 39.03 595 HIS A O 1
ATOM 4961 N N . ASN A 1 596 ? 49.992 -5.713 -58.719 1.00 39.91 596 ASN A N 1
ATOM 4962 C CA . ASN A 1 596 ? 50.155 -4.321 -59.135 1.00 39.91 596 ASN A CA 1
ATOM 4963 C C . ASN A 1 596 ? 51.202 -3.561 -58.306 1.00 39.91 596 ASN A C 1
ATOM 4965 O O . ASN A 1 596 ? 51.740 -2.575 -58.797 1.00 39.91 596 ASN A O 1
ATOM 4969 N N . THR A 1 597 ? 51.545 -4.019 -57.097 1.00 40.81 597 THR A N 1
ATOM 4970 C CA . THR A 1 597 ? 52.649 -3.447 -56.302 1.00 40.81 597 THR A CA 1
ATOM 4971 C C . THR A 1 597 ? 54.046 -3.825 -56.806 1.00 40.81 597 THR A C 1
ATOM 4973 O O . THR A 1 597 ? 55.001 -3.135 -56.471 1.00 40.81 597 THR A O 1
ATOM 4976 N N . ASP A 1 598 ? 54.171 -4.863 -57.640 1.00 37.47 598 ASP A N 1
ATOM 4977 C CA . ASP A 1 598 ? 55.457 -5.316 -58.205 1.00 37.47 598 ASP A CA 1
ATOM 4978 C C . ASP A 1 598 ? 55.817 -4.644 -59.549 1.00 37.47 598 ASP A C 1
ATOM 4980 O O . ASP A 1 598 ? 56.873 -4.922 -60.120 1.00 37.47 598 ASP A O 1
ATOM 4984 N N . LYS A 1 599 ? 54.966 -3.759 -60.087 1.00 35.81 599 LYS A N 1
ATOM 4985 C CA . LYS A 1 599 ? 55.272 -2.991 -61.303 1.00 35.81 599 LYS A CA 1
ATOM 4986 C C . LYS A 1 599 ? 55.634 -1.556 -60.935 1.00 35.81 599 LYS A C 1
ATOM 4988 O O . LYS A 1 599 ? 54.766 -0.761 -60.596 1.00 35.81 599 LYS A O 1
ATOM 4993 N N . GLU A 1 600 ? 56.919 -1.230 -61.051 1.00 35.09 600 GLU A N 1
ATOM 4994 C CA . GLU A 1 600 ? 57.515 0.106 -60.880 1.00 35.09 600 GLU A CA 1
ATOM 4995 C C . GLU A 1 600 ? 57.059 1.150 -61.932 1.00 35.09 600 GLU A C 1
ATOM 4997 O O . GLU A 1 600 ? 57.850 1.982 -62.369 1.00 35.09 600 GLU A O 1
ATOM 5002 N N . GLU A 1 601 ? 55.796 1.165 -62.361 1.00 34.06 601 GLU A N 1
ATOM 5003 C CA . GLU A 1 601 ? 55.278 2.257 -63.197 1.00 34.06 601 GLU A CA 1
ATOM 5004 C C . GLU A 1 601 ? 54.552 3.287 -62.328 1.00 34.06 601 GLU A C 1
ATOM 5006 O O . GLU A 1 601 ? 53.340 3.276 -62.123 1.00 34.06 601 GLU A O 1
ATOM 5011 N N . TYR A 1 602 ? 55.377 4.191 -61.798 1.00 32.09 602 TYR A N 1
ATOM 5012 C CA . TYR A 1 602 ? 55.008 5.485 -61.235 1.00 32.09 602 TYR A CA 1
ATOM 5013 C C . TYR A 1 602 ? 54.002 6.234 -62.132 1.00 32.09 602 TYR A C 1
ATOM 5015 O O . TYR A 1 602 ? 54.341 6.634 -63.245 1.00 32.09 602 TYR A O 1
A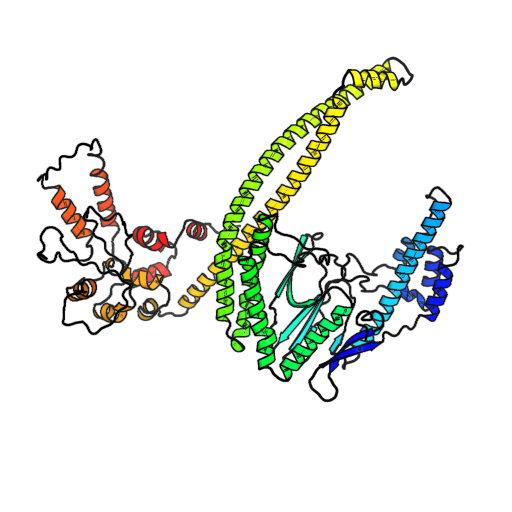TOM 5023 N N . PHE A 1 603 ? 52.824 6.569 -61.598 1.00 28.39 603 PHE A N 1
ATOM 5024 C CA . PHE A 1 603 ? 52.126 7.794 -61.999 1.00 28.39 603 PHE A CA 1
ATOM 5025 C C . PHE A 1 603 ? 52.600 8.933 -61.082 1.00 28.39 603 PHE A C 1
ATOM 5027 O O . PHE A 1 603 ? 52.472 8.819 -59.859 1.00 28.39 603 PHE A O 1
ATOM 5034 N N . PRO A 1 604 ? 53.174 10.027 -61.614 1.00 31.67 604 PRO A N 1
ATOM 5035 C CA . PRO A 1 604 ? 53.667 11.117 -60.793 1.00 31.67 604 PRO A CA 1
ATOM 5036 C C . PRO A 1 604 ? 52.487 12.006 -60.398 1.00 31.67 604 PRO A C 1
ATOM 5038 O O . PRO A 1 604 ? 51.945 12.725 -61.232 1.00 31.67 604 PRO A O 1
ATOM 5041 N N . TYR A 1 605 ? 52.100 11.995 -59.123 1.00 29.03 605 TYR A N 1
ATOM 5042 C CA . TYR A 1 605 ? 51.317 13.092 -58.557 1.00 29.03 605 TYR A CA 1
ATOM 5043 C C . TYR A 1 605 ? 52.242 13.959 -57.706 1.00 29.03 605 TYR A C 1
ATOM 5045 O O . TYR A 1 605 ? 52.651 13.599 -56.603 1.00 29.03 605 TYR A O 1
ATOM 5053 N N . SER A 1 606 ? 52.623 15.099 -58.276 1.00 37.69 606 SER A N 1
ATOM 5054 C CA . SER A 1 606 ? 53.317 16.186 -57.600 1.00 37.69 606 SER A CA 1
ATOM 5055 C C . SER A 1 606 ? 52.331 16.933 -56.702 1.00 37.69 606 SER A C 1
ATOM 5057 O O . SER A 1 606 ? 51.492 17.688 -57.190 1.00 37.69 606 SER A O 1
ATOM 5059 N N . GLY A 1 607 ? 52.441 16.732 -55.394 1.00 28.34 607 GLY A N 1
ATOM 5060 C CA . GLY A 1 607 ? 51.769 17.532 -54.376 1.00 28.34 607 GLY A CA 1
ATOM 5061 C C . GLY A 1 607 ? 52.589 17.471 -53.095 1.00 28.34 607 GLY A C 1
ATOM 5062 O O . GLY A 1 607 ? 52.740 16.407 -52.501 1.00 28.34 607 GLY A O 1
ATOM 5063 N N . GLU A 1 608 ? 53.197 18.593 -52.725 1.00 36.34 608 GLU A N 1
ATOM 5064 C CA . GLU A 1 608 ? 54.069 18.726 -51.559 1.00 36.34 608 GLU A CA 1
ATOM 5065 C C . GLU A 1 608 ? 53.315 18.386 -50.265 1.00 36.34 608 GLU A C 1
ATOM 5067 O O . GLU A 1 608 ? 52.376 19.081 -49.887 1.00 36.34 608 GLU A O 1
ATOM 5072 N N . GLY A 1 609 ? 53.740 17.327 -49.567 1.00 39.62 609 GLY A N 1
ATOM 5073 C CA . GLY A 1 609 ? 53.219 17.027 -48.230 1.00 39.62 609 GLY A CA 1
ATOM 5074 C C . GLY A 1 609 ? 53.200 15.558 -47.815 1.00 39.62 609 GLY A C 1
ATOM 5075 O O . GLY A 1 609 ? 52.231 15.131 -47.200 1.00 39.62 609 GLY A O 1
ATOM 5076 N N . ALA A 1 610 ? 54.236 14.767 -48.106 1.00 30.48 610 ALA A N 1
ATOM 5077 C CA . ALA A 1 610 ? 54.341 13.405 -47.574 1.00 30.48 610 ALA A CA 1
ATOM 5078 C C . ALA A 1 610 ? 55.770 13.103 -47.107 1.00 30.48 610 ALA A C 1
ATOM 5080 O O . ALA A 1 610 ? 56.606 12.615 -47.863 1.00 30.48 610 ALA A O 1
ATOM 5081 N N . PHE A 1 611 ? 56.050 13.386 -45.834 1.00 34.09 611 PHE A N 1
ATOM 5082 C CA . PHE A 1 611 ? 57.199 12.818 -45.136 1.00 34.09 611 PHE A CA 1
ATOM 5083 C C . PHE A 1 611 ? 56.728 11.703 -44.195 1.00 34.09 611 PHE A C 1
ATOM 5085 O O . PHE A 1 611 ? 55.855 11.917 -43.361 1.00 34.09 611 PHE A O 1
ATOM 5092 N N . TYR A 1 612 ? 57.398 10.552 -44.330 1.00 37.91 612 TYR A N 1
ATOM 5093 C CA . TYR A 1 612 ? 57.422 9.371 -43.456 1.00 37.91 612 TYR A CA 1
ATOM 5094 C C . TYR A 1 612 ? 56.141 8.540 -43.324 1.00 37.91 612 TYR A C 1
ATOM 5096 O O . TYR A 1 612 ? 55.278 8.906 -42.554 1.00 37.91 612 TYR A O 1
ATOM 5104 N N . TYR A 1 613 ? 56.103 7.354 -43.957 1.00 32.28 613 TYR A N 1
ATOM 5105 C CA . TYR A 1 613 ? 55.703 6.056 -43.352 1.00 32.28 613 TYR A CA 1
ATOM 5106 C C . TYR A 1 613 ? 55.985 4.878 -44.325 1.00 32.28 613 TYR A C 1
ATOM 5108 O O . TYR A 1 613 ? 55.125 4.055 -44.616 1.00 32.28 613 TYR A O 1
ATOM 5116 N N . GLY A 1 614 ? 57.212 4.784 -44.856 1.00 41.31 614 GLY A N 1
ATOM 5117 C CA . GLY A 1 614 ? 57.555 3.873 -45.964 1.00 41.31 614 GLY A CA 1
ATOM 5118 C C . GLY A 1 614 ? 58.078 2.469 -45.623 1.00 41.31 614 GLY A C 1
ATOM 5119 O O . GLY A 1 614 ? 58.458 1.753 -46.534 1.00 41.31 614 GLY A O 1
ATOM 5120 N N . THR A 1 615 ? 58.151 2.031 -44.362 1.00 38.22 615 THR A N 1
ATOM 5121 C CA . THR A 1 615 ? 58.796 0.728 -44.037 1.00 38.22 615 THR A CA 1
ATOM 5122 C C . THR A 1 615 ? 58.063 -0.133 -43.004 1.00 38.22 615 THR A C 1
ATOM 5124 O O . THR A 1 615 ? 58.514 -1.228 -42.667 1.00 38.22 615 THR A O 1
ATOM 5127 N N . ILE A 1 616 ? 56.897 0.307 -42.516 1.00 33.53 616 ILE A N 1
ATOM 5128 C CA . ILE A 1 616 ? 56.122 -0.417 -41.485 1.00 33.53 616 ILE A CA 1
ATOM 5129 C C . ILE A 1 616 ? 54.980 -1.260 -42.095 1.00 33.53 616 ILE A C 1
ATOM 5131 O O . ILE A 1 616 ? 54.491 -2.192 -41.449 1.00 33.53 616 ILE A O 1
ATOM 5135 N N . TYR A 1 617 ? 54.596 -1.006 -43.352 1.00 33.72 617 TYR A N 1
ATOM 5136 C CA . TYR A 1 617 ? 53.429 -1.639 -43.980 1.00 33.72 617 TYR A CA 1
ATOM 5137 C C . TYR A 1 617 ? 53.695 -3.032 -44.595 1.00 33.72 617 TYR A C 1
ATOM 5139 O O . TYR A 1 617 ? 52.859 -3.923 -44.442 1.00 33.72 617 TYR A O 1
ATOM 5147 N N . GLU A 1 618 ? 54.877 -3.312 -45.158 1.00 36.00 618 GLU A N 1
ATOM 5148 C CA . GLU A 1 618 ? 55.150 -4.609 -45.823 1.00 36.00 618 GLU A CA 1
ATOM 5149 C C . GLU A 1 618 ? 55.269 -5.812 -44.861 1.00 36.00 618 GLU A C 1
ATOM 5151 O O . GLU A 1 618 ? 54.810 -6.924 -45.149 1.00 36.00 618 GLU A O 1
ATOM 5156 N N . LYS A 1 619 ? 55.837 -5.616 -43.661 1.00 32.00 619 LYS A N 1
ATOM 5157 C CA . LYS A 1 619 ? 56.046 -6.709 -42.684 1.00 32.00 619 LYS A CA 1
ATOM 5158 C C . LYS A 1 619 ? 54.790 -7.087 -41.890 1.00 32.00 619 LYS A C 1
ATOM 5160 O O . LYS A 1 619 ? 54.727 -8.188 -41.338 1.00 32.00 619 LYS A O 1
ATOM 5165 N N . LYS A 1 620 ? 53.794 -6.195 -41.810 1.00 34.00 620 LYS A N 1
ATOM 5166 C CA . LYS A 1 620 ? 52.521 -6.449 -41.109 1.00 34.00 620 LYS A CA 1
ATOM 5167 C C . LYS A 1 620 ? 51.492 -7.149 -42.001 1.00 34.00 620 LYS A C 1
ATOM 5169 O O . LYS A 1 620 ? 50.776 -8.017 -41.502 1.00 34.00 620 LYS A O 1
ATOM 5174 N N . HIS A 1 621 ? 51.461 -6.860 -43.303 1.00 33.16 621 HIS A N 1
ATOM 5175 C CA . HIS A 1 621 ? 50.515 -7.492 -44.231 1.00 33.16 621 HIS A CA 1
ATOM 5176 C C . HIS A 1 621 ? 50.835 -8.959 -44.543 1.00 33.16 621 HIS A C 1
ATOM 5178 O O . HIS A 1 621 ? 49.940 -9.802 -44.499 1.00 33.16 621 HIS A O 1
ATOM 5184 N N . SER A 1 622 ? 52.108 -9.312 -44.730 1.00 34.00 622 SER A N 1
ATOM 5185 C CA . SER A 1 622 ? 52.523 -10.706 -44.968 1.00 34.00 622 SER A CA 1
ATOM 5186 C C . SER A 1 622 ? 52.172 -11.652 -43.803 1.00 34.00 622 SER A C 1
ATOM 5188 O O . SER A 1 622 ? 51.718 -12.776 -44.023 1.00 34.00 622 SER A O 1
ATOM 5190 N N . ARG A 1 623 ? 52.284 -11.191 -42.547 1.00 35.28 623 ARG A N 1
ATOM 5191 C CA . ARG A 1 623 ? 51.871 -11.953 -41.348 1.00 35.28 623 ARG A CA 1
ATOM 5192 C C . ARG A 1 623 ? 50.355 -12.051 -41.167 1.00 35.28 623 ARG A C 1
ATOM 5194 O O . ARG A 1 623 ? 49.887 -13.055 -40.636 1.00 35.28 623 ARG A O 1
ATOM 5201 N N . PHE A 1 624 ? 49.599 -11.041 -41.595 1.00 35.84 624 PHE A N 1
ATOM 5202 C CA . PHE A 1 624 ? 48.134 -11.062 -41.566 1.00 35.84 624 PHE A CA 1
ATOM 5203 C C . PHE A 1 624 ? 47.580 -12.086 -42.569 1.00 35.84 624 PHE A C 1
ATOM 5205 O O . PHE A 1 624 ? 46.765 -12.928 -42.203 1.00 35.84 624 PHE A O 1
ATOM 5212 N N . LEU A 1 625 ? 48.124 -12.120 -43.788 1.00 33.50 625 LEU A N 1
ATOM 5213 C CA . LEU A 1 625 ? 47.673 -13.012 -44.861 1.00 33.50 625 LEU A CA 1
ATOM 5214 C C . LEU A 1 625 ? 48.024 -14.491 -44.625 1.00 33.50 625 LEU A C 1
ATOM 5216 O O . LEU A 1 625 ? 47.207 -15.362 -44.914 1.00 33.50 625 LEU A O 1
ATOM 5220 N N . VAL A 1 626 ? 49.183 -14.798 -44.025 1.00 36.94 626 VAL A N 1
ATOM 5221 C CA . VAL A 1 626 ? 49.522 -16.172 -43.588 1.00 36.94 626 VAL A CA 1
ATOM 5222 C C . VAL A 1 626 ? 48.578 -16.656 -42.484 1.00 36.94 626 VAL A C 1
ATOM 5224 O O . VAL A 1 626 ? 48.272 -17.844 -42.418 1.00 36.94 626 VAL A O 1
ATOM 5227 N N . LYS A 1 627 ? 48.089 -15.747 -41.632 1.00 34.12 627 LYS A N 1
ATOM 5228 C CA . LYS A 1 627 ? 47.140 -16.060 -40.559 1.00 34.12 627 LYS A CA 1
ATOM 5229 C C . LYS A 1 627 ? 45.727 -16.267 -41.112 1.00 34.12 627 LYS A C 1
ATOM 5231 O O . LYS A 1 627 ? 45.080 -17.233 -40.734 1.00 34.12 627 LYS A O 1
ATOM 5236 N N . VAL A 1 628 ? 45.293 -15.448 -42.070 1.00 33.25 628 VAL A N 1
ATOM 5237 C CA . VAL A 1 628 ? 44.012 -15.608 -42.782 1.00 33.25 628 VAL A CA 1
ATOM 5238 C C . VAL A 1 628 ? 43.993 -16.924 -43.568 1.00 33.25 628 VAL A C 1
ATOM 5240 O O . VAL A 1 628 ? 43.127 -17.755 -43.340 1.00 33.25 628 VAL A O 1
ATOM 5243 N N . LYS A 1 629 ? 45.012 -17.221 -44.380 1.00 34.12 629 LYS A N 1
ATOM 5244 C CA . LYS A 1 629 ? 45.052 -18.444 -45.206 1.00 34.12 629 LYS A CA 1
ATOM 5245 C C . LYS A 1 629 ? 45.120 -19.761 -44.408 1.00 34.12 629 LYS A C 1
ATOM 5247 O O . LYS A 1 629 ? 44.806 -20.808 -44.954 1.00 34.12 629 LYS A O 1
ATOM 5252 N N . LYS A 1 630 ? 45.529 -19.712 -43.132 1.00 35.50 630 LYS A N 1
ATOM 5253 C CA . LYS A 1 630 ? 45.552 -20.859 -42.199 1.00 35.50 630 LYS A CA 1
ATOM 5254 C C . LYS A 1 630 ? 44.253 -21.056 -41.405 1.00 35.50 630 LYS A C 1
ATOM 5256 O O . LYS A 1 630 ? 44.139 -22.069 -40.729 1.00 35.50 630 LYS A O 1
ATOM 5261 N N . THR A 1 631 ? 43.341 -20.078 -41.415 1.00 35.59 631 THR A N 1
ATOM 5262 C CA . THR A 1 631 ? 42.156 -20.040 -40.526 1.00 35.59 631 THR A CA 1
ATOM 5263 C C . THR A 1 631 ? 40.844 -20.345 -41.264 1.00 35.59 631 THR A C 1
ATOM 5265 O O . THR A 1 631 ? 39.810 -20.511 -40.630 1.00 35.59 631 THR A O 1
ATOM 5268 N N . TYR A 1 632 ? 40.865 -20.432 -42.596 1.00 36.19 632 TYR A N 1
ATOM 5269 C CA . TYR A 1 632 ? 39.679 -20.673 -43.419 1.00 36.19 632 TYR A CA 1
ATOM 5270 C C . TYR A 1 632 ? 39.650 -22.117 -43.931 1.00 36.19 632 TYR A C 1
ATOM 5272 O O . TYR A 1 632 ? 39.936 -22.355 -45.100 1.00 36.19 632 TYR A O 1
ATOM 5280 N N . ASP A 1 633 ? 39.268 -23.052 -43.063 1.00 33.94 633 ASP A N 1
ATOM 5281 C CA . ASP A 1 633 ? 38.657 -24.312 -43.501 1.00 33.94 633 ASP A CA 1
ATOM 5282 C C . ASP A 1 633 ? 37.119 -24.188 -43.417 1.00 33.94 633 ASP A C 1
ATOM 5284 O O . ASP A 1 633 ? 36.570 -23.387 -42.655 1.00 33.94 633 ASP A O 1
ATOM 5288 N N . GLU A 1 634 ? 36.424 -24.921 -44.286 1.00 40.09 634 GLU A N 1
ATOM 5289 C CA . GLU A 1 634 ? 34.996 -24.816 -44.615 1.00 40.09 634 GLU A CA 1
ATOM 5290 C C . GLU A 1 634 ? 34.053 -25.202 -43.452 1.00 40.09 634 GLU A C 1
ATOM 5292 O O . GLU A 1 634 ? 34.164 -26.277 -42.865 1.00 40.09 634 GLU A O 1
ATOM 5297 N N . LEU A 1 635 ? 33.062 -24.351 -43.145 1.00 41.59 635 LEU A N 1
ATOM 5298 C CA . LEU A 1 635 ? 31.972 -24.661 -42.208 1.00 41.59 635 LEU A CA 1
ATOM 5299 C C . LEU A 1 635 ? 30.754 -25.161 -42.996 1.00 41.59 635 LEU A C 1
ATOM 5301 O O . LEU A 1 635 ? 30.075 -24.380 -43.656 1.00 41.59 635 LEU A O 1
ATOM 5305 N N . SER A 1 636 ? 30.480 -26.465 -42.923 1.00 46.28 636 SER A N 1
ATOM 5306 C CA . SER A 1 636 ? 29.249 -27.080 -43.445 1.00 46.28 636 SER A CA 1
ATOM 5307 C C . SER A 1 636 ? 28.121 -27.052 -42.403 1.00 46.28 636 SER A C 1
ATOM 5309 O O . SER A 1 636 ? 28.392 -26.999 -41.204 1.00 46.28 636 SER A O 1
ATOM 5311 N N . ILE A 1 637 ? 26.854 -27.152 -42.827 1.00 39.66 637 ILE A N 1
ATOM 5312 C CA . ILE A 1 637 ? 25.683 -27.182 -41.920 1.00 39.66 637 ILE A CA 1
ATOM 5313 C C . ILE A 1 637 ? 25.804 -28.282 -40.850 1.00 39.66 637 ILE A C 1
ATOM 5315 O O . ILE A 1 637 ? 25.665 -27.962 -39.671 1.00 39.66 637 ILE A O 1
ATOM 5319 N N . PRO A 1 638 ? 26.211 -29.529 -41.170 1.00 43.44 638 PRO A N 1
ATOM 5320 C CA . PRO A 1 638 ? 26.431 -30.539 -40.136 1.00 43.44 638 PRO A CA 1
ATOM 5321 C C . PRO A 1 638 ? 27.596 -30.203 -39.193 1.00 43.44 638 PRO A C 1
ATOM 5323 O O . PRO A 1 638 ? 27.665 -30.727 -38.084 1.00 43.44 638 PRO A O 1
ATOM 5326 N N . ALA A 1 639 ? 28.565 -29.379 -39.609 1.00 44.19 639 ALA A N 1
ATOM 5327 C CA . ALA A 1 639 ? 29.631 -28.895 -38.730 1.00 44.19 639 ALA A CA 1
ATOM 5328 C C . ALA A 1 639 ? 29.123 -27.797 -37.784 1.00 44.19 639 ALA A C 1
ATOM 5330 O O . ALA A 1 639 ? 29.396 -27.876 -36.591 1.00 44.19 639 ALA A O 1
ATOM 5331 N N . VAL A 1 640 ? 28.320 -26.854 -38.283 1.00 43.84 640 VAL A N 1
ATOM 5332 C CA . VAL A 1 640 ? 27.667 -25.802 -37.484 1.00 43.84 640 VAL A CA 1
ATOM 5333 C C . VAL A 1 640 ? 26.685 -26.410 -36.478 1.00 43.84 640 VAL A C 1
ATOM 5335 O O . VAL A 1 640 ? 26.762 -26.100 -35.293 1.00 43.84 640 VAL A O 1
ATOM 5338 N N . GLU A 1 641 ? 25.853 -27.366 -36.897 1.00 44.66 641 GLU A N 1
ATOM 5339 C CA . GLU A 1 641 ? 24.936 -28.094 -36.010 1.00 44.66 641 GLU A CA 1
ATOM 5340 C C . GLU A 1 641 ? 25.671 -28.930 -34.955 1.00 44.66 641 GLU A C 1
ATOM 5342 O O . GLU A 1 641 ? 25.284 -28.931 -33.788 1.00 44.66 641 GLU A O 1
ATOM 5347 N N . ARG A 1 642 ? 26.749 -29.642 -35.324 1.00 46.72 642 ARG A N 1
ATOM 5348 C CA . ARG A 1 642 ? 27.557 -30.405 -34.352 1.00 46.72 642 ARG A CA 1
ATOM 5349 C C . ARG A 1 642 ? 28.304 -29.497 -33.378 1.00 46.72 642 ARG A C 1
ATOM 5351 O O . ARG A 1 642 ? 28.499 -29.899 -32.236 1.00 46.72 642 ARG A O 1
ATOM 5358 N N . MET A 1 643 ? 28.724 -28.309 -33.807 1.00 43.75 643 MET A N 1
ATOM 5359 C CA . MET A 1 643 ? 29.391 -27.323 -32.951 1.00 43.75 643 MET A CA 1
ATOM 5360 C C . MET A 1 643 ? 28.407 -26.663 -31.979 1.00 43.75 643 MET A C 1
ATOM 5362 O O . MET A 1 643 ? 28.699 -26.624 -30.788 1.00 43.75 643 MET A O 1
ATOM 5366 N N . LEU A 1 644 ? 27.217 -26.266 -32.448 1.00 46.91 644 LEU A N 1
ATOM 5367 C CA . LEU A 1 644 ? 26.110 -25.770 -31.615 1.00 46.91 644 LEU A CA 1
ATOM 5368 C C . LEU A 1 644 ? 25.666 -26.798 -30.560 1.00 46.91 644 LEU A C 1
ATOM 5370 O O . LEU A 1 644 ? 25.394 -26.435 -29.420 1.00 46.91 644 LEU A O 1
ATOM 5374 N N . LYS A 1 645 ? 25.639 -28.089 -30.924 1.00 46.78 645 LYS A N 1
ATOM 5375 C CA . LYS A 1 645 ? 25.224 -29.192 -30.037 1.00 46.78 645 LYS A CA 1
ATOM 5376 C C . LYS A 1 645 ? 26.282 -29.628 -29.018 1.00 46.78 645 LYS A C 1
ATOM 5378 O O . LYS A 1 645 ? 25.915 -30.221 -28.009 1.00 46.78 645 LYS A O 1
ATOM 5383 N N . LYS A 1 646 ? 27.579 -29.426 -29.289 1.00 39.62 646 LYS A N 1
ATOM 5384 C CA . LYS A 1 646 ? 28.668 -30.001 -28.475 1.00 39.62 646 LYS A CA 1
ATOM 5385 C C . LYS A 1 646 ? 29.290 -29.013 -27.489 1.00 39.62 646 LYS A C 1
ATOM 5387 O O . LYS A 1 646 ? 29.727 -29.461 -26.435 1.00 39.62 646 LYS A O 1
ATOM 5392 N N . ASP A 1 647 ? 29.358 -27.720 -27.816 1.00 44.03 647 ASP A N 1
ATOM 5393 C CA . ASP A 1 647 ? 29.949 -26.714 -26.925 1.00 44.03 647 ASP A CA 1
ATOM 5394 C C . ASP A 1 647 ? 29.533 -25.284 -27.340 1.00 44.03 647 ASP A C 1
ATOM 5396 O O . ASP A 1 647 ? 30.045 -24.736 -28.323 1.00 44.03 647 ASP A O 1
ATOM 5400 N N . ARG A 1 648 ? 28.589 -24.673 -26.600 1.00 43.03 648 ARG A N 1
ATOM 5401 C CA . ARG A 1 648 ? 27.993 -23.349 -26.906 1.00 43.03 648 ARG A CA 1
ATOM 5402 C C . ARG A 1 648 ? 29.043 -22.220 -26.994 1.00 43.03 648 ARG A C 1
ATOM 5404 O O . ARG A 1 648 ? 28.809 -21.213 -27.655 1.00 43.03 648 ARG A O 1
ATOM 5411 N N . MET A 1 649 ? 30.228 -22.418 -26.408 1.00 37.12 649 MET A N 1
ATOM 5412 C CA . MET A 1 649 ? 31.311 -21.428 -26.307 1.00 37.12 649 MET A CA 1
ATOM 5413 C C . MET A 1 649 ? 32.223 -21.330 -27.541 1.00 37.12 649 MET A C 1
ATOM 5415 O O . MET A 1 649 ? 32.951 -20.349 -27.702 1.00 37.12 649 MET A O 1
ATOM 5419 N N . VAL A 1 650 ? 32.212 -22.312 -28.449 1.00 38.59 650 VAL A N 1
ATOM 5420 C CA . VAL A 1 650 ? 33.161 -22.339 -29.584 1.00 38.59 650 VAL A CA 1
ATOM 5421 C C . VAL A 1 650 ? 32.793 -21.330 -30.685 1.00 38.59 650 VAL A C 1
ATOM 5423 O O . VAL A 1 650 ? 33.668 -20.883 -31.429 1.00 38.59 650 VAL A O 1
ATOM 5426 N N . ILE A 1 651 ? 31.532 -20.890 -30.748 1.00 40.19 651 ILE A N 1
ATOM 5427 C CA . ILE A 1 651 ? 31.054 -19.870 -31.703 1.00 40.19 651 ILE A CA 1
ATOM 5428 C C . ILE A 1 651 ? 31.768 -18.527 -31.490 1.00 40.19 651 ILE A C 1
ATOM 5430 O O . ILE A 1 651 ? 32.094 -17.841 -32.458 1.00 40.19 651 ILE A O 1
ATOM 5434 N N . LEU A 1 652 ? 32.112 -18.209 -30.238 1.00 37.53 652 LEU A N 1
ATOM 5435 C CA . LEU A 1 652 ? 32.834 -16.995 -29.847 1.00 37.53 652 LEU A CA 1
ATOM 5436 C C . LEU A 1 652 ? 34.334 -17.051 -30.203 1.00 37.53 652 LEU A C 1
ATOM 5438 O O . LEU A 1 652 ? 34.993 -16.017 -30.290 1.00 37.53 652 LEU A O 1
ATOM 5442 N N . LEU A 1 653 ? 34.889 -18.246 -30.449 1.00 33.06 653 LEU A N 1
ATOM 5443 C CA . LEU A 1 653 ? 36.314 -18.442 -30.751 1.00 33.06 653 LEU A CA 1
ATOM 5444 C C . LEU A 1 653 ? 36.630 -18.465 -32.255 1.00 33.06 653 LEU A C 1
ATOM 5446 O O . LEU A 1 653 ? 37.803 -18.361 -32.633 1.00 33.06 653 LEU A O 1
ATOM 5450 N N . ASN A 1 654 ? 35.623 -18.539 -33.137 1.00 41.84 654 ASN A N 1
ATOM 5451 C CA . ASN A 1 654 ? 35.838 -18.250 -34.553 1.00 41.84 654 ASN A CA 1
ATOM 5452 C C . ASN A 1 654 ? 35.915 -16.734 -34.735 1.00 41.84 654 ASN A C 1
ATOM 5454 O O . ASN A 1 654 ? 34.918 -16.049 -34.954 1.00 41.84 654 ASN A O 1
ATOM 5458 N N . ARG A 1 655 ? 37.144 -16.223 -34.655 1.00 38.47 655 ARG A N 1
ATOM 5459 C CA . ARG A 1 655 ? 37.462 -14.796 -34.725 1.00 38.47 655 ARG A CA 1
ATOM 5460 C C . ARG A 1 655 ? 36.814 -14.079 -35.914 1.00 38.47 655 ARG A C 1
ATOM 5462 O O . ARG A 1 655 ? 36.484 -12.910 -35.793 1.00 38.47 655 ARG A O 1
ATOM 5469 N N . SER A 1 656 ? 36.597 -14.774 -37.035 1.00 40.62 656 SER A N 1
ATOM 5470 C CA . SER A 1 656 ? 35.981 -14.172 -38.221 1.00 40.62 656 SER A CA 1
ATOM 5471 C C . SER A 1 656 ? 34.467 -14.002 -38.096 1.00 40.62 656 SER A C 1
ATOM 5473 O O . SER A 1 656 ? 33.944 -13.007 -38.581 1.00 40.62 656 SER A O 1
ATOM 5475 N N . ILE A 1 657 ? 33.766 -14.944 -37.463 1.00 43.41 657 ILE A N 1
ATOM 5476 C CA . ILE A 1 657 ? 32.326 -14.825 -37.177 1.00 43.41 657 ILE A CA 1
ATOM 5477 C C . ILE A 1 657 ? 32.115 -13.792 -36.060 1.00 43.41 657 ILE A C 1
ATOM 5479 O O . ILE A 1 657 ? 31.225 -12.946 -36.140 1.00 43.41 657 ILE A O 1
ATOM 5483 N N . TRP A 1 658 ? 32.995 -13.816 -35.056 1.00 44.62 658 TRP A N 1
ATOM 5484 C CA . TRP A 1 658 ? 33.003 -12.866 -33.953 1.00 44.62 658 TRP A CA 1
ATOM 5485 C C . TRP A 1 658 ? 33.195 -11.418 -34.424 1.00 44.62 658 TRP A C 1
ATOM 5487 O O . TRP A 1 658 ? 32.290 -10.610 -34.260 1.00 44.62 658 TRP A O 1
ATOM 5497 N N . GLU A 1 659 ? 34.328 -11.093 -35.057 1.00 42.31 659 GLU A N 1
ATOM 5498 C CA . GLU A 1 659 ? 34.689 -9.705 -35.400 1.00 42.31 659 GLU A CA 1
ATOM 5499 C C . GLU A 1 659 ? 33.779 -9.091 -36.481 1.00 42.31 659 GLU A C 1
ATOM 5501 O O . GLU A 1 659 ? 33.593 -7.880 -36.495 1.00 42.31 659 GLU A O 1
ATOM 5506 N N . ASN A 1 660 ? 33.191 -9.899 -37.373 1.00 42.53 660 ASN A N 1
ATOM 5507 C CA . ASN A 1 660 ? 32.480 -9.370 -38.546 1.00 42.53 660 ASN A CA 1
ATOM 5508 C C . ASN A 1 660 ? 30.953 -9.493 -38.473 1.00 42.53 660 ASN A C 1
ATOM 5510 O O . ASN A 1 660 ? 30.256 -8.754 -39.159 1.00 42.53 660 ASN A O 1
ATOM 5514 N N . THR A 1 661 ? 30.413 -10.402 -37.659 1.00 46.59 661 THR A N 1
ATOM 5515 C CA . THR A 1 661 ? 28.963 -10.658 -37.616 1.00 46.59 661 THR A CA 1
ATOM 5516 C C . THR A 1 661 ? 28.412 -10.522 -36.205 1.00 46.59 661 THR A C 1
ATOM 5518 O O . THR A 1 661 ? 27.413 -9.835 -36.013 1.00 46.59 661 THR A O 1
ATOM 5521 N N . LEU A 1 662 ? 29.066 -11.123 -35.207 1.00 43.94 662 LEU A N 1
ATOM 5522 C CA . LEU A 1 662 ? 28.551 -11.171 -33.836 1.00 43.94 662 LEU A CA 1
ATOM 5523 C C . LEU A 1 662 ? 28.933 -9.942 -32.996 1.00 43.94 662 LEU A C 1
ATOM 5525 O O . LEU A 1 662 ? 28.160 -9.560 -32.129 1.00 43.94 662 LEU A O 1
ATOM 5529 N N . GLN A 1 663 ? 30.055 -9.264 -33.258 1.00 45.94 663 GLN A N 1
ATOM 5530 C CA . GLN A 1 663 ? 30.537 -8.141 -32.433 1.00 45.94 663 GLN A CA 1
ATOM 5531 C C . GLN A 1 663 ? 29.530 -6.983 -32.330 1.00 45.94 663 GLN A C 1
ATOM 5533 O O . GLN A 1 663 ? 29.446 -6.332 -31.292 1.00 45.94 663 GLN A O 1
ATOM 5538 N N . LYS A 1 664 ? 28.744 -6.733 -33.383 1.00 48.50 664 LYS A N 1
ATOM 5539 C CA . LYS A 1 664 ? 27.675 -5.720 -33.354 1.00 48.50 664 LYS A CA 1
ATOM 5540 C C . LYS A 1 664 ? 26.466 -6.122 -32.499 1.00 48.50 664 LYS A C 1
ATOM 5542 O O . LYS A 1 664 ? 25.673 -5.258 -32.146 1.00 48.50 664 LYS A O 1
ATOM 5547 N N . TYR A 1 665 ? 26.328 -7.410 -32.181 1.00 44.62 665 TYR A N 1
ATOM 5548 C CA . TYR A 1 665 ? 25.217 -7.978 -31.412 1.00 44.62 665 TYR A CA 1
ATOM 5549 C C . TYR A 1 665 ? 25.608 -8.404 -29.990 1.00 44.62 665 TYR A C 1
ATOM 5551 O O . TYR A 1 665 ? 24.736 -8.510 -29.137 1.00 44.62 665 TYR A O 1
ATOM 5559 N N . PHE A 1 666 ? 26.897 -8.613 -29.718 1.00 43.62 666 PHE A N 1
ATOM 5560 C CA . PHE A 1 666 ? 27.427 -8.977 -28.404 1.00 43.62 666 PHE A CA 1
ATOM 5561 C C . PHE A 1 666 ? 28.293 -7.829 -27.865 1.00 43.62 666 PHE A C 1
ATOM 5563 O O . PHE A 1 666 ? 29.507 -7.784 -28.085 1.00 43.62 666 PHE A O 1
ATOM 5570 N N . THR A 1 667 ? 27.651 -6.866 -27.196 1.00 49.44 667 THR A N 1
ATOM 5571 C CA . THR A 1 667 ? 28.323 -5.714 -26.571 1.00 49.44 667 THR A CA 1
ATOM 5572 C C . THR A 1 667 ? 29.162 -6.158 -25.368 1.00 49.44 667 THR A C 1
ATOM 5574 O O . THR A 1 667 ? 29.102 -7.309 -24.934 1.00 49.44 667 THR A O 1
ATOM 5577 N N . LYS A 1 668 ? 29.974 -5.247 -24.815 1.00 41.19 668 LYS A N 1
ATOM 5578 C CA . LYS A 1 668 ? 30.802 -5.524 -23.631 1.00 41.19 668 LYS A CA 1
ATOM 5579 C C . LYS A 1 668 ? 29.962 -6.064 -22.470 1.00 41.19 668 LYS A C 1
ATOM 5581 O O . LYS A 1 668 ? 30.423 -6.957 -21.777 1.00 41.19 668 LYS A O 1
ATOM 5586 N N . GLU A 1 669 ? 28.737 -5.572 -22.326 1.00 43.25 669 GLU A N 1
ATOM 5587 C CA . GLU A 1 669 ? 27.780 -6.006 -21.310 1.00 43.25 669 GLU A CA 1
ATOM 5588 C C . GLU A 1 669 ? 27.324 -7.460 -21.534 1.00 43.25 669 GLU A C 1
ATOM 5590 O O . GLU A 1 669 ? 27.453 -8.267 -20.622 1.00 43.25 669 GLU A O 1
ATOM 5595 N N . VAL A 1 670 ? 26.937 -7.837 -22.763 1.00 42.59 670 VAL A N 1
ATOM 5596 C CA . VAL A 1 670 ? 26.532 -9.221 -23.121 1.00 42.59 670 VAL A CA 1
ATOM 5597 C C . VAL A 1 670 ? 27.685 -10.217 -22.927 1.00 42.59 670 VAL A C 1
ATOM 5599 O O . VAL A 1 670 ? 27.492 -11.389 -22.606 1.00 42.59 670 VAL A O 1
ATOM 5602 N N . LEU A 1 671 ? 28.922 -9.757 -23.123 1.00 39.41 671 LEU A N 1
ATOM 5603 C CA . LEU A 1 671 ? 30.120 -10.560 -22.887 1.00 39.41 671 LEU A CA 1
ATOM 5604 C C . LEU A 1 671 ? 30.493 -10.644 -21.409 1.00 39.41 671 LEU A C 1
ATOM 5606 O O . LEU A 1 671 ? 31.022 -11.655 -20.975 1.00 39.41 671 LEU A O 1
ATOM 5610 N N . GLU A 1 672 ? 30.254 -9.610 -20.617 1.00 44.19 672 GLU A N 1
ATOM 5611 C CA . GLU A 1 672 ? 30.469 -9.694 -19.171 1.00 44.19 672 GLU A CA 1
ATOM 5612 C C . GLU A 1 672 ? 29.473 -10.680 -18.535 1.00 44.19 672 GLU A C 1
ATOM 5614 O O . GLU A 1 672 ? 29.853 -11.445 -17.653 1.00 44.19 672 GLU A O 1
ATOM 5619 N N . GLU A 1 673 ? 28.259 -10.761 -19.076 1.00 40.34 673 GLU A N 1
ATOM 5620 C CA . GLU A 1 673 ? 27.181 -11.667 -18.666 1.00 40.34 673 GLU A CA 1
ATOM 5621 C C . GLU A 1 673 ? 27.457 -13.148 -18.996 1.00 40.34 673 GLU A C 1
ATOM 5623 O O . GLU A 1 673 ? 27.321 -14.020 -18.143 1.00 40.34 673 GLU A O 1
ATOM 5628 N N . LEU A 1 674 ? 27.951 -13.444 -20.205 1.00 39.12 674 LEU A N 1
ATOM 5629 C CA . LEU A 1 674 ? 28.282 -14.811 -20.643 1.00 39.12 674 LEU A CA 1
ATOM 5630 C C . LEU A 1 674 ? 29.545 -15.401 -19.990 1.00 39.12 674 LEU A C 1
ATOM 5632 O O . LEU A 1 674 ? 29.781 -16.607 -20.089 1.00 39.12 674 LEU A O 1
ATOM 5636 N N . PHE A 1 675 ? 30.397 -14.563 -19.388 1.00 40.91 675 PHE A N 1
ATOM 5637 C CA . PHE A 1 675 ? 31.746 -14.946 -18.957 1.00 40.91 675 PHE A CA 1
ATOM 5638 C C . PHE A 1 675 ? 32.040 -14.725 -17.461 1.00 40.91 675 PHE A C 1
ATOM 5640 O O . PHE A 1 675 ? 33.182 -14.953 -17.043 1.00 40.91 675 PHE A O 1
ATOM 5647 N N . MET A 1 676 ? 31.065 -14.343 -16.624 1.00 37.53 676 MET A N 1
ATOM 5648 C CA . MET A 1 676 ? 31.241 -14.453 -15.168 1.00 37.53 676 MET A CA 1
ATOM 5649 C C . MET A 1 676 ? 31.025 -15.911 -14.727 1.00 37.53 676 MET A C 1
ATOM 5651 O O . MET A 1 676 ? 29.961 -16.469 -14.978 1.00 37.53 676 MET A O 1
ATOM 5655 N N . PRO A 1 677 ? 32.012 -16.562 -14.083 1.00 37.75 677 PRO A N 1
ATOM 5656 C CA . PRO A 1 677 ? 31.830 -17.920 -13.591 1.00 37.75 677 PRO A CA 1
ATOM 5657 C C . PRO A 1 677 ? 30.775 -17.930 -12.482 1.00 37.75 677 PRO A C 1
ATOM 5659 O O . PRO A 1 677 ? 30.835 -17.095 -11.573 1.00 37.75 677 PRO A O 1
ATOM 5662 N N . GLU A 1 678 ? 29.858 -18.902 -12.527 1.00 42.47 678 GLU A N 1
ATOM 5663 C CA . GLU A 1 678 ? 29.098 -19.311 -11.346 1.00 42.47 678 GLU A CA 1
ATOM 5664 C C . GLU A 1 678 ? 30.101 -19.514 -10.204 1.00 42.47 678 GLU A C 1
ATOM 5666 O O . GLU A 1 678 ? 31.068 -20.274 -10.316 1.00 42.47 678 GLU A O 1
ATOM 5671 N N . SER A 1 679 ? 29.939 -18.756 -9.122 1.00 35.16 679 SER A N 1
ATOM 5672 C CA . SER A 1 679 ? 30.758 -18.944 -7.937 1.00 35.16 679 SER A CA 1
ATOM 5673 C C . SER A 1 679 ? 30.399 -20.291 -7.319 1.00 35.16 679 SER A C 1
ATOM 5675 O O . SER A 1 679 ? 29.362 -20.410 -6.669 1.00 35.16 679 SER A O 1
ATOM 5677 N N . ASP A 1 680 ? 31.266 -21.284 -7.499 1.00 38.69 680 ASP A N 1
ATOM 5678 C CA . ASP A 1 680 ? 31.275 -22.503 -6.694 1.00 38.69 680 ASP A CA 1
ATOM 5679 C C . ASP A 1 680 ? 31.532 -22.143 -5.213 1.00 38.69 680 ASP A C 1
ATOM 5681 O O . ASP A 1 680 ? 32.685 -22.042 -4.777 1.00 38.69 680 ASP A O 1
ATOM 5685 N N . SER A 1 681 ? 30.453 -21.939 -4.442 1.00 32.84 681 SER A N 1
ATOM 5686 C CA . SER A 1 681 ? 30.358 -22.215 -2.993 1.00 32.84 681 SER A CA 1
ATOM 5687 C C . SER A 1 681 ? 28.916 -22.224 -2.491 1.00 32.84 681 SER A C 1
ATOM 5689 O O . SER A 1 681 ? 28.289 -21.139 -2.551 1.00 32.84 681 SER A O 1
#

Foldseek 3Di:
DPLQCDLPFWKWFWFDDPPDLFIDIDIDGQDLPCVVVVVVLVVLLPDLPHFLLNSLVVQCPDPPSVQLQDWFQFFPFQQAADGGRHDHSVRSSVLGVLDPVPPPDPVVSSVVRNVSSVVSSVSSVRSSSRVSQVVVVVVLVVDPRTQDIDGGGAAWDWDKGPSDPFKIKTFTWHGRLHQQTWTAIWIGGRNATLFLDWAWRASPVVRDIDIDTHQDTFARHSSRVNVRSVVRSVLSVCCVPPVPVSCVPRHVVSLVVSLVVLVCLLPDPWDQPCPPRNTNDPDDTDGCVPPPLVSLLVNLCSLLVCLVCLVSLVVCVVPDPRVVSNVSSLVSLVSSLVVLVVSLVVLVVVLVVLVVVLVVLVVLLVVLVVVLVVLVVVLVVLVVVVVVPDVDDPVVVSVVVSCVVCVCNVVSVVVSVVSVVVSVVSVVVNVVSVVSSVSSVVSNVSSVVSVVVVVVVVVVVVVVPPDCDPVNLLPDPDVQSLLVCQAEPLDDPVRCVVRVVSHDAWDDDDPPCPPDDPDDDDTGGGNLNHPNDDCDPVNLCVQQDDDVPDPPPPPDDDDPPDDHDDDDDPPPRDDPDDPRPRRCPVVVVVVVVVVVVPDPDDDDDDDPDDDDDPPPPPVVVVVVVVVVVVLDDGDDPVNVVVCVVPDVCVCCVSVVCPVPPCVVVCDPVNVVVVPDDDDDD

Radius of gyration: 41.06 Å; chains: 1; bounding box: 95×67×123 Å

Sequence (681 aa):
MNPSQINEEVICVLVFIENTDQIKVDYIEIEKGLEKQFKGLLSLFEKPKTTAKGIVQVIKKHKKLKILFERYDYCVSLNKPYQGFYSTVEEIESNYPSDFSKIDGLVKKEKAKQDEKERLLNQCKHRLQAYYLKKAYKKCARDKKILAYSHRRVGWSAPKYPLNDDFSIQLKTNFGYGSASYFYTKIKYKGLDIIPFSDWVNYRISKIYEIVQYSSKHRLNNESWQDAMEYIAKAYNLSVEHEALFVQNYIIKQGEEMIRGLRKILTNKEIKLKGYVFLNQERGYVDLKEDQHNLNEFRGEKISGALELIPYIQQFKHLIETEGYVEEIEACNIEVKPIIVEEQTNVRQVLERLNTEKDILDRRKRLLSIRLQEYQKSRASLKKAINGQNGIHDKVKLKEELNLQNSDFKKVKTELTEVAKEYRQKSLNINRHEKILENLVEYELKINDYFEEKREAEWSDLDDESNIGIDSLINSNKPFFKELVSLHYPFSKEELIKYWDNLIYGDAYYSTSLGDTDTTYQPSFGLCWNKNIDWDSWLSGKWVYFDPNDDINQNKEFPSDKLHIGFWNPFTGIMEGGAKSVPLDLGKEIKNTLHNTDKEEYFPYSGEGAFYYGTIYEKKHSRFLVKVKKTYDELSIPAVERMLKKDRMVILLNRSIWENTLQKYFTKEVLEELFMPESDS

Secondary structure (DSSP, 8-state):
--GGGBTTTEEEEEEEPTTSS-EEEEEEE---TTHHHHHHHHHHHS-TT--HHHHHHHHHH-TTGGGGGS-B---SSTTSSS--B---HHHHHHH-----TT--SHHHHHHHHHHHHHHHHHHHHHHHHHHHHHHHHHHHTT-TTEEEE----SEEE--EEE-SSSEEEEEEEEET-GGG--EEEEEEETTEEE--EEEEEEETTTTEEEEEEESEE--SSSTHHHHHHHHHHHHHHHHHH-HHHHIIIIIIHHHHHHHHHHHHHHH-SS-EEET--SS---S-EEEGGG-HHHHHHHHHHHHHHGGGGHHHHHTTTTTS--HHHHHHHHHHHHHHHHHHHHHHHHHHHHHHHHHHHHHHHHHHHHHHHHHHHHHHHHHHHHHHHHHHH-SS--HHHHHHHHHHHTTTHHHHHHHHHHHHHHHHHHHHHHHHHHHHHHHHHHHHHHHHHHHHHHHHHHHHHHHS-TT--HHHHHHSS-HHHHHHHHHH----HHHHHHHGGGS-----------TT----PPPPPSGGG-TTS---HHHHHHHH---TT-TT-TT----TTS-------TTTSS--S--------HHHHHHHHHHHTT---------S---S-SSSHHHHHHHHHHHHHTT-----HHHHHHHHHH-TTGGGG-HHHIIIIITTTS-HHHHHHHHSPP---